Protein AF-0000000082726900 (afdb_homodimer)

Foldseek 3Di:
DLLVVVLVVCVVVVVADDDPDGDDGDDQAVVCVVVLHCHDFDRLFQQLALPLLPDDDDPPDDPSSVSNVVLLVVQAVQPDPPHAAEEEAEEEWLALAAKEKEEQDDDQLVVLLQVQLCVVCVPTDYAYEYAPDDLNNRGGSRSSHPHYIYIYHDNDDRPDDDPVRSVSVVSSVVRSVVVVVCQVVWDKDFKDKDKHWYFDFFDFAPADPVPRHHFWAFDPVCGNQAQDKAAFQCFGTAGPVGDTDTHHDHTWGWDSACIPVCNVVRGRITTTHMDMDIDGMDHPVD/DLLVVVLVVCVVVVVADDDPDGDDGDDQAVVCVVVLHCHDFDRLFQQLALCLLPDDDDPPDDPSSVSNVVLLVVQAVQPDPPHAAEEEAEEEWLALAAKEKEEQDDDQLVVLLQVQLCVVCVPTDYAYEYAPDDLNNRGGSRSSHPHYIYIYHDNDDRPDDDPVRSVSVVSSVVRSVVVVVCQVVWDKDFKDKDKHWYFDFFDFAPADPVPRHHFWAFDPVCGNQAQDKAAFQCFGTAGPVGDTDTHHDHTWGWHSACIPVCVVVRGRITTTHMDMDIDGMDHPVD

Nearest PDB structures (foldseek):
  3nh4-assembly1_A-2  TM=9.737E-01  e=1.753E-37  Mus musculus
  3nh5-assembly1_A  TM=9.720E-01  e=1.753E-37  Mus musculus
  2i3c-assembly1_A  TM=9.624E-01  e=2.108E-37  Homo sapiens
  4mxu-assembly1_B  TM=9.653E-01  e=6.618E-36  Homo sapiens
  4mri-assembly1_A  TM=9.658E-01  e=9.002E-36  Homo sapiens

InterPro domains:
  IPR007036 AstE/AspA barrel-sandwich hybrid domain [PF04952] (193-274)
  IPR016708 Aspartoacylase [NF002601] (1-278)
  IPR016708 Aspartoacylase [PIRSF018001] (1-283)
  IPR050178 AspA/AstE family [PTHR15162] (1-278)
  IPR055438 Succinylglutamate desuccinylase/Aspartoacylase, catalytic domain [PF24827] (1-170)

Solvent-accessible surface area (backbone atoms only — not comparable to full-atom values): 30705 Å² total; per-residue (Å²): 82,46,52,59,55,49,48,52,51,40,60,71,64,61,63,35,77,68,74,100,50,81,57,85,81,78,81,87,51,59,73,17,59,74,69,62,41,91,44,82,78,44,61,47,66,62,28,43,18,49,68,58,53,68,48,84,86,55,95,79,53,48,64,34,51,54,45,37,37,50,47,27,63,72,42,14,44,58,86,41,91,71,16,36,67,68,27,77,36,68,45,71,31,52,12,41,58,32,42,27,39,40,25,45,54,96,41,71,70,59,52,53,45,50,51,52,40,38,69,75,35,78,89,49,69,60,48,36,38,36,61,72,47,58,75,60,65,30,26,33,74,20,57,23,17,71,35,45,32,31,39,39,35,29,57,38,38,82,62,33,64,50,40,65,58,37,49,51,52,50,51,50,49,52,43,43,51,50,50,50,51,44,34,74,73,54,41,72,45,73,53,52,72,46,71,34,29,34,67,71,49,73,38,56,61,56,53,39,89,88,77,63,45,68,50,40,26,48,12,69,82,38,54,61,38,36,70,39,82,41,44,60,63,41,56,45,28,31,30,82,89,69,46,76,40,59,34,84,58,72,75,31,25,34,34,54,36,59,22,42,85,28,59,85,71,54,31,35,26,32,32,20,46,82,42,80,45,76,49,73,57,49,40,68,91,103,81,45,51,59,53,49,49,52,51,40,60,69,63,61,65,35,76,69,74,100,49,82,58,84,83,77,79,86,52,59,73,16,60,75,69,61,41,92,44,82,78,42,62,48,66,63,27,43,18,47,70,58,52,67,48,86,85,55,93,79,55,48,66,33,51,54,46,37,37,51,47,26,64,72,43,13,43,57,87,42,92,70,15,35,66,69,27,78,37,69,46,70,31,51,10,41,58,32,40,27,38,39,26,44,56,96,44,74,69,58,52,52,44,50,52,52,42,39,68,75,34,76,91,48,69,61,46,35,37,36,60,72,48,58,75,59,66,30,26,33,73,22,57,24,17,70,33,46,32,32,40,38,36,29,57,39,40,82,64,33,64,51,41,66,58,36,48,49,52,50,51,50,49,52,44,43,50,50,50,52,52,43,34,74,72,54,42,71,44,73,54,52,72,45,72,34,28,34,68,71,50,75,39,54,59,56,51,39,88,87,77,65,45,67,50,40,27,48,12,70,83,38,54,61,39,36,70,40,83,40,44,58,64,40,56,46,29,31,30,80,90,69,47,75,38,58,35,83,57,74,74,30,25,34,33,54,37,60,22,44,84,27,59,85,72,54,31,34,27,33,31,18,44,83,44,79,44,75,48,74,56,51,39,67,90,104

Organism: NCBI:txid210632

Sequence (572 aa):
MSGVYLVREWQKQKVDESGALSITTVLSNPPAVNVCRRYTQTDLNRCFTNALLSSPITDTTPYEMRRAQELNAQLGPKGSEKAMDLLIDIHNTTANMGLCLIFYSSDLMMLHIYKYIQSKMPSVPVRAIIMDIPLSEAFSLESVGKHGFAIEVGPQPNGVLRADIFNLVKKSLDLAFEWIQEFNSGCTFKAGEVEAFTFVKSVDYPRDPATGEITAAIHPQLQDADFKLLRRGDPIFLSFSGETVKYDGEDNYPYFVNECAYYESKTAFKLAEKTTMTFPSISVKNMSGVYLVREWQKQKVDESGALSITTVLSNPPAVNVCRRYTQTDLNRCFTNALLSSPITDTTPYEMRRAQELNAQLGPKGSEKAMDLLIDIHNTTANMGLCLIFYSSDLMMLHIYKYIQSKMPSVPVRAIIMDIPLSEAFSLESVGKHGFAIEVGPQPNGVLRADIFNLVKKSLDLAFEWIQEFNSGCTFKAGEVEAFTFVKSVDYPRDPATGEITAAIHPQLQDADFKLLRRGDPIFLSFSGETVKYDGEDNYPYFVNECAYYESKTAFKLAEKTTMTFPSISVKN

Secondary structure (DSSP, 8-state):
-HHHHHHHHHHHTTGGG-TT-------S-HHHHHTTSS-SSS-GGG--SHHHHTSPP-TTS-HHHHHHHHHHHHH--TTSTTS-SEEEEEEE-SS--EEEEEESS--HHHHHHHHHHHHH-TTS-EEEEE----GGG--SGGGGSSEEEEEEEES--TT--BHHHHHHHHHHHHHHHHHHHHHHTTPPBPPEEEEEEEEEEEEPPPB-TTT--B-EEE-TTTTT-TTSPB-TT-EEEEETTSPEEEP-S-SBEEESTT-GGGTTTT-SEEEEEEEEEEE--B-S--/-HHHHHHHHHHHTTTT--TT-------S-HHHHHTTSS-SSS-GGG--SHHHHTSPP-TTS-HHHHHHHHHHHHH--TTSTTS-SEEEEEEE-SS--EEEEEESS--HHHHHHHHHHHHH-TTS-EEEEE----GGG--SGGGGSSEEEEEEEES--TT--BHHHHHHHHHHHHHHHHHHHHHHTTPPBPPEEEEEEEEEEEEPPPB-TTT--B-EEE-TTTTT-TTSPB-TT-EEEEETTSPEEEP-S-SBEEESTT-GGGTTTT-SEEEEEEEEEEE--B-S--

Structure (mmCIF, N/CA/C/O backbone):
data_AF-0000000082726900-model_v1
#
loop_
_entity.id
_entity.type
_entity.pdbx_description
1 polymer 'N-acyl-aromatic-L-amino acid amidohydrolase'
#
loop_
_atom_site.group_PDB
_atom_site.id
_atom_site.type_symbol
_atom_site.label_atom_id
_atom_site.label_alt_id
_atom_site.label_comp_id
_atom_site.label_asym_id
_atom_site.label_entity_id
_atom_site.label_seq_id
_atom_site.pdbx_PDB_ins_code
_atom_site.Cartn_x
_atom_site.Cartn_y
_atom_site.Cartn_z
_atom_site.occupancy
_atom_site.B_iso_or_equiv
_atom_site.auth_seq_id
_atom_site.auth_comp_id
_atom_site.auth_asym_id
_atom_site.auth_atom_id
_atom_site.pdbx_PDB_model_num
ATOM 1 N N . MET A 1 1 ? -5.125 -9.141 -1.052 1 88.75 1 MET A N 1
ATOM 2 C CA . MET A 1 1 ? -6.578 -9.117 -0.896 1 88.75 1 MET A CA 1
ATOM 3 C C . MET A 1 1 ? -7.262 -9.711 -2.123 1 88.75 1 MET A C 1
ATOM 5 O O . MET A 1 1 ? -8.281 -10.398 -2 1 88.75 1 MET A O 1
ATOM 9 N N . SER A 1 2 ? -6.73 -9.562 -3.264 1 94.75 2 SER A N 1
ATOM 10 C CA . SER A 1 2 ? -7.395 -10.016 -4.48 1 94.75 2 SER A CA 1
ATOM 11 C C . SER A 1 2 ? -7.621 -11.523 -4.457 1 94.75 2 SER A C 1
ATOM 13 O O . SER A 1 2 ? -8.727 -11.992 -4.727 1 94.75 2 SER A O 1
ATOM 15 N N . GLY A 1 3 ? -6.566 -12.273 -4.094 1 95.81 3 GLY A N 1
ATOM 16 C CA . GLY A 1 3 ? -6.707 -13.719 -4.008 1 95.81 3 GLY A CA 1
ATOM 17 C C . GLY A 1 3 ? -7.711 -14.156 -2.955 1 95.81 3 GLY A C 1
ATOM 18 O O . GLY A 1 3 ? -8.484 -15.094 -3.174 1 95.81 3 GLY A O 1
ATOM 19 N N . VAL A 1 4 ? -7.723 -13.5 -1.825 1 95.94 4 VAL A N 1
ATOM 20 C CA . VAL A 1 4 ? -8.602 -13.82 -0.708 1 95.94 4 VAL A CA 1
ATOM 21 C C . VAL A 1 4 ? -10.062 -13.656 -1.135 1 95.94 4 VAL A C 1
ATOM 23 O O . VAL A 1 4 ? -10.875 -14.57 -0.961 1 95.94 4 VAL A O 1
ATOM 26 N N . TYR A 1 5 ? -10.352 -12.547 -1.752 1 95.44 5 TYR A N 1
ATOM 27 C CA . TYR A 1 5 ? -11.734 -12.273 -2.123 1 95.44 5 TYR A CA 1
ATOM 28 C C . TYR A 1 5 ? -12.172 -13.141 -3.301 1 95.44 5 TYR A C 1
ATOM 30 O O . TYR A 1 5 ? -13.336 -13.539 -3.393 1 95.44 5 TYR A O 1
ATOM 38 N N . LEU A 1 6 ? -11.273 -13.453 -4.176 1 95.31 6 LEU A N 1
ATOM 39 C CA . LEU A 1 6 ? -11.594 -14.352 -5.281 1 95.31 6 LEU A CA 1
ATOM 40 C C . LEU A 1 6 ? -11.938 -15.742 -4.766 1 95.31 6 LEU A C 1
ATOM 42 O O . LEU A 1 6 ? -12.953 -16.328 -5.168 1 95.31 6 LEU A O 1
ATOM 46 N N . VAL A 1 7 ? -11.117 -16.281 -3.877 1 94.88 7 VAL A N 1
ATOM 47 C CA . VAL A 1 7 ? -11.344 -17.609 -3.305 1 94.88 7 VAL A CA 1
ATOM 48 C C . VAL A 1 7 ? -12.664 -17.625 -2.547 1 94.88 7 VAL A C 1
ATOM 50 O O . VAL A 1 7 ? -13.453 -18.578 -2.674 1 94.88 7 VAL A O 1
ATOM 53 N N . ARG A 1 8 ? -12.906 -16.578 -1.819 1 92.56 8 ARG A N 1
ATOM 54 C CA . ARG A 1 8 ? -14.164 -16.484 -1.086 1 92.56 8 ARG A CA 1
ATOM 55 C C . ARG A 1 8 ? -15.359 -16.5 -2.039 1 92.56 8 ARG A C 1
ATOM 57 O O . ARG A 1 8 ? -16.359 -17.156 -1.785 1 92.56 8 ARG A O 1
ATOM 64 N N . GLU A 1 9 ? -15.203 -15.789 -3.107 1 90.81 9 GLU A N 1
ATOM 65 C CA . GLU A 1 9 ? -16.281 -15.742 -4.102 1 90.81 9 GLU A CA 1
ATOM 66 C C . GLU A 1 9 ? -16.5 -17.109 -4.746 1 90.81 9 GLU A C 1
ATOM 68 O O . GLU A 1 9 ? -17.641 -17.5 -4.988 1 90.81 9 GLU A O 1
ATOM 73 N N . TRP A 1 10 ? -15.414 -17.766 -5.016 1 90.75 10 TRP A N 1
ATOM 74 C CA . TRP A 1 10 ? -15.492 -19.078 -5.633 1 90.75 10 TRP A CA 1
ATOM 75 C C . TRP A 1 10 ? -16.109 -20.094 -4.676 1 90.75 10 TRP A C 1
ATOM 77 O O . TRP A 1 10 ? -16.844 -21 -5.094 1 90.75 10 TRP A O 1
ATOM 87 N N . GLN A 1 11 ? -15.766 -19.953 -3.434 1 89.38 11 GLN A N 1
ATOM 88 C CA . GLN A 1 11 ? -16.312 -20.859 -2.43 1 89.38 11 GLN A CA 1
ATOM 89 C C . GLN A 1 11 ? -17.828 -20.656 -2.262 1 89.38 11 GLN A C 1
ATOM 91 O O . GLN A 1 11 ? -18.562 -21.609 -2.021 1 89.38 11 GLN A O 1
ATOM 96 N N . LYS A 1 12 ? -18.234 -19.469 -2.402 1 84.69 12 LYS A N 1
ATOM 97 C CA . LYS A 1 12 ? -19.656 -19.172 -2.324 1 84.69 12 LYS A CA 1
ATOM 98 C C . LYS A 1 12 ? -20.422 -19.766 -3.512 1 84.69 12 LYS A C 1
ATOM 100 O O . LYS A 1 12 ? -21.531 -20.266 -3.361 1 84.69 12 LYS A O 1
ATOM 105 N N . GLN A 1 13 ? -19.812 -19.641 -4.656 1 78.88 13 GLN A N 1
ATOM 106 C CA . GLN A 1 13 ? -20.453 -20.109 -5.879 1 78.88 13 GLN A CA 1
ATOM 107 C C . GLN A 1 13 ? -20.328 -21.625 -6.02 1 78.88 13 GLN A C 1
ATOM 109 O O . GLN A 1 13 ? -20.922 -22.219 -6.918 1 78.88 13 GLN A O 1
ATOM 114 N N . LYS A 1 14 ? -19.906 -22.359 -5.074 1 68.06 14 LYS A N 1
ATOM 115 C CA . LYS A 1 14 ? -19.656 -23.797 -5.133 1 68.06 14 LYS A CA 1
ATOM 116 C C . LYS A 1 14 ? -19.031 -24.188 -6.469 1 68.06 14 LYS A C 1
ATOM 118 O O . LYS A 1 14 ? -19.484 -25.141 -7.109 1 68.06 14 LYS A O 1
ATOM 123 N N . VAL A 1 15 ? -18.188 -23.234 -7.125 1 60.84 15 VAL A N 1
ATOM 124 C CA . VAL A 1 15 ? -17.531 -23.438 -8.414 1 60.84 15 VAL A CA 1
ATOM 125 C C . VAL A 1 15 ? -16.797 -24.781 -8.406 1 60.84 15 VAL A C 1
ATOM 127 O O . VAL A 1 15 ? -16.016 -25.078 -9.312 1 60.84 15 VAL A O 1
ATOM 130 N N . ASP A 1 16 ? -16.969 -25.719 -7.477 1 57.09 16 ASP A N 1
ATOM 131 C CA . ASP A 1 16 ? -16.188 -26.953 -7.547 1 57.09 16 ASP A CA 1
ATOM 132 C C . ASP A 1 16 ? -16.281 -27.578 -8.938 1 57.09 16 ASP A C 1
ATOM 134 O O . ASP A 1 16 ? -15.266 -27.969 -9.516 1 57.09 16 ASP A O 1
ATOM 138 N N . GLU A 1 17 ? -17.281 -28.438 -9.25 1 54.09 17 GLU A N 1
ATOM 139 C CA . GLU A 1 17 ? -17.266 -29.672 -10.023 1 54.09 17 GLU A CA 1
ATOM 140 C C . GLU A 1 17 ? -17.75 -29.438 -11.453 1 54.09 17 GLU A C 1
ATOM 142 O O . GLU A 1 17 ? -18.859 -29.844 -11.812 1 54.09 17 GLU A O 1
ATOM 147 N N . SER A 1 18 ? -17.344 -28.109 -12.094 1 49.53 18 SER A N 1
ATOM 148 C CA . SER A 1 18 ? -17.953 -28.172 -13.414 1 49.53 18 SER A CA 1
ATOM 149 C C . SER A 1 18 ? -16.984 -28.766 -14.438 1 49.53 18 SER A C 1
ATOM 151 O O . SER A 1 18 ? -15.891 -28.266 -14.633 1 49.53 18 SER A O 1
ATOM 153 N N . GLY A 1 19 ? -17.156 -30 -14.805 1 57.34 19 GLY A N 1
ATOM 154 C CA . GLY A 1 19 ? -16.656 -30.703 -15.969 1 57.34 19 GLY A CA 1
ATOM 155 C C . GLY A 1 19 ? -15.422 -31.531 -15.688 1 57.34 19 GLY A C 1
ATOM 156 O O . GLY A 1 19 ? -15.289 -32.125 -14.609 1 57.34 19 GLY A O 1
ATOM 157 N N . ALA A 1 20 ? -14.398 -31.609 -16.672 1 68.19 20 ALA A N 1
ATOM 158 C CA . ALA A 1 20 ? -13.195 -32.438 -16.688 1 68.19 20 ALA A CA 1
ATOM 159 C C . ALA A 1 20 ? -12.141 -31.875 -15.734 1 68.19 20 ALA A C 1
ATOM 161 O O . ALA A 1 20 ? -11.109 -32.5 -15.492 1 68.19 20 ALA A O 1
ATOM 162 N N . LEU A 1 21 ? -12.438 -30.656 -15.148 1 86.19 21 LEU A N 1
ATOM 163 C CA . LEU A 1 21 ? -11.477 -30.031 -14.258 1 86.19 21 LEU A CA 1
ATOM 164 C C . LEU A 1 21 ? -12.023 -29.922 -12.836 1 86.19 21 LEU A C 1
ATOM 166 O O . LEU A 1 21 ? -13.133 -29.438 -12.633 1 86.19 21 LEU A O 1
ATOM 170 N N . SER A 1 22 ? -11.391 -30.609 -11.914 1 89.56 22 SER A N 1
ATOM 171 C CA . SER A 1 22 ? -11.727 -30.469 -10.5 1 89.56 22 SER A CA 1
ATOM 172 C C . SER A 1 22 ? -10.891 -29.391 -9.828 1 89.56 22 SER A C 1
ATOM 174 O O . SER A 1 22 ? -9.656 -29.453 -9.828 1 89.56 22 SER A O 1
ATOM 176 N N . ILE A 1 23 ? -11.578 -28.375 -9.32 1 92.19 23 ILE A N 1
ATOM 177 C CA . ILE A 1 23 ? -10.891 -27.234 -8.719 1 92.19 23 ILE A CA 1
ATOM 178 C C . ILE A 1 23 ? -11.117 -27.234 -7.207 1 92.19 23 ILE A C 1
ATOM 180 O O . ILE A 1 23 ? -12.258 -27.344 -6.746 1 92.19 23 ILE A O 1
ATOM 184 N N . THR A 1 24 ? -10.055 -27.203 -6.48 1 93.25 24 THR A N 1
ATOM 185 C CA . THR A 1 24 ? -10.078 -27.031 -5.031 1 93.25 24 THR A CA 1
ATOM 186 C C . THR A 1 24 ? -9.508 -25.672 -4.641 1 93.25 24 THR A C 1
ATOM 188 O O . THR A 1 24 ? -8.469 -25.25 -5.148 1 93.25 24 THR A O 1
ATOM 191 N N . THR A 1 25 ? -10.258 -24.891 -3.812 1 94.94 25 THR A N 1
ATOM 192 C CA . THR A 1 25 ? -9.797 -23.594 -3.336 1 94.94 25 THR A CA 1
ATOM 193 C C . THR A 1 25 ? -9.43 -23.656 -1.854 1 94.94 25 THR A C 1
ATOM 195 O O . THR A 1 25 ? -10.094 -24.344 -1.075 1 94.94 25 THR A O 1
ATOM 198 N N . VAL A 1 26 ? -8.359 -23 -1.498 1 96.25 26 VAL A N 1
ATOM 199 C CA . VAL A 1 26 ? -7.914 -23 -0.109 1 96.25 26 VAL A CA 1
ATOM 200 C C . VAL A 1 26 ? -7.41 -21.609 0.266 1 96.25 26 VAL A C 1
ATOM 202 O O . VAL A 1 26 ? -6.625 -21 -0.471 1 96.25 26 VAL A O 1
ATOM 205 N N . LEU A 1 27 ? -7.93 -21.047 1.382 1 96.5 27 LEU A N 1
ATOM 206 C CA . LEU A 1 27 ? -7.25 -19.938 2.023 1 96.5 27 LEU A CA 1
ATOM 207 C C . LEU A 1 27 ? -6.031 -20.406 2.805 1 96.5 27 LEU A C 1
ATOM 209 O O . LEU A 1 27 ? -6.172 -21.094 3.82 1 96.5 27 LEU A O 1
ATOM 213 N N . SER A 1 28 ? -4.844 -20.062 2.398 1 97.31 28 SER A N 1
ATOM 214 C CA . SER A 1 28 ? -3.615 -20.688 2.875 1 97.31 28 SER A CA 1
ATOM 215 C C . SER A 1 28 ? -3.299 -20.281 4.305 1 97.31 28 SER A C 1
ATOM 217 O O . SER A 1 28 ? -2.758 -21.062 5.086 1 97.31 28 SER A O 1
ATOM 219 N N . ASN A 1 29 ? -3.57 -19.078 4.719 1 97.81 29 ASN A N 1
ATOM 220 C CA . ASN A 1 29 ? -3.229 -18.562 6.039 1 97.81 29 ASN A CA 1
ATOM 221 C C . ASN A 1 29 ? -4.387 -17.781 6.652 1 97.81 29 ASN A C 1
ATOM 223 O O . ASN A 1 29 ? -4.34 -16.547 6.723 1 97.81 29 ASN A O 1
ATOM 227 N N . PRO A 1 30 ? -5.418 -18.469 7.152 1 97.06 30 PRO A N 1
ATOM 228 C CA . PRO A 1 30 ? -6.637 -17.812 7.621 1 97.06 30 PRO A CA 1
ATOM 229 C C . PRO A 1 30 ? -6.367 -16.797 8.734 1 97.06 30 PRO A C 1
ATOM 231 O O . PRO A 1 30 ? -6.867 -15.664 8.672 1 97.06 30 PRO A O 1
ATOM 234 N N . PRO A 1 31 ? -5.488 -17.125 9.758 1 97.44 31 PRO A N 1
ATOM 235 C CA . PRO A 1 31 ? -5.227 -16.109 10.781 1 97.44 31 PRO A CA 1
ATOM 236 C C . PRO A 1 31 ? -4.637 -14.82 10.203 1 97.44 31 PRO A C 1
ATOM 238 O O . PRO A 1 31 ? -5.004 -13.727 10.625 1 97.44 31 PRO A O 1
ATOM 241 N N . ALA A 1 32 ? -3.727 -14.906 9.273 1 96.69 32 ALA A N 1
ATOM 242 C CA . ALA A 1 32 ? -3.135 -13.727 8.641 1 96.69 32 ALA A CA 1
ATOM 243 C C . ALA A 1 32 ? -4.184 -12.93 7.871 1 96.69 32 ALA A C 1
ATOM 245 O O . ALA A 1 32 ? -4.203 -11.695 7.922 1 96.69 32 ALA A O 1
ATOM 246 N N . VAL A 1 33 ? -5.078 -13.625 7.133 1 95.5 33 VAL A N 1
ATOM 247 C CA . VAL A 1 33 ? -6.16 -12.992 6.383 1 95.5 33 VAL A CA 1
ATOM 248 C C . VAL A 1 33 ? -7.059 -12.203 7.332 1 95.5 33 VAL A C 1
ATOM 250 O O . VAL A 1 33 ? -7.441 -11.07 7.035 1 95.5 33 VAL A O 1
ATOM 253 N N . ASN A 1 34 ? -7.324 -12.797 8.492 1 93.62 34 ASN A N 1
ATOM 254 C CA . ASN A 1 34 ? -8.234 -12.195 9.461 1 93.62 34 ASN A CA 1
ATOM 255 C C . ASN A 1 34 ? -7.695 -10.867 9.992 1 93.62 34 ASN A C 1
ATOM 257 O O . ASN A 1 34 ? -8.461 -9.969 10.328 1 93.62 34 ASN A O 1
ATOM 261 N N . VAL A 1 35 ? -6.398 -10.766 10.094 1 91.5 35 VAL A N 1
ATOM 262 C CA . VAL A 1 35 ? -5.82 -9.539 10.641 1 91.5 35 VAL A CA 1
ATOM 263 C C . VAL A 1 35 ? -5.215 -8.711 9.516 1 91.5 35 VAL A C 1
ATOM 265 O O . VAL A 1 35 ? -4.504 -7.734 9.766 1 91.5 35 VAL A O 1
ATOM 268 N N . CYS A 1 36 ? -5.398 -9.125 8.258 1 92 36 CYS A N 1
ATOM 269 C CA . CYS A 1 36 ? -4.977 -8.414 7.059 1 92 36 CYS A CA 1
ATOM 270 C C . CYS A 1 36 ? -3.479 -8.141 7.086 1 92 36 CYS A C 1
ATOM 272 O O . CYS A 1 36 ? -3.049 -6.996 6.93 1 92 36 CYS A O 1
ATOM 274 N N . ARG A 1 37 ? -2.744 -9.219 7.34 1 91.81 37 ARG A N 1
ATOM 275 C CA . ARG A 1 37 ? -1.286 -9.18 7.328 1 91.81 37 ARG A CA 1
ATOM 276 C C . ARG A 1 37 ? -0.712 -10.32 6.496 1 91.81 37 ARG A C 1
ATOM 278 O O . ARG A 1 37 ? -1.407 -11.297 6.211 1 91.81 37 ARG A O 1
ATOM 285 N N . ARG A 1 38 ? 0.5 -10.133 6.102 1 93.44 38 ARG A N 1
ATOM 286 C CA . ARG A 1 38 ? 1.188 -11.148 5.309 1 93.44 38 ARG A CA 1
ATOM 287 C C . ARG A 1 38 ? 1.306 -12.461 6.082 1 93.44 38 ARG A C 1
ATOM 289 O O . ARG A 1 38 ? 1.142 -13.539 5.512 1 93.44 38 ARG A O 1
ATOM 296 N N . TYR A 1 39 ? 1.651 -12.406 7.316 1 96 39 TYR A N 1
ATOM 297 C CA . TYR A 1 39 ? 1.746 -13.531 8.242 1 96 39 TYR A CA 1
ATOM 298 C C . TYR A 1 39 ? 1.596 -13.07 9.688 1 96 39 TYR A C 1
ATOM 300 O O . TYR A 1 39 ? 1.616 -11.867 9.961 1 96 39 TYR A O 1
ATOM 308 N N . THR A 1 40 ? 1.449 -14.008 10.586 1 95.69 40 THR A N 1
ATOM 309 C CA . THR A 1 40 ? 1.281 -13.648 11.992 1 95.69 40 THR A CA 1
ATOM 310 C C . THR A 1 40 ? 2.572 -13.891 12.766 1 95.69 40 THR A C 1
ATOM 312 O O . THR A 1 40 ? 2.959 -13.078 13.609 1 95.69 40 THR A O 1
ATOM 315 N N . GLN A 1 41 ? 3.238 -15.039 12.484 1 96.5 41 GLN A N 1
ATOM 316 C CA . GLN A 1 41 ? 4.441 -15.375 13.234 1 96.5 41 GLN A CA 1
ATOM 317 C C . GLN A 1 41 ? 5.648 -15.5 12.312 1 96.5 41 GLN A C 1
ATOM 319 O O . GLN A 1 41 ? 6.727 -14.984 12.609 1 96.5 41 GLN A O 1
ATOM 324 N N . THR A 1 42 ? 5.496 -16.219 11.25 1 97.25 42 THR A N 1
ATOM 325 C CA . THR A 1 42 ? 6.551 -16.359 10.258 1 97.25 42 THR A CA 1
ATOM 326 C C . THR A 1 42 ? 5.961 -16.391 8.844 1 97.25 42 THR A C 1
ATOM 328 O O . THR A 1 42 ? 4.754 -16.578 8.672 1 97.25 42 THR A O 1
ATOM 331 N N . ASP A 1 43 ? 6.75 -16.047 7.902 1 97.06 43 ASP A N 1
ATOM 332 C CA . ASP A 1 43 ? 6.289 -15.977 6.52 1 97.06 43 ASP A CA 1
ATOM 333 C C . ASP A 1 43 ? 5.965 -17.359 5.977 1 97.06 43 ASP A C 1
ATOM 335 O O . ASP A 1 43 ? 6.867 -18.156 5.703 1 97.06 43 ASP A O 1
ATOM 339 N N . LEU A 1 44 ? 4.688 -17.641 5.742 1 98.12 44 LEU A N 1
ATOM 340 C CA . LEU A 1 44 ? 4.254 -18.938 5.234 1 98.12 44 LEU A CA 1
ATOM 341 C C . LEU A 1 44 ? 4.914 -19.25 3.896 1 98.12 44 LEU A C 1
ATOM 343 O O . LEU A 1 44 ? 5.238 -20.406 3.611 1 98.12 44 LEU A O 1
ATOM 347 N N . ASN A 1 45 ? 5.16 -18.219 3.135 1 95.62 45 ASN A N 1
ATOM 348 C CA . ASN A 1 45 ? 5.73 -18.359 1.8 1 95.62 45 ASN A CA 1
ATOM 349 C C . ASN A 1 45 ? 7.203 -18.766 1.859 1 95.62 45 ASN A C 1
ATOM 351 O O . ASN A 1 45 ? 7.867 -18.859 0.825 1 95.62 45 ASN A O 1
ATOM 355 N N . ARG A 1 46 ? 7.711 -19.094 3.018 1 97.44 46 ARG A N 1
ATOM 356 C CA . ARG A 1 46 ? 9.086 -19.547 3.195 1 97.44 46 ARG A CA 1
ATOM 357 C C . ARG A 1 46 ? 9.141 -20.875 3.943 1 97.44 46 ARG A C 1
ATOM 359 O O . ARG A 1 46 ? 10.203 -21.297 4.395 1 97.44 46 ARG A O 1
ATOM 366 N N . CYS A 1 47 ? 8.078 -21.578 4.031 1 98.62 47 CYS A N 1
ATOM 367 C CA . CYS A 1 47 ? 7.977 -22.703 4.965 1 98.62 47 CYS A CA 1
ATOM 368 C C . CYS A 1 47 ? 7.883 -24.016 4.223 1 98.62 47 CYS A C 1
ATOM 370 O O . CYS A 1 47 ? 7.664 -25.062 4.84 1 98.62 47 CYS A O 1
ATOM 372 N N . PHE A 1 48 ? 8.141 -24.094 2.93 1 98.69 48 PHE A N 1
ATOM 373 C CA . PHE A 1 48 ? 7.75 -25.297 2.191 1 98.69 48 PHE A CA 1
ATOM 374 C C . PHE A 1 48 ? 8.977 -26.031 1.666 1 98.69 48 PHE A C 1
ATOM 376 O O . PHE A 1 48 ? 8.875 -26.844 0.757 1 98.69 48 PHE A O 1
ATOM 383 N N . THR A 1 49 ? 10.164 -25.703 2.145 1 98.5 49 THR A N 1
ATOM 384 C CA . THR A 1 49 ? 11.289 -26.547 1.78 1 98.5 49 THR A CA 1
ATOM 385 C C . THR A 1 49 ? 11.102 -27.969 2.322 1 98.5 49 THR A C 1
ATOM 387 O O . THR A 1 49 ? 10.375 -28.172 3.295 1 98.5 49 THR A O 1
ATOM 390 N N . ASN A 1 50 ? 11.805 -28.922 1.644 1 98.25 50 ASN A N 1
ATOM 391 C CA . ASN A 1 50 ? 11.688 -30.281 2.127 1 98.25 50 ASN A CA 1
ATOM 392 C C . ASN A 1 50 ? 12.117 -30.406 3.588 1 98.25 50 ASN A C 1
ATOM 394 O O . ASN A 1 50 ? 11.469 -31.094 4.371 1 98.25 50 ASN A O 1
ATOM 398 N N . ALA A 1 51 ? 13.188 -29.734 3.961 1 98.12 51 ALA A N 1
ATOM 399 C CA . ALA A 1 51 ? 13.695 -29.781 5.328 1 98.12 51 ALA A CA 1
ATOM 400 C C . ALA A 1 51 ? 12.648 -29.281 6.32 1 98.12 51 ALA A C 1
ATOM 402 O O . ALA A 1 51 ? 12.414 -29.906 7.355 1 98.12 51 ALA A O 1
ATOM 403 N N . LEU A 1 52 ? 12 -28.25 6.023 1 98.25 52 LEU A N 1
ATOM 404 C CA . LEU A 1 52 ? 11.016 -27.641 6.922 1 98.25 52 LEU A CA 1
ATOM 405 C C . LEU A 1 52 ? 9.75 -28.5 6.98 1 98.25 52 LEU A C 1
ATOM 407 O O . LEU A 1 52 ? 9.172 -28.672 8.055 1 98.25 52 LEU A O 1
ATOM 411 N N . LEU A 1 53 ? 9.312 -29.016 5.859 1 98.38 53 LEU A N 1
ATOM 412 C CA . LEU A 1 53 ? 8.102 -29.828 5.789 1 98.38 53 LEU A CA 1
ATOM 413 C C . LEU A 1 53 ? 8.273 -31.125 6.562 1 98.38 53 LEU A C 1
ATOM 415 O O . LEU A 1 53 ? 7.289 -31.75 6.961 1 98.38 53 LEU A O 1
ATOM 419 N N . SER A 1 54 ? 9.516 -31.547 6.773 1 97.31 54 SER A N 1
ATOM 420 C CA . SER A 1 54 ? 9.789 -32.812 7.457 1 97.31 54 SER A CA 1
ATOM 421 C C . SER A 1 54 ? 10.227 -32.562 8.898 1 97.31 54 SER A C 1
ATOM 423 O O . SER A 1 54 ? 10.531 -33.531 9.625 1 97.31 54 SER A O 1
ATOM 425 N N . SER A 1 55 ? 10.289 -31.391 9.289 1 97.31 55 SER A N 1
ATOM 426 C CA . SER A 1 55 ? 10.758 -31.078 10.633 1 97.31 55 SER A CA 1
ATOM 427 C C . SER A 1 55 ? 9.703 -31.422 11.68 1 97.31 55 SER A C 1
ATOM 429 O O . SER A 1 55 ? 8.508 -31.344 11.414 1 97.31 55 SER A O 1
ATOM 431 N N . PRO A 1 56 ? 10.117 -31.797 12.844 1 97.38 56 PRO A N 1
ATOM 432 C CA . PRO A 1 56 ? 9.148 -32.094 13.898 1 97.38 56 PRO A CA 1
ATOM 433 C C . PRO A 1 56 ? 8.383 -30.875 14.391 1 97.38 56 PRO A C 1
ATOM 435 O O . PRO A 1 56 ? 8.961 -29.781 14.469 1 97.38 56 PRO A O 1
ATOM 438 N N . ILE A 1 57 ? 7.141 -31.125 14.703 1 97 57 ILE A N 1
ATOM 439 C CA . ILE A 1 57 ? 6.301 -30.078 15.273 1 97 57 ILE A CA 1
ATOM 440 C C . ILE A 1 57 ? 6.383 -30.125 16.797 1 97 57 ILE A C 1
ATOM 442 O O . ILE A 1 57 ? 6.219 -31.188 17.406 1 97 57 ILE A O 1
ATOM 446 N N . THR A 1 58 ? 6.672 -29 17.344 1 96.75 58 THR A N 1
ATOM 447 C CA . THR A 1 58 ? 6.695 -28.859 18.797 1 96.75 58 THR A CA 1
ATOM 448 C C . THR A 1 58 ? 5.723 -27.766 19.234 1 96.75 58 THR A C 1
ATOM 450 O O . THR A 1 58 ? 5.086 -27.125 18.406 1 96.75 58 THR A O 1
ATOM 453 N N . ASP A 1 59 ? 5.66 -27.531 20.531 1 95.12 59 ASP A N 1
ATOM 454 C CA . ASP A 1 59 ? 4.758 -26.531 21.078 1 95.12 59 ASP A CA 1
ATOM 455 C C . ASP A 1 59 ? 5.219 -25.109 20.719 1 95.12 59 ASP A C 1
ATOM 457 O O . ASP A 1 59 ? 4.422 -24.172 20.734 1 95.12 59 ASP A O 1
ATOM 461 N N . THR A 1 60 ? 6.441 -24.969 20.297 1 96.31 60 THR A N 1
ATOM 462 C CA . THR A 1 60 ? 6.984 -23.656 20.016 1 96.31 60 THR A CA 1
ATOM 463 C C . THR A 1 60 ? 7.027 -23.406 18.5 1 96.31 60 THR A C 1
ATOM 465 O O . THR A 1 60 ? 7.43 -22.328 18.062 1 96.31 60 THR A O 1
ATOM 468 N N . THR A 1 61 ? 6.633 -24.391 17.75 1 97.62 61 THR A N 1
ATOM 469 C CA . THR A 1 61 ? 6.621 -24.219 16.312 1 97.62 61 THR A CA 1
ATOM 470 C C . THR A 1 61 ? 5.629 -23.141 15.891 1 97.62 61 THR A C 1
ATOM 472 O O . THR A 1 61 ? 4.469 -23.156 16.312 1 97.62 61 THR A O 1
ATOM 475 N N . PRO A 1 62 ? 6.117 -22.172 15.102 1 97.94 62 PRO A N 1
ATOM 476 C CA . PRO A 1 62 ? 5.211 -21.125 14.633 1 97.94 62 PRO A CA 1
ATOM 477 C C . PRO A 1 62 ? 4.008 -21.672 13.875 1 97.94 62 PRO A C 1
ATOM 479 O O . PRO A 1 62 ? 4.102 -22.719 13.234 1 97.94 62 PRO A O 1
ATOM 482 N N . TYR A 1 63 ? 2.916 -20.984 13.938 1 98.31 63 TYR A N 1
ATOM 483 C CA . TYR A 1 63 ? 1.672 -21.406 13.312 1 98.31 63 TYR A CA 1
ATOM 484 C C . TYR A 1 63 ? 1.884 -21.719 11.828 1 98.31 63 TYR A C 1
ATOM 486 O O . TYR A 1 63 ? 1.447 -22.766 11.336 1 98.31 63 TYR A O 1
ATOM 494 N N . GLU A 1 64 ? 2.568 -20.828 11.102 1 98.62 64 GLU A N 1
ATOM 495 C CA . GLU A 1 64 ? 2.699 -20.953 9.648 1 98.62 64 GLU A CA 1
ATOM 496 C C . GLU A 1 64 ? 3.498 -22.188 9.273 1 98.62 64 GLU A C 1
ATOM 498 O O . GLU A 1 64 ? 3.232 -22.812 8.242 1 98.62 64 GLU A O 1
ATOM 503 N N . MET A 1 65 ? 4.395 -22.594 10.109 1 98.38 65 MET A N 1
ATOM 504 C CA . MET A 1 65 ? 5.145 -23.812 9.852 1 98.38 65 MET A CA 1
ATOM 505 C C . MET A 1 65 ? 4.238 -25.031 9.961 1 98.38 65 MET A C 1
ATOM 507 O O . MET A 1 65 ? 4.309 -25.938 9.133 1 98.38 65 MET A O 1
ATOM 511 N N . ARG A 1 66 ? 3.432 -25.062 10.984 1 98.38 66 ARG A N 1
ATOM 512 C CA . ARG A 1 66 ? 2.449 -26.125 11.117 1 98.38 66 ARG A CA 1
ATOM 513 C C . ARG A 1 66 ? 1.477 -26.125 9.945 1 98.38 66 ARG A C 1
ATOM 515 O O . ARG A 1 66 ? 1.149 -27.188 9.406 1 98.38 66 ARG A O 1
ATOM 522 N N . ARG A 1 67 ? 1.07 -24.938 9.617 1 98.69 67 ARG A N 1
ATOM 523 C CA . ARG A 1 67 ? 0.131 -24.781 8.516 1 98.69 67 ARG A CA 1
ATOM 524 C C . ARG A 1 67 ? 0.731 -25.297 7.207 1 98.69 67 ARG A C 1
ATOM 526 O O . ARG A 1 67 ? 0.037 -25.922 6.406 1 98.69 67 ARG A O 1
ATOM 533 N N . ALA A 1 68 ? 1.977 -25 6.98 1 98.81 68 ALA A N 1
ATOM 534 C CA . ALA A 1 68 ? 2.652 -25.5 5.781 1 98.81 68 ALA A CA 1
ATOM 535 C C . ALA A 1 68 ? 2.604 -27.016 5.711 1 98.81 68 ALA A C 1
ATOM 537 O O . ALA A 1 68 ? 2.34 -27.594 4.648 1 98.81 68 ALA A O 1
ATOM 538 N N . GLN A 1 69 ? 2.85 -27.672 6.801 1 98.62 69 GLN A N 1
ATOM 539 C CA . GLN A 1 69 ? 2.814 -29.141 6.832 1 98.62 69 GLN A CA 1
ATOM 540 C C . GLN A 1 69 ? 1.397 -29.656 6.613 1 98.62 69 GLN A C 1
ATOM 542 O O . GLN A 1 69 ? 1.198 -30.672 5.93 1 98.62 69 GLN A O 1
ATOM 547 N N . GLU A 1 70 ? 0.467 -28.969 7.184 1 98.5 70 GLU A N 1
ATOM 548 C CA . GLU A 1 70 ? -0.93 -29.328 6.945 1 98.5 70 GLU A CA 1
ATOM 549 C C . GLU A 1 70 ? -1.281 -29.219 5.465 1 98.5 70 GLU A C 1
ATOM 551 O O . GLU A 1 70 ? -1.92 -30.125 4.91 1 98.5 70 GLU A O 1
ATOM 556 N N . LEU A 1 71 ? -0.887 -28.141 4.836 1 98.62 71 LEU A N 1
ATOM 557 C CA . LEU A 1 71 ? -1.167 -27.922 3.42 1 98.62 71 LEU A CA 1
ATOM 558 C C . LEU A 1 71 ? -0.438 -28.953 2.559 1 98.62 71 LEU A C 1
ATOM 560 O O . LEU A 1 71 ? -0.971 -29.406 1.546 1 98.62 71 LEU A O 1
ATOM 564 N N . ASN A 1 72 ? 0.742 -29.266 2.977 1 98.62 72 ASN A N 1
ATOM 565 C CA . ASN A 1 72 ? 1.487 -30.297 2.271 1 98.62 72 ASN A CA 1
ATOM 566 C C . ASN A 1 72 ? 0.774 -31.641 2.34 1 98.62 72 ASN A C 1
ATOM 568 O O . ASN A 1 72 ? 0.792 -32.406 1.376 1 98.62 72 ASN A O 1
ATOM 572 N N . ALA A 1 73 ? 0.226 -31.938 3.49 1 97.75 73 ALA A N 1
ATOM 573 C CA . ALA A 1 73 ? -0.533 -33.188 3.643 1 97.75 73 ALA A CA 1
ATOM 574 C C . ALA A 1 73 ? -1.819 -33.125 2.822 1 97.75 73 ALA A C 1
ATOM 576 O O . ALA A 1 73 ? -2.227 -34.156 2.244 1 97.75 73 ALA A O 1
ATOM 577 N N . GLN A 1 74 ? -2.424 -32.031 2.768 1 97.69 74 GLN A N 1
ATOM 578 C CA . GLN A 1 74 ? -3.717 -31.859 2.113 1 97.69 74 GLN A CA 1
ATOM 579 C C . GLN A 1 74 ? -3.568 -31.828 0.595 1 97.69 74 GLN A C 1
ATOM 581 O O . GLN A 1 74 ? -4.383 -32.406 -0.125 1 97.69 74 GLN A O 1
ATOM 586 N N . LEU A 1 75 ? -2.588 -31.109 0.106 1 97.75 75 LEU A N 1
ATOM 587 C CA . LEU A 1 75 ? -2.465 -30.828 -1.32 1 97.75 75 LEU A CA 1
ATOM 588 C C . LEU A 1 75 ? -1.322 -31.625 -1.937 1 97.75 75 LEU A C 1
ATOM 590 O O . LEU A 1 75 ? -1.242 -31.766 -3.16 1 97.75 75 LEU A O 1
ATOM 594 N N . GLY A 1 76 ? -0.377 -32.094 -1.178 1 94.69 76 GLY A N 1
ATOM 595 C CA . GLY A 1 76 ? 0.782 -32.875 -1.573 1 94.69 76 GLY A CA 1
ATOM 596 C C . GLY A 1 76 ? 0.641 -34.344 -1.252 1 94.69 76 GLY A C 1
ATOM 597 O O . GLY A 1 76 ? -0.385 -34.969 -1.557 1 94.69 76 GLY A O 1
ATOM 598 N N . PRO A 1 77 ? 1.79 -34.844 -0.675 1 97.19 77 PRO A N 1
ATOM 599 C CA . PRO A 1 77 ? 3.098 -34.312 -0.286 1 97.19 77 PRO A CA 1
ATOM 600 C C . PRO A 1 77 ? 3.941 -33.875 -1.484 1 97.19 77 PRO A C 1
ATOM 602 O O . PRO A 1 77 ? 3.883 -34.531 -2.541 1 97.19 77 PRO A O 1
ATOM 605 N N . LYS A 1 78 ? 4.641 -32.906 -1.245 1 97.81 78 LYS A N 1
ATOM 606 C CA . LYS A 1 78 ? 5.574 -32.375 -2.24 1 97.81 78 LYS A CA 1
ATOM 607 C C . LYS A 1 78 ? 6.426 -33.5 -2.832 1 97.81 78 LYS A C 1
ATOM 609 O O . LYS A 1 78 ? 7.012 -34.281 -2.098 1 97.81 78 LYS A O 1
ATOM 614 N N . GLY A 1 79 ? 6.426 -33.594 -4.195 1 95.75 79 GLY A N 1
ATOM 615 C CA . GLY A 1 79 ? 7.254 -34.562 -4.895 1 95.75 79 GLY A CA 1
ATOM 616 C C . GLY A 1 79 ? 6.602 -35.938 -5.012 1 95.75 79 GLY A C 1
ATOM 617 O O . GLY A 1 79 ? 7.16 -36.844 -5.629 1 95.75 79 GLY A O 1
ATOM 618 N N . SER A 1 80 ? 5.488 -36.125 -4.461 1 96.5 80 SER A N 1
ATOM 619 C CA . SER A 1 80 ? 4.832 -37.406 -4.477 1 96.5 80 SER A CA 1
ATOM 620 C C . SER A 1 80 ? 3.836 -37.531 -5.625 1 96.5 80 SER A C 1
ATOM 622 O O . SER A 1 80 ? 3.398 -36.5 -6.168 1 96.5 80 SER A O 1
ATOM 624 N N . GLU A 1 81 ? 3.398 -38.75 -5.98 1 96 81 GLU A N 1
ATOM 625 C CA . GLU A 1 81 ? 2.406 -39 -7.02 1 96 81 GLU A CA 1
ATOM 626 C C . GLU A 1 81 ? 1.007 -38.594 -6.559 1 96 81 GLU A C 1
ATOM 628 O O . GLU A 1 81 ? 0.095 -38.469 -7.375 1 96 81 GLU A O 1
ATOM 633 N N . LYS A 1 82 ? 0.886 -38.469 -5.289 1 95.81 82 LYS A N 1
ATOM 634 C CA . LYS A 1 82 ? -0.424 -38.125 -4.727 1 95.81 82 LYS A CA 1
ATOM 635 C C . LYS A 1 82 ? -0.671 -36.625 -4.723 1 95.81 82 LYS A C 1
ATOM 637 O O . LYS A 1 82 ? -1.79 -36.188 -4.465 1 95.81 82 LYS A O 1
ATOM 642 N N . ALA A 1 83 ? 0.328 -35.906 -4.988 1 97.31 83 ALA A N 1
ATOM 643 C CA . ALA A 1 83 ? 0.212 -34.438 -4.941 1 97.31 83 ALA A CA 1
ATOM 644 C C . ALA A 1 83 ? -0.781 -33.938 -5.988 1 97.31 83 ALA A C 1
ATOM 646 O O . ALA A 1 83 ? -0.998 -34.594 -7.012 1 97.31 83 ALA A O 1
ATOM 647 N N . MET A 1 84 ? -1.426 -32.781 -5.711 1 96.06 84 MET A N 1
ATOM 648 C CA . MET A 1 84 ? -2.273 -32.094 -6.68 1 96.06 84 MET A CA 1
ATOM 649 C C . MET A 1 84 ? -1.55 -31.922 -8.008 1 96.06 84 MET A C 1
ATOM 651 O O . MET A 1 84 ? -0.348 -31.656 -8.039 1 96.06 84 MET A O 1
ATOM 655 N N . ASP A 1 85 ? -2.281 -32.094 -9.109 1 95.5 85 ASP A N 1
ATOM 656 C CA . ASP A 1 85 ? -1.674 -32.062 -10.438 1 95.5 85 ASP A CA 1
ATOM 657 C C . ASP A 1 85 ? -1.104 -30.656 -10.719 1 95.5 85 ASP A C 1
ATOM 659 O O . ASP A 1 85 ? 0.028 -30.531 -11.195 1 95.5 85 ASP A O 1
ATOM 663 N N . LEU A 1 86 ? -1.908 -29.625 -10.453 1 96.31 86 LEU A N 1
ATOM 664 C CA . LEU A 1 86 ? -1.497 -28.25 -10.656 1 96.31 86 LEU A CA 1
ATOM 665 C C . LEU A 1 86 ? -1.908 -27.375 -9.477 1 96.31 86 LEU A C 1
ATOM 667 O O . LEU A 1 86 ? -3.066 -27.391 -9.055 1 96.31 86 LEU A O 1
ATOM 671 N N . LEU A 1 87 ? -0.972 -26.672 -8.898 1 97.38 87 LEU A N 1
ATOM 672 C CA . LEU A 1 87 ? -1.245 -25.734 -7.809 1 97.38 87 LEU A CA 1
ATOM 673 C C . LEU A 1 87 ? -0.906 -24.312 -8.227 1 97.38 87 LEU A C 1
ATOM 675 O O . LEU A 1 87 ? 0.217 -24.031 -8.648 1 97.38 87 LEU A O 1
ATOM 679 N N . ILE A 1 88 ? -1.881 -23.406 -8.188 1 97.69 88 ILE A N 1
ATOM 680 C CA . ILE A 1 88 ? -1.687 -21.984 -8.492 1 97.69 88 ILE A CA 1
ATOM 681 C C . ILE A 1 88 ? -1.827 -21.156 -7.211 1 97.69 88 ILE A C 1
ATOM 683 O O . ILE A 1 88 ? -2.877 -21.172 -6.566 1 97.69 88 ILE A O 1
ATOM 687 N N . ASP A 1 89 ? -0.8 -20.531 -6.797 1 98.06 89 ASP A N 1
ATOM 688 C CA . ASP A 1 89 ? -0.778 -19.672 -5.617 1 98.06 89 ASP A CA 1
ATOM 689 C C . ASP A 1 89 ? -0.94 -18.203 -6.008 1 98.06 89 ASP A C 1
ATOM 691 O O . ASP A 1 89 ? -0.148 -17.672 -6.785 1 98.06 89 ASP A O 1
ATOM 695 N N . ILE A 1 90 ? -1.918 -17.484 -5.543 1 98.06 90 ILE A N 1
ATOM 696 C CA . ILE A 1 90 ? -2.227 -16.125 -5.945 1 98.06 90 ILE A CA 1
ATOM 697 C C . ILE A 1 90 ? -1.609 -15.133 -4.953 1 98.06 90 ILE A C 1
ATOM 699 O O . ILE A 1 90 ? -1.887 -15.195 -3.754 1 98.06 90 ILE A O 1
ATOM 703 N N . HIS A 1 91 ? -0.774 -14.273 -5.41 1 97.38 91 HIS A N 1
ATOM 704 C CA . HIS A 1 91 ? -0.103 -13.25 -4.617 1 97.38 91 HIS A CA 1
ATOM 705 C C . HIS A 1 91 ? -0.382 -11.852 -5.164 1 97.38 91 HIS A C 1
ATOM 707 O O . HIS A 1 91 ? -0.736 -11.703 -6.336 1 97.38 91 HIS A O 1
ATOM 713 N N . ASN A 1 92 ? -0.283 -10.883 -4.266 1 97.12 92 ASN A N 1
ATOM 714 C CA . ASN A 1 92 ? -0.218 -9.477 -4.645 1 97.12 92 ASN A CA 1
ATOM 715 C C . ASN A 1 92 ? 1.128 -8.859 -4.277 1 97.12 92 ASN A C 1
ATOM 717 O O . ASN A 1 92 ? 1.846 -9.391 -3.426 1 97.12 92 ASN A O 1
ATOM 721 N N . THR A 1 93 ? 1.485 -7.855 -4.934 1 97.94 93 THR A N 1
ATOM 722 C CA . THR A 1 93 ? 2.721 -7.129 -4.664 1 97.94 93 THR A CA 1
ATOM 723 C C . THR A 1 93 ? 2.488 -5.621 -4.723 1 97.94 93 THR A C 1
ATOM 725 O O . THR A 1 93 ? 1.619 -5.152 -5.461 1 97.94 93 THR A O 1
ATOM 728 N N . THR A 1 94 ? 3.242 -4.848 -3.947 1 98.38 94 THR A N 1
ATOM 729 C CA . THR A 1 94 ? 3.199 -3.391 -4.012 1 98.38 94 THR A CA 1
ATOM 730 C C . THR A 1 94 ? 4.062 -2.877 -5.164 1 98.38 94 THR A C 1
ATOM 732 O O . THR A 1 94 ? 3.994 -1.698 -5.52 1 98.38 94 THR A O 1
ATOM 735 N N . ALA A 1 95 ? 4.875 -3.725 -5.77 1 98.5 95 ALA A N 1
ATOM 736 C CA . ALA A 1 95 ? 5.715 -3.365 -6.91 1 98.5 95 ALA A CA 1
ATOM 737 C C . ALA A 1 95 ? 4.902 -3.352 -8.203 1 98.5 95 ALA A C 1
ATOM 739 O O . ALA A 1 95 ? 3.885 -4.039 -8.312 1 98.5 95 ALA A O 1
ATOM 740 N N . ASN A 1 96 ? 5.371 -2.547 -9.094 1 98.12 96 ASN A N 1
ATOM 741 C CA . ASN A 1 96 ? 4.684 -2.389 -10.375 1 98.12 96 ASN A CA 1
ATOM 742 C C . ASN A 1 96 ? 5.062 -3.494 -11.352 1 98.12 96 ASN A C 1
ATOM 744 O O . ASN A 1 96 ? 5.562 -3.215 -12.445 1 98.12 96 ASN A O 1
ATOM 748 N N . MET A 1 97 ? 4.656 -4.688 -11.055 1 97.62 97 MET A N 1
ATOM 749 C CA . MET A 1 97 ? 5.117 -5.852 -11.805 1 97.62 97 MET A CA 1
ATOM 750 C C . MET A 1 97 ? 4.125 -6.215 -12.906 1 97.62 97 MET A C 1
ATOM 752 O O . MET A 1 97 ? 4.449 -6.988 -13.812 1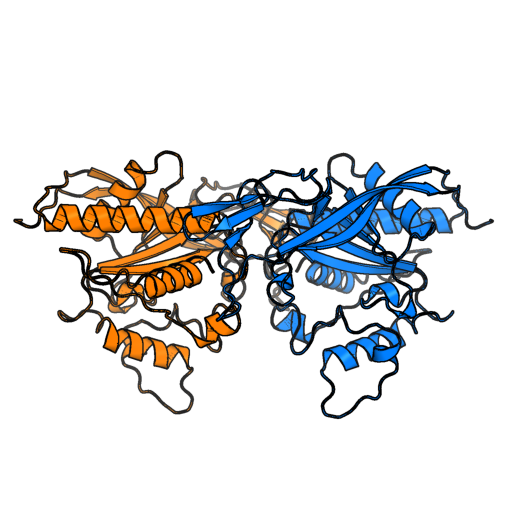 97.62 97 MET A O 1
ATOM 756 N N . GLY A 1 98 ? 2.896 -5.652 -12.875 1 97.25 98 GLY A N 1
ATOM 757 C CA . GLY A 1 98 ? 1.859 -6.199 -13.734 1 97.25 98 GLY A CA 1
ATOM 758 C C . GLY A 1 98 ? 1.469 -7.617 -13.367 1 97.25 98 GLY A C 1
ATOM 759 O O . GLY A 1 98 ? 1.445 -7.973 -12.188 1 97.25 98 GLY A O 1
ATOM 760 N N . LEU A 1 99 ? 0.981 -8.352 -14.336 1 98.44 99 LEU A N 1
ATOM 761 C CA . LEU A 1 99 ? 0.707 -9.773 -14.148 1 98.44 99 LEU A CA 1
ATOM 762 C C . LEU A 1 99 ? 1.961 -10.602 -14.398 1 98.44 99 LEU A C 1
ATOM 764 O O . LEU A 1 99 ? 2.512 -10.594 -15.5 1 98.44 99 LEU A O 1
ATOM 768 N N . CYS A 1 100 ? 2.43 -11.281 -13.375 1 98.69 100 CYS A N 1
ATOM 769 C CA . CYS A 1 100 ? 3.67 -12.039 -13.477 1 98.69 100 CYS A CA 1
ATOM 770 C C . CYS A 1 100 ? 3.488 -13.461 -12.945 1 98.69 100 CYS A C 1
ATOM 772 O O . CYS A 1 100 ? 2.93 -13.648 -11.859 1 98.69 100 CYS A O 1
ATOM 774 N N . LEU A 1 101 ? 3.859 -14.422 -13.727 1 98.38 101 LEU A N 1
ATOM 775 C CA . LEU A 1 101 ? 3.912 -15.797 -13.258 1 98.38 101 LEU A CA 1
ATOM 776 C C . LEU A 1 101 ? 5.309 -16.141 -12.75 1 98.38 101 LEU A C 1
ATOM 778 O O . LEU A 1 101 ? 6.309 -15.781 -13.367 1 98.38 101 LEU A O 1
ATOM 782 N N . ILE A 1 102 ? 5.391 -16.797 -11.617 1 97.69 102 ILE A N 1
ATOM 783 C CA . ILE A 1 102 ? 6.676 -17.172 -11.031 1 97.69 102 ILE A CA 1
ATOM 784 C C . ILE A 1 102 ? 6.781 -18.688 -10.945 1 97.69 102 ILE A C 1
ATOM 786 O O . ILE A 1 102 ? 5.93 -19.344 -10.344 1 97.69 102 ILE A O 1
ATOM 790 N N . PHE A 1 103 ? 7.852 -19.203 -11.516 1 94.31 103 PHE A N 1
ATOM 791 C CA . PHE A 1 103 ? 8.133 -20.625 -11.594 1 94.31 103 PHE A CA 1
ATOM 792 C C . PHE A 1 103 ? 9.414 -20.969 -10.844 1 94.31 103 PHE A C 1
ATOM 794 O O . PHE A 1 103 ? 10.383 -20.203 -10.875 1 94.31 103 PHE A O 1
ATOM 801 N N . TYR A 1 104 ? 9.422 -22.125 -10.211 1 93.56 104 TYR A N 1
ATOM 802 C CA . TYR A 1 104 ? 10.688 -22.578 -9.656 1 93.56 104 TYR A CA 1
ATOM 803 C C . TYR A 1 104 ? 11.578 -23.172 -10.734 1 93.56 104 TYR A C 1
ATOM 805 O O . TYR A 1 104 ? 12.805 -23.062 -10.664 1 93.56 104 TYR A O 1
ATOM 813 N N . SER A 1 105 ? 10.961 -23.844 -11.68 1 89.12 105 SER A N 1
ATOM 814 C CA . SER A 1 105 ? 11.688 -24.422 -12.812 1 89.12 105 SER A CA 1
ATOM 815 C C . SER A 1 105 ? 10.867 -24.328 -14.094 1 89.12 105 SER A C 1
ATOM 817 O O . SER A 1 105 ? 9.664 -24.094 -14.055 1 89.12 105 SER A O 1
ATOM 819 N N . SER A 1 106 ? 11.625 -24.438 -15.164 1 83.81 106 SER A N 1
ATOM 820 C CA . SER A 1 106 ? 10.938 -24.406 -16.453 1 83.81 106 SER A CA 1
ATOM 821 C C . SER A 1 106 ? 10.188 -25.719 -16.703 1 83.81 106 SER A C 1
ATOM 823 O O . SER A 1 106 ? 10.797 -26.75 -16.969 1 83.81 106 SER A O 1
ATOM 825 N N . ASP A 1 107 ? 9.023 -25.719 -16.375 1 88.88 107 ASP A N 1
ATOM 826 C CA . ASP A 1 107 ? 8.086 -26.812 -16.594 1 88.88 107 ASP A CA 1
ATOM 827 C C . ASP A 1 107 ? 7.293 -26.609 -17.875 1 88.88 107 ASP A C 1
ATOM 829 O O . ASP A 1 107 ? 6.824 -25.5 -18.156 1 88.88 107 ASP A O 1
ATOM 833 N N . LEU A 1 108 ? 7.223 -27.672 -18.75 1 93.31 108 LEU A N 1
ATOM 834 C CA . LEU A 1 108 ? 6.609 -27.578 -20.078 1 93.31 108 LEU A CA 1
ATOM 835 C C . LEU A 1 108 ? 5.168 -27.094 -19.969 1 93.31 108 LEU A C 1
ATOM 837 O O . LEU A 1 108 ? 4.754 -26.188 -20.703 1 93.31 108 LEU A O 1
ATOM 841 N N . MET A 1 109 ? 4.387 -27.688 -19.109 1 94.5 109 MET A N 1
ATOM 842 C CA . MET A 1 109 ? 2.986 -27.312 -18.938 1 94.5 109 MET A CA 1
ATOM 843 C C . MET A 1 109 ? 2.854 -25.844 -18.547 1 94.5 109 MET A C 1
ATOM 845 O O . MET A 1 109 ? 2.016 -25.125 -19.094 1 94.5 109 MET A O 1
ATOM 849 N N . MET A 1 110 ? 3.684 -25.406 -17.656 1 95.19 110 MET A N 1
ATOM 850 C CA . MET A 1 110 ? 3.627 -24.047 -17.172 1 95.19 110 MET A CA 1
ATOM 851 C C . MET A 1 110 ? 3.979 -23.047 -18.281 1 95.19 110 MET A C 1
ATOM 853 O O . MET A 1 110 ? 3.369 -21.984 -18.375 1 95.19 110 MET A O 1
ATOM 857 N N . LEU A 1 111 ? 4.922 -23.391 -19.094 1 96.94 111 LEU A N 1
ATOM 858 C CA . LEU A 1 111 ? 5.312 -22.531 -20.203 1 96.94 111 LEU A CA 1
ATOM 859 C C . LEU A 1 111 ? 4.172 -22.375 -21.203 1 96.94 111 LEU A C 1
ATOM 861 O O . LEU A 1 111 ? 3.945 -21.281 -21.734 1 96.94 111 LEU A O 1
ATOM 865 N N . HIS A 1 112 ? 3.479 -23.484 -21.438 1 97.94 112 HIS A N 1
ATOM 866 C CA . HIS A 1 112 ? 2.344 -23.422 -22.359 1 97.94 112 HIS A CA 1
ATOM 867 C C . HIS A 1 112 ? 1.214 -22.578 -21.781 1 97.94 112 HIS A C 1
ATOM 869 O O . HIS A 1 112 ? 0.595 -21.797 -22.5 1 97.94 112 HIS A O 1
ATOM 875 N N . ILE A 1 113 ? 0.966 -22.797 -20.531 1 98.06 113 ILE A N 1
ATOM 876 C CA . ILE A 1 113 ? -0.073 -22.016 -19.875 1 98.06 113 ILE A CA 1
ATOM 877 C C . ILE A 1 113 ? 0.3 -20.531 -19.922 1 98.06 113 ILE A C 1
ATOM 879 O O . ILE A 1 113 ? -0.536 -19.688 -20.25 1 98.06 113 ILE A O 1
ATOM 883 N N . TYR A 1 114 ? 1.536 -20.203 -19.641 1 98.25 114 TYR A N 1
ATOM 884 C CA . TYR A 1 114 ? 2.045 -18.844 -19.688 1 98.25 114 TYR A CA 1
ATOM 885 C C . TYR A 1 114 ? 1.849 -18.234 -21.062 1 98.25 114 TYR A C 1
ATOM 887 O O . TYR A 1 114 ? 1.282 -17.141 -21.203 1 98.25 114 TYR A O 1
ATOM 895 N N . LYS A 1 115 ? 2.271 -18.891 -22.047 1 98.06 115 LYS A N 1
ATOM 896 C CA . LYS A 1 115 ? 2.129 -18.406 -23.422 1 98.06 115 LYS A CA 1
ATOM 897 C C . LYS A 1 115 ? 0.661 -18.188 -23.781 1 98.06 115 LYS A C 1
ATOM 899 O O . LYS A 1 115 ? 0.312 -17.203 -24.422 1 98.06 115 LYS A O 1
ATOM 904 N N . TYR A 1 116 ? -0.168 -19.141 -23.375 1 98.38 116 TYR A N 1
ATOM 905 C CA . TYR A 1 116 ? -1.599 -19.047 -23.641 1 98.38 116 TYR A CA 1
ATOM 906 C C . TYR A 1 116 ? -2.199 -17.797 -23.031 1 98.38 116 TYR A C 1
ATOM 908 O O . TYR A 1 116 ? -2.896 -17.031 -23.703 1 98.38 116 TYR A O 1
ATOM 916 N N . ILE A 1 117 ? -1.914 -17.531 -21.75 1 98.5 117 ILE A N 1
ATOM 917 C CA . ILE A 1 117 ? -2.414 -16.359 -21.047 1 98.5 117 ILE A CA 1
ATOM 918 C C . ILE A 1 117 ? -1.909 -15.086 -21.734 1 98.5 117 ILE A C 1
ATOM 920 O O . ILE A 1 117 ? -2.686 -14.164 -22 1 98.5 117 ILE A O 1
ATOM 924 N N . GLN A 1 118 ? -0.642 -15.047 -22 1 97.81 118 GLN A N 1
ATOM 925 C CA . GLN A 1 118 ? -0.024 -13.906 -22.656 1 97.81 118 GLN A CA 1
ATOM 926 C C . GLN A 1 118 ? -0.7 -13.602 -24 1 97.81 118 GLN A C 1
ATOM 928 O O . GLN A 1 118 ? -0.972 -12.445 -24.312 1 97.81 118 GLN A O 1
ATOM 933 N N . SER A 1 119 ? -0.979 -14.625 -24.766 1 97.44 119 SER A N 1
ATOM 934 C CA . SER A 1 119 ? -1.556 -14.461 -26.109 1 97.44 119 SER A CA 1
ATOM 935 C C . SER A 1 119 ? -2.998 -13.969 -26.016 1 97.44 119 SER A C 1
ATOM 937 O O . SER A 1 119 ? -3.471 -13.266 -26.922 1 97.44 119 SER A O 1
ATOM 939 N N . LYS A 1 120 ? -3.674 -14.328 -24.969 1 97.88 120 LYS A N 1
ATOM 940 C CA . LYS A 1 120 ? -5.09 -13.992 -24.844 1 97.88 120 LYS A CA 1
ATOM 941 C C . LYS A 1 120 ? -5.277 -12.648 -24.141 1 97.88 120 LYS A C 1
ATOM 943 O O . LYS A 1 120 ? -6.391 -12.117 -24.094 1 97.88 120 LYS A O 1
ATOM 948 N N . MET A 1 121 ? -4.195 -12.086 -23.625 1 97.31 121 MET A N 1
ATOM 949 C CA . MET A 1 121 ? -4.254 -10.789 -22.953 1 97.31 121 MET A CA 1
ATOM 950 C C . MET A 1 121 ? -3.236 -9.828 -23.562 1 97.31 121 MET A C 1
ATOM 952 O O . MET A 1 121 ? -2.373 -9.305 -22.844 1 97.31 121 MET A O 1
ATOM 956 N N . PRO A 1 122 ? -3.418 -9.453 -24.781 1 94.44 122 PRO A N 1
ATOM 957 C CA . PRO A 1 122 ? -2.387 -8.68 -25.484 1 94.44 122 PRO A CA 1
ATOM 958 C C . PRO A 1 122 ? -2.25 -7.258 -24.938 1 94.44 122 PRO A C 1
ATOM 960 O O . PRO A 1 122 ? -1.217 -6.613 -25.141 1 94.44 122 PRO A O 1
ATOM 963 N N . SER A 1 123 ? -3.207 -6.719 -24.203 1 93.94 123 SER A N 1
ATOM 964 C CA . SER A 1 123 ? -3.191 -5.332 -23.75 1 93.94 123 SER A CA 1
ATOM 965 C C . SER A 1 123 ? -2.564 -5.215 -22.359 1 93.94 123 SER A C 1
ATOM 967 O O . SER A 1 123 ? -2.414 -4.109 -21.844 1 93.94 123 SER A O 1
ATOM 969 N N . VAL A 1 124 ? -2.248 -6.305 -21.75 1 94.25 124 VAL A N 1
ATOM 970 C CA . VAL A 1 124 ? -1.686 -6.336 -20.406 1 94.25 124 VAL A CA 1
ATOM 971 C C . VAL A 1 124 ? -0.303 -6.984 -20.438 1 94.25 124 VAL A C 1
ATOM 973 O O . VAL A 1 124 ? -0.12 -8.039 -21.047 1 94.25 124 VAL A O 1
ATOM 976 N N . PRO A 1 125 ? 0.625 -6.277 -19.859 1 94.31 125 PRO A N 1
ATOM 977 C CA . PRO A 1 125 ? 1.912 -6.969 -19.766 1 94.31 125 PRO A CA 1
ATOM 978 C C . PRO A 1 125 ? 1.835 -8.234 -18.922 1 94.31 125 PRO A C 1
ATOM 980 O O . PRO A 1 125 ? 1.45 -8.18 -17.75 1 94.31 125 PRO A O 1
ATOM 983 N N . VAL A 1 126 ? 2.109 -9.391 -19.516 1 98 126 VAL A N 1
ATOM 984 C CA . VAL A 1 126 ? 2.209 -10.68 -18.844 1 98 126 VAL A CA 1
ATOM 985 C C . VAL A 1 126 ? 3.648 -11.18 -18.906 1 98 126 VAL A C 1
ATOM 987 O O . VAL A 1 126 ? 4.203 -11.359 -19.984 1 98 126 VAL A O 1
ATOM 990 N N . ARG A 1 127 ? 4.277 -11.359 -17.75 1 98.31 127 ARG A N 1
ATOM 991 C CA . ARG A 1 127 ? 5.68 -11.75 -17.672 1 98.31 127 ARG A CA 1
ATOM 992 C C . ARG A 1 127 ? 5.852 -13.016 -16.828 1 98.31 127 ARG A C 1
ATOM 994 O O . ARG A 1 127 ? 4.91 -13.469 -16.188 1 98.31 127 ARG A O 1
ATOM 1001 N N . ALA A 1 128 ? 7.043 -13.578 -16.906 1 98 128 ALA A N 1
ATOM 1002 C CA . ALA A 1 128 ? 7.355 -14.758 -16.109 1 98 128 ALA A CA 1
ATOM 1003 C C . ALA A 1 128 ? 8.742 -14.641 -15.477 1 98 128 ALA A C 1
ATOM 1005 O O . ALA A 1 128 ? 9.68 -14.141 -16.109 1 98 128 ALA A O 1
ATOM 1006 N N . ILE A 1 129 ? 8.844 -15.07 -14.289 1 98 129 ILE A N 1
ATOM 1007 C CA . ILE A 1 129 ? 10.109 -15.188 -13.57 1 98 129 ILE A CA 1
ATOM 1008 C C . ILE A 1 129 ? 10.422 -16.656 -13.32 1 98 129 ILE A C 1
ATOM 1010 O O . ILE A 1 129 ? 9.547 -17.422 -12.898 1 98 129 ILE A O 1
ATOM 1014 N N . ILE A 1 130 ? 11.602 -17.031 -13.57 1 95.81 130 ILE A N 1
ATOM 1015 C CA . ILE A 1 130 ? 12.078 -18.375 -13.266 1 95.81 130 ILE A CA 1
ATOM 1016 C C . ILE A 1 130 ? 13.133 -18.312 -12.164 1 95.81 130 ILE A C 1
ATOM 1018 O O . ILE A 1 130 ? 14.164 -17.656 -12.32 1 95.81 130 ILE A O 1
ATOM 1022 N N . MET A 1 131 ? 12.953 -18.984 -11.086 1 93.38 131 MET A N 1
ATOM 1023 C CA . MET A 1 131 ? 13.844 -18.938 -9.93 1 93.38 131 MET A CA 1
ATOM 1024 C C . MET A 1 131 ? 14.977 -19.953 -10.086 1 93.38 131 MET A C 1
ATOM 1026 O O . MET A 1 131 ? 16.062 -19.766 -9.547 1 93.38 131 MET A O 1
ATOM 1030 N N . ASP A 1 132 ? 14.836 -20.984 -10.805 1 90.31 132 ASP A N 1
ATOM 1031 C CA . ASP A 1 132 ? 15.805 -22.047 -11.062 1 90.31 132 ASP A CA 1
ATOM 1032 C C . ASP A 1 132 ? 16.344 -22.641 -9.766 1 90.31 132 ASP A C 1
ATOM 1034 O O . ASP A 1 132 ? 17.547 -22.688 -9.539 1 90.31 132 ASP A O 1
ATOM 1038 N N . ILE A 1 133 ? 15.508 -23.094 -8.906 1 92.94 133 ILE A N 1
ATOM 1039 C CA . ILE A 1 133 ? 15.773 -23.734 -7.617 1 92.94 133 ILE A CA 1
ATOM 1040 C C . ILE A 1 133 ? 15.227 -25.156 -7.617 1 92.94 133 ILE A C 1
ATOM 1042 O O . ILE A 1 133 ? 14.133 -25.406 -8.125 1 92.94 133 ILE A O 1
ATOM 1046 N N . PRO A 1 134 ? 16.062 -26.141 -7.07 1 94.56 134 PRO A N 1
ATOM 1047 C CA . PRO A 1 134 ? 15.531 -27.516 -7 1 94.56 134 PRO A CA 1
ATOM 1048 C C . PRO A 1 134 ? 14.258 -27.609 -6.168 1 94.56 134 PRO A C 1
ATOM 1050 O O . PRO A 1 134 ? 14.055 -26.828 -5.238 1 94.56 134 PRO A O 1
ATOM 1053 N N . LEU A 1 135 ? 13.516 -28.578 -6.492 1 95.31 135 LEU A N 1
ATOM 1054 C CA . LEU A 1 135 ? 12.234 -28.781 -5.832 1 95.31 135 LEU A CA 1
ATOM 1055 C C . LEU A 1 135 ? 12.406 -28.891 -4.32 1 95.31 135 LEU A C 1
ATOM 1057 O O . LEU A 1 135 ? 11.594 -28.375 -3.555 1 95.31 135 LEU A O 1
ATOM 1061 N N . SER A 1 136 ? 13.461 -29.531 -3.838 1 96.38 136 SER A N 1
ATOM 1062 C CA . SER A 1 136 ? 13.695 -29.734 -2.414 1 96.38 136 SER A CA 1
ATOM 1063 C C . SER A 1 136 ? 13.898 -28.406 -1.682 1 96.38 136 SER A C 1
ATOM 1065 O O . SER A 1 136 ? 13.578 -28.297 -0.496 1 96.38 136 SER A O 1
ATOM 1067 N N . GLU A 1 137 ? 14.344 -27.406 -2.426 1 97.12 137 GLU A N 1
ATOM 1068 C CA . GLU A 1 137 ? 14.664 -26.109 -1.816 1 97.12 137 GLU A CA 1
ATOM 1069 C C . GLU A 1 137 ? 13.562 -25.094 -2.088 1 97.12 137 GLU A C 1
ATOM 1071 O O . GLU A 1 137 ? 13.586 -23.984 -1.534 1 97.12 137 GLU A O 1
ATOM 1076 N N . ALA A 1 138 ? 12.625 -25.469 -2.998 1 97.31 138 ALA A N 1
ATOM 1077 C CA . ALA A 1 138 ? 11.5 -24.578 -3.236 1 97.31 138 ALA A CA 1
ATOM 1078 C C . ALA A 1 138 ? 10.734 -24.312 -1.946 1 97.31 138 ALA A C 1
ATOM 1080 O O . ALA A 1 138 ? 10.484 -25.234 -1.159 1 97.31 138 ALA A O 1
ATOM 1081 N N . PHE A 1 139 ? 10.359 -23.047 -1.68 1 97.62 139 PHE A N 1
ATOM 1082 C CA . PHE A 1 139 ? 10 -22.672 -0.317 1 97.62 139 PHE A CA 1
ATOM 1083 C C . PHE A 1 139 ? 8.57 -22.141 -0.257 1 97.62 139 PHE A C 1
ATOM 1085 O O . PHE A 1 139 ? 8.117 -21.672 0.791 1 97.62 139 PHE A O 1
ATOM 1092 N N . SER A 1 140 ? 7.844 -22.109 -1.395 1 97.56 140 SER A N 1
ATOM 1093 C CA . SER A 1 140 ? 6.496 -21.547 -1.4 1 97.56 140 SER A CA 1
ATOM 1094 C C . SER A 1 140 ? 5.461 -22.609 -1.787 1 97.56 140 SER A C 1
ATOM 1096 O O . SER A 1 140 ? 5.82 -23.703 -2.215 1 97.56 140 SER A O 1
ATOM 1098 N N . LEU A 1 141 ? 4.195 -22.281 -1.602 1 98.12 141 LEU A N 1
ATOM 1099 C CA . LEU A 1 141 ? 3.074 -23.203 -1.578 1 98.12 141 LEU A CA 1
ATOM 1100 C C . LEU A 1 141 ? 2.939 -23.922 -2.916 1 98.12 141 LEU A C 1
ATOM 1102 O O . LEU A 1 141 ? 2.639 -25.125 -2.953 1 98.12 141 LEU A O 1
ATOM 1106 N N . GLU A 1 142 ? 3.139 -23.234 -4.031 1 96.88 142 GLU A N 1
ATOM 1107 C CA . GLU A 1 142 ? 2.895 -23.844 -5.336 1 96.88 142 GLU A CA 1
ATOM 1108 C C . GLU A 1 142 ? 3.848 -25 -5.59 1 96.88 142 GLU A C 1
ATOM 1110 O O . GLU A 1 142 ? 3.588 -25.844 -6.449 1 96.88 142 GLU A O 1
ATOM 1115 N N . SER A 1 143 ? 4.906 -25.125 -4.809 1 97.44 143 SER A N 1
ATOM 1116 C CA . SER A 1 143 ? 5.898 -26.188 -4.992 1 97.44 143 SER A CA 1
ATOM 1117 C C . SER A 1 143 ? 5.371 -27.531 -4.496 1 97.44 143 SER A C 1
ATOM 1119 O O . SER A 1 143 ? 5.969 -28.578 -4.762 1 97.44 143 SER A O 1
ATOM 1121 N N . VAL A 1 144 ? 4.273 -27.516 -3.83 1 97.44 144 VAL A N 1
ATOM 1122 C CA . VAL A 1 144 ? 3.688 -28.719 -3.244 1 97.44 144 VAL A CA 1
ATOM 1123 C C . VAL A 1 144 ? 3.01 -29.547 -4.336 1 97.44 144 VAL A C 1
ATOM 1125 O O . VAL A 1 144 ? 2.846 -30.766 -4.191 1 97.44 144 VAL A O 1
ATOM 1128 N N . GLY A 1 145 ? 2.5 -28.922 -5.402 1 96.62 145 GLY A N 1
ATOM 1129 C CA . GLY A 1 145 ? 1.864 -29.625 -6.508 1 96.62 145 GLY A CA 1
ATOM 1130 C C . GLY A 1 145 ? 2.855 -30.297 -7.441 1 96.62 145 GLY A C 1
ATOM 1131 O O . GLY A 1 145 ? 4.051 -29.984 -7.414 1 96.62 145 GLY A O 1
ATOM 1132 N N . LYS A 1 146 ? 2.324 -31.266 -8.273 1 96.19 146 LYS A N 1
ATOM 1133 C CA . LYS A 1 146 ? 3.172 -31.828 -9.32 1 96.19 146 LYS A CA 1
ATOM 1134 C C . LYS A 1 146 ? 3.689 -30.75 -10.258 1 96.19 146 LYS A C 1
ATOM 1136 O O . LYS A 1 146 ? 4.852 -30.766 -10.664 1 96.19 146 LYS A O 1
ATOM 1141 N N . HIS A 1 147 ? 2.832 -29.891 -10.641 1 95.38 147 HIS A N 1
ATOM 1142 C CA . HIS A 1 147 ? 3.107 -28.641 -11.32 1 95.38 147 HIS A CA 1
ATOM 1143 C C . HIS A 1 147 ? 2.598 -27.453 -10.508 1 95.38 147 HIS A C 1
ATOM 1145 O O . HIS A 1 147 ? 1.69 -27.609 -9.68 1 95.38 147 HIS A O 1
ATOM 1151 N N . GLY A 1 148 ? 3.262 -26.344 -10.664 1 96.06 148 GLY A N 1
ATOM 1152 C CA . GLY A 1 148 ? 2.746 -25.203 -9.922 1 96.06 148 GLY A CA 1
ATOM 1153 C C . GLY A 1 148 ? 3.438 -23.891 -10.273 1 96.06 148 GLY A C 1
ATOM 1154 O O . GLY A 1 148 ? 4.605 -23.891 -10.664 1 96.06 148 GLY A O 1
ATOM 1155 N N . PHE A 1 149 ? 2.715 -22.844 -10.156 1 97.31 149 PHE A N 1
ATOM 1156 C CA . PHE A 1 149 ? 3.275 -21.5 -10.281 1 97.31 149 PHE A CA 1
ATOM 1157 C C . PHE A 1 149 ? 2.512 -20.5 -9.414 1 97.31 149 PHE A C 1
ATOM 1159 O O . PHE A 1 149 ? 1.417 -20.812 -8.93 1 97.31 149 PHE A O 1
ATOM 1166 N N . ALA A 1 150 ? 3.135 -19.453 -9.109 1 97.75 150 ALA A N 1
ATOM 1167 C CA . ALA A 1 150 ? 2.48 -18.344 -8.422 1 97.75 150 ALA A CA 1
ATOM 1168 C C . ALA A 1 150 ? 2.08 -17.25 -9.414 1 97.75 150 ALA A C 1
ATOM 1170 O O . ALA A 1 150 ? 2.768 -17.016 -10.406 1 97.75 150 ALA A O 1
ATOM 1171 N N . ILE A 1 151 ? 0.967 -16.688 -9.203 1 98.19 151 ILE A N 1
ATOM 1172 C CA . ILE A 1 151 ? 0.567 -15.461 -9.898 1 98.19 151 ILE A CA 1
ATOM 1173 C C . ILE A 1 151 ? 0.804 -14.25 -9 1 98.19 151 ILE A C 1
ATOM 1175 O O . ILE A 1 151 ? 0.265 -14.18 -7.891 1 98.19 151 ILE A O 1
ATOM 1179 N N . GLU A 1 152 ? 1.69 -13.414 -9.383 1 98 152 GLU A N 1
ATOM 1180 C CA . GLU A 1 152 ? 2.01 -12.164 -8.703 1 98 152 GLU A CA 1
ATOM 1181 C C . GLU A 1 152 ? 1.469 -10.961 -9.469 1 98 152 GLU A C 1
ATOM 1183 O O . GLU A 1 152 ? 1.868 -10.711 -10.609 1 98 152 GLU A O 1
ATOM 1188 N N . VAL A 1 153 ? 0.551 -10.219 -8.859 1 98.19 153 VAL A N 1
ATOM 1189 C CA . VAL A 1 153 ? -0.058 -9.109 -9.586 1 98.19 153 VAL A CA 1
ATOM 1190 C C . VAL A 1 153 ? 0.05 -7.832 -8.766 1 98.19 153 VAL A C 1
ATOM 1192 O O . VAL A 1 153 ? -0.146 -7.848 -7.547 1 98.19 153 VAL A O 1
ATOM 1195 N N . GLY A 1 154 ? 0.375 -6.715 -9.422 1 97.62 154 GLY A N 1
ATOM 1196 C CA . GLY A 1 154 ? 0.456 -5.398 -8.805 1 97.62 154 GLY A CA 1
ATOM 1197 C C . GLY A 1 154 ? 0.646 -4.281 -9.812 1 97.62 154 GLY A C 1
ATOM 1198 O O . GLY A 1 154 ? 0.702 -4.527 -11.023 1 97.62 154 GLY A O 1
ATOM 1199 N N . PRO A 1 155 ? 0.789 -3.107 -9.312 1 98 155 PRO A N 1
ATOM 1200 C CA . PRO A 1 155 ? 0.927 -2.734 -7.906 1 98 155 PRO A CA 1
ATOM 1201 C C . PRO A 1 155 ? -0.41 -2.713 -7.168 1 98 155 PRO A C 1
ATOM 1203 O O . PRO A 1 155 ? -1.424 -2.291 -7.73 1 98 155 PRO A O 1
ATOM 1206 N N . GLN A 1 156 ? -0.457 -3.211 -5.98 1 98.19 156 GLN A N 1
ATOM 1207 C CA . GLN A 1 156 ? -1.596 -3.176 -5.066 1 98.19 156 GLN A CA 1
ATOM 1208 C C . GLN A 1 156 ? -1.136 -3.092 -3.615 1 98.19 156 GLN A C 1
ATOM 1210 O O . GLN A 1 156 ? -0.448 -3.99 -3.123 1 98.19 156 GLN A O 1
ATOM 1215 N N . PRO A 1 157 ? -1.476 -1.939 -2.914 1 97.88 157 PRO A N 1
ATOM 1216 C CA . PRO A 1 157 ? -1.114 -1.876 -1.495 1 97.88 157 PRO A CA 1
ATOM 1217 C C . PRO A 1 157 ? -1.724 -3.014 -0.68 1 97.88 157 PRO A C 1
ATOM 1219 O O . PRO A 1 157 ? -2.855 -3.43 -0.941 1 97.88 157 PRO A O 1
ATOM 1222 N N . ASN A 1 158 ? -0.927 -3.453 0.307 1 95.75 158 ASN A N 1
ATOM 1223 C CA . ASN A 1 158 ? -1.485 -4.43 1.236 1 95.75 158 ASN A CA 1
ATOM 1224 C C . ASN A 1 158 ? -2.756 -3.908 1.901 1 95.75 158 ASN A C 1
ATOM 1226 O O . ASN A 1 158 ? -2.826 -2.738 2.287 1 95.75 158 ASN A O 1
ATOM 1230 N N . GLY A 1 159 ? -3.758 -4.742 1.951 1 96.06 159 GLY A N 1
ATOM 1231 C CA . GLY A 1 159 ? -4.992 -4.379 2.629 1 96.06 159 GLY A CA 1
ATOM 1232 C C . GLY A 1 159 ? -5.941 -3.588 1.754 1 96.06 159 GLY A C 1
ATOM 1233 O O . GLY A 1 159 ? -7.004 -3.156 2.211 1 96.06 159 GLY A O 1
ATOM 1234 N N . VAL A 1 160 ? -5.57 -3.34 0.536 1 97.94 160 VAL A N 1
ATOM 1235 C CA . VAL A 1 160 ? -6.426 -2.619 -0.401 1 97.94 160 VAL A CA 1
ATOM 1236 C C . VAL A 1 160 ? -6.91 -3.566 -1.496 1 97.94 160 VAL A C 1
ATOM 1238 O O . VAL A 1 160 ? -6.125 -4.352 -2.037 1 97.94 160 VAL A O 1
ATOM 1241 N N . LEU A 1 161 ? -8.18 -3.559 -1.764 1 98.12 161 LEU A N 1
ATOM 1242 C CA . LEU A 1 161 ? -8.766 -4.32 -2.865 1 98.12 161 LEU A CA 1
ATOM 1243 C C . LEU A 1 161 ? -9.031 -3.42 -4.066 1 98.12 161 LEU A C 1
ATOM 1245 O O . LEU A 1 161 ? -9.805 -2.461 -3.967 1 98.12 161 LEU A O 1
ATOM 1249 N N . ARG A 1 162 ? -8.398 -3.666 -5.152 1 98.31 162 ARG A N 1
ATOM 1250 C CA . ARG A 1 162 ? -8.602 -2.928 -6.395 1 98.31 162 ARG A CA 1
ATOM 1251 C C . ARG A 1 162 ? -9.328 -3.783 -7.426 1 98.31 162 ARG A C 1
ATOM 1253 O O . ARG A 1 162 ? -8.922 -4.918 -7.695 1 98.31 162 ARG A O 1
ATOM 1260 N N . ALA A 1 163 ? -10.281 -3.238 -8.047 1 98.25 163 ALA A N 1
ATOM 1261 C CA . ALA A 1 163 ? -11.086 -3.973 -9.016 1 98.25 163 ALA A CA 1
ATOM 1262 C C . ALA A 1 163 ? -10.258 -4.371 -10.227 1 98.25 163 ALA A C 1
ATOM 1264 O O . ALA A 1 163 ? -10.414 -5.473 -10.758 1 98.25 163 ALA A O 1
ATOM 1265 N N . ASP A 1 164 ? -9.398 -3.492 -10.688 1 96.69 164 ASP A N 1
ATOM 1266 C CA . ASP A 1 164 ? -8.609 -3.787 -11.875 1 96.69 164 ASP A CA 1
ATOM 1267 C C . ASP A 1 164 ? -7.672 -4.969 -11.633 1 96.69 164 ASP A C 1
ATOM 1269 O O . ASP A 1 164 ? -7.527 -5.84 -12.492 1 96.69 164 ASP A O 1
ATOM 1273 N N . ILE A 1 165 ? -7.09 -5.047 -10.461 1 97.56 165 ILE A N 1
ATOM 1274 C CA . ILE A 1 165 ? -6.176 -6.133 -10.125 1 97.56 165 ILE A CA 1
ATOM 1275 C C . ILE A 1 165 ? -6.969 -7.422 -9.906 1 97.56 165 ILE A C 1
ATOM 1277 O O . ILE A 1 165 ? -6.598 -8.477 -10.422 1 97.56 165 ILE A O 1
ATOM 1281 N N . PHE A 1 166 ? -8.07 -7.316 -9.172 1 97.88 166 PHE A N 1
ATOM 1282 C CA . PHE A 1 166 ? -8.953 -8.445 -8.93 1 97.88 166 PHE A CA 1
ATOM 1283 C C . PHE A 1 166 ? -9.383 -9.094 -10.234 1 97.88 166 PHE A C 1
ATOM 1285 O O . PHE A 1 166 ? -9.297 -10.32 -10.391 1 97.88 166 PHE A O 1
ATOM 1292 N N . ASN A 1 167 ? -9.75 -8.305 -11.164 1 96.31 167 ASN A N 1
ATOM 1293 C CA . ASN A 1 167 ? -10.25 -8.812 -12.438 1 96.31 167 ASN A CA 1
ATOM 1294 C C . ASN A 1 167 ? -9.125 -9.367 -13.305 1 96.31 167 ASN A C 1
ATOM 1296 O O . ASN A 1 167 ? -9.328 -10.32 -14.062 1 96.31 167 ASN A O 1
ATOM 1300 N N . LEU A 1 168 ? -8 -8.727 -13.188 1 97 168 LEU A N 1
ATOM 1301 C CA . LEU A 1 168 ? -6.832 -9.242 -13.898 1 97 168 LEU A CA 1
ATOM 1302 C C . LEU A 1 168 ? -6.484 -10.648 -13.422 1 97 168 LEU A C 1
ATOM 1304 O O . LEU A 1 168 ? -6.215 -11.531 -14.234 1 97 168 LEU A O 1
ATOM 1308 N N . VAL A 1 169 ? -6.527 -10.875 -12.117 1 97.62 169 VAL A N 1
ATOM 1309 C CA . VAL A 1 169 ? -6.262 -12.188 -11.531 1 97.62 169 VAL A CA 1
ATOM 1310 C C . VAL A 1 169 ? -7.324 -13.188 -11.984 1 97.62 169 VAL A C 1
ATOM 1312 O O . VAL A 1 169 ? -7 -14.281 -12.453 1 97.62 169 VAL A O 1
ATOM 1315 N N . LYS A 1 170 ? -8.516 -12.781 -11.875 1 96.44 170 LYS A N 1
ATOM 1316 C CA . LYS A 1 170 ? -9.633 -13.648 -12.258 1 96.44 170 LYS A CA 1
ATOM 1317 C C . LYS A 1 170 ? -9.516 -14.078 -13.719 1 96.44 170 LYS A C 1
ATOM 1319 O O . LYS A 1 170 ? -9.656 -15.258 -14.031 1 96.44 170 LYS A O 1
ATOM 1324 N N . LYS A 1 171 ? -9.273 -13.148 -14.586 1 96.94 171 LYS A N 1
ATOM 1325 C CA . LYS A 1 171 ? -9.156 -13.445 -16.016 1 96.94 171 LYS A CA 1
ATOM 1326 C C . LYS A 1 171 ? -7.988 -14.398 -16.281 1 96.94 171 LY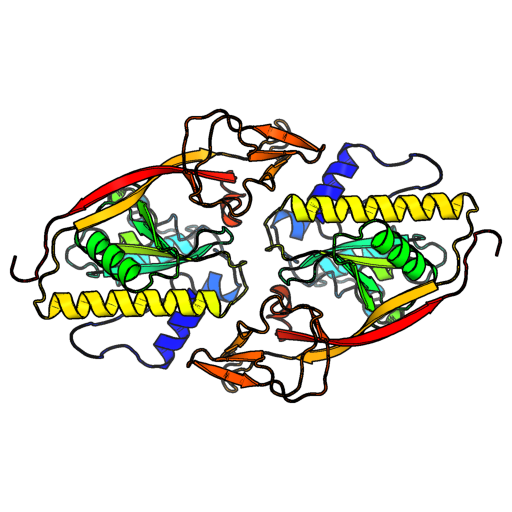S A C 1
ATOM 1328 O O . LYS A 1 171 ? -8.109 -15.32 -17.078 1 96.94 171 LYS A O 1
ATOM 1333 N N . SER A 1 172 ? -6.883 -14.148 -15.672 1 98.06 172 SER A N 1
ATOM 1334 C CA . SER A 1 172 ? -5.723 -15.008 -15.859 1 98.06 172 SER A CA 1
ATOM 1335 C C . SER A 1 172 ? -6.016 -16.438 -15.43 1 98.06 172 SER A C 1
ATOM 1337 O O . SER A 1 172 ? -5.598 -17.391 -16.094 1 98.06 172 SER A O 1
ATOM 1339 N N . LEU A 1 173 ? -6.742 -16.641 -14.344 1 97.06 173 LEU A N 1
ATOM 1340 C CA . LEU A 1 173 ? -7.117 -17.969 -13.867 1 97.06 173 LEU A CA 1
ATOM 1341 C C . LEU A 1 173 ? -8.094 -18.625 -14.828 1 97.06 173 LEU A C 1
ATOM 1343 O O . LEU A 1 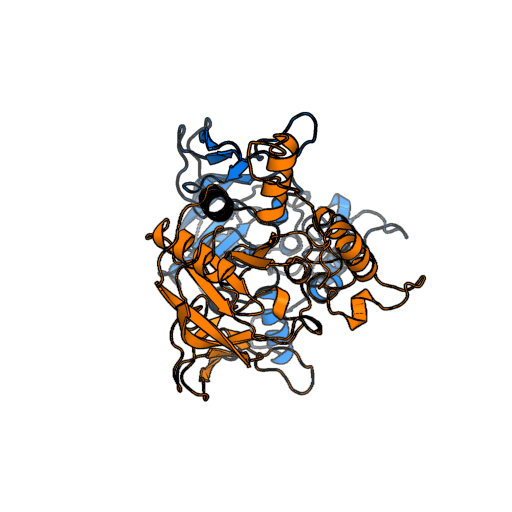173 ? -7.961 -19.812 -15.133 1 97.06 173 LEU A O 1
ATOM 1347 N N . ASP A 1 174 ? -9.047 -17.875 -15.266 1 96 174 ASP A N 1
ATOM 1348 C CA . ASP A 1 174 ? -9.984 -18.406 -16.25 1 96 174 ASP A CA 1
ATOM 1349 C C . ASP A 1 174 ? -9.258 -18.938 -17.484 1 96 174 ASP A C 1
ATOM 1351 O O . ASP A 1 174 ? -9.602 -20 -18 1 96 174 ASP A O 1
ATOM 1355 N N . LEU A 1 175 ? -8.289 -18.219 -17.922 1 98.06 175 LEU A N 1
ATOM 1356 C CA . LEU A 1 175 ? -7.523 -18.625 -19.109 1 98.06 175 LEU A CA 1
ATOM 1357 C C . LEU A 1 175 ? -6.672 -19.859 -18.812 1 98.06 175 LEU A C 1
ATOM 1359 O O . LEU A 1 175 ? -6.531 -20.734 -19.656 1 98.06 175 LEU A O 1
ATOM 1363 N N . ALA A 1 176 ? -6.07 -19.906 -17.641 1 97.5 176 ALA A N 1
ATOM 1364 C CA . ALA A 1 176 ? -5.344 -21.109 -17.25 1 97.5 176 ALA A CA 1
ATOM 1365 C C . ALA A 1 176 ? -6.258 -22.328 -17.25 1 97.5 176 ALA A C 1
ATOM 1367 O O . ALA A 1 176 ? -5.895 -23.391 -17.766 1 97.5 176 ALA A O 1
ATOM 1368 N N . PHE A 1 177 ? -7.453 -22.172 -16.688 1 95.88 177 PHE A N 1
ATOM 1369 C CA . PHE A 1 177 ? -8.43 -23.266 -16.641 1 95.88 177 PHE A CA 1
ATOM 1370 C C . PHE A 1 177 ? -8.867 -23.672 -18.047 1 95.88 177 PHE A C 1
ATOM 1372 O O . PHE A 1 177 ? -9.016 -24.859 -18.344 1 95.88 177 PHE A O 1
ATOM 1379 N N . GLU A 1 178 ? -9.07 -22.656 -18.828 1 96.44 178 GLU A N 1
ATOM 1380 C CA . GLU A 1 178 ? -9.422 -22.938 -20.219 1 96.44 178 GLU A CA 1
ATOM 1381 C C . GLU A 1 178 ? -8.344 -23.766 -20.906 1 96.44 178 GLU A C 1
ATOM 1383 O O . GLU A 1 178 ? -8.648 -24.734 -21.594 1 96.44 178 GLU A O 1
ATOM 1388 N N . TRP A 1 179 ? -7.141 -23.375 -20.766 1 97.12 179 TRP A N 1
ATOM 1389 C CA . TRP A 1 179 ? -6.035 -24.109 -21.375 1 97.12 179 TRP A CA 1
ATOM 1390 C C . TRP A 1 179 ? -6.02 -25.547 -20.891 1 97.12 179 TRP A C 1
ATOM 1392 O O . TRP A 1 179 ? -5.871 -26.484 -21.688 1 97.12 179 TRP A O 1
ATOM 1402 N N . ILE A 1 180 ? -6.164 -25.797 -19.578 1 96 180 ILE A N 1
ATOM 1403 C CA . ILE A 1 180 ? -6.121 -27.125 -19 1 96 180 ILE A CA 1
ATOM 1404 C C . ILE A 1 180 ? -7.258 -27.969 -19.562 1 96 180 ILE A C 1
ATOM 1406 O O . ILE A 1 180 ? -7.062 -29.141 -19.875 1 96 180 ILE A O 1
ATOM 1410 N N . GLN A 1 181 ? -8.398 -27.375 -19.625 1 94.31 181 GLN A N 1
ATOM 1411 C CA . GLN A 1 181 ? -9.555 -28.094 -20.172 1 94.31 181 GLN A CA 1
ATOM 1412 C C . GLN A 1 181 ? -9.305 -28.516 -21.609 1 94.31 181 GLN A C 1
ATOM 1414 O O . GLN A 1 181 ? -9.602 -29.656 -22 1 94.31 181 GLN A O 1
ATOM 1419 N N . GLU A 1 182 ? -8.781 -27.609 -22.359 1 94.88 182 GLU A N 1
ATOM 1420 C CA . GLU A 1 182 ? -8.461 -27.938 -23.75 1 94.88 182 GLU A CA 1
ATOM 1421 C C . GLU A 1 182 ? -7.383 -29.016 -23.828 1 94.88 182 GLU A C 1
ATOM 1423 O O . GLU A 1 182 ? -7.48 -29.922 -24.641 1 94.88 182 GLU A O 1
ATOM 1428 N N . PHE A 1 183 ? -6.414 -28.875 -23.047 1 95.12 183 PHE A N 1
ATOM 1429 C CA . PHE A 1 183 ? -5.344 -29.859 -22.984 1 95.12 183 PHE A CA 1
ATOM 1430 C C . PHE A 1 183 ? -5.895 -31.234 -22.641 1 95.12 183 PHE A C 1
ATOM 1432 O O . PHE A 1 183 ? -5.594 -32.219 -23.312 1 95.12 183 PHE A O 1
ATOM 1439 N N . ASN A 1 184 ? -6.727 -31.297 -21.594 1 92.94 184 ASN A N 1
ATOM 1440 C CA . ASN A 1 184 ? -7.312 -32.531 -21.125 1 92.94 184 ASN A CA 1
ATOM 1441 C C . ASN A 1 184 ? -8.227 -33.156 -22.172 1 92.94 184 ASN A C 1
ATOM 1443 O O . ASN A 1 184 ? -8.43 -34.375 -22.188 1 92.94 184 ASN A O 1
ATOM 1447 N N . SER A 1 185 ? -8.766 -32.375 -23.031 1 92.75 185 SER A N 1
ATOM 1448 C CA . SER A 1 185 ? -9.688 -32.844 -24.047 1 92.75 185 SER A CA 1
ATOM 1449 C C . SER A 1 185 ? -8.938 -33.406 -25.266 1 92.75 185 SER A C 1
ATOM 1451 O O . SER A 1 185 ? -9.555 -33.906 -26.203 1 92.75 185 SER A O 1
ATOM 1453 N N . GLY A 1 186 ? -7.617 -33.281 -25.25 1 93.12 186 GLY A N 1
ATOM 1454 C CA . GLY A 1 186 ? -6.828 -33.906 -26.297 1 93.12 186 GLY A CA 1
ATOM 1455 C C . GLY A 1 186 ? -6.254 -32.906 -27.297 1 93.12 186 GLY A C 1
ATOM 1456 O O . GLY A 1 186 ? -5.625 -33.312 -28.266 1 93.12 186 GLY A O 1
ATOM 1457 N N . CYS A 1 187 ? -6.406 -31.656 -27.031 1 94.81 187 CYS A N 1
ATOM 1458 C CA . CYS A 1 187 ? -5.855 -30.641 -27.906 1 94.81 187 CYS A CA 1
ATOM 1459 C C . CYS A 1 187 ? -4.332 -30.672 -27.891 1 94.81 187 CYS A C 1
ATOM 1461 O O . CYS A 1 187 ? -3.723 -30.859 -26.828 1 94.81 187 CYS A O 1
ATOM 1463 N N . THR A 1 188 ? -3.744 -30.5 -29.047 1 96.56 188 THR A N 1
ATOM 1464 C CA . THR A 1 188 ? -2.299 -30.344 -29.172 1 96.56 188 THR A CA 1
ATOM 1465 C C . THR A 1 188 ? -1.921 -28.859 -29.203 1 96.56 188 THR A C 1
ATOM 1467 O O . THR A 1 188 ? -2.475 -28.094 -29.984 1 96.56 188 THR A O 1
ATOM 1470 N N . PHE A 1 189 ? -1.061 -28.5 -28.328 1 97.31 189 PHE A N 1
ATOM 1471 C CA . PHE A 1 189 ? -0.521 -27.141 -28.328 1 97.31 189 PHE A CA 1
ATOM 1472 C C . PHE A 1 189 ? 0.86 -27.109 -28.969 1 97.31 189 PHE A C 1
ATOM 1474 O O . PHE A 1 189 ? 1.751 -27.875 -28.578 1 97.31 189 PHE A O 1
ATOM 1481 N N . LYS A 1 190 ? 1.002 -26.25 -29.891 1 96.81 190 LYS A N 1
ATOM 1482 C CA . LYS A 1 190 ? 2.189 -26.234 -30.75 1 96.81 190 LYS A CA 1
ATOM 1483 C C . LYS A 1 190 ? 3.396 -25.688 -30 1 96.81 190 LYS A C 1
ATOM 1485 O O . LYS A 1 190 ? 3.244 -24.953 -29.016 1 96.81 190 LYS A O 1
ATOM 1490 N N . ALA A 1 191 ? 4.543 -26.109 -30.516 1 97 191 ALA A N 1
ATOM 1491 C CA . ALA A 1 191 ? 5.812 -25.594 -30 1 97 191 ALA A CA 1
ATOM 1492 C C . ALA A 1 191 ? 5.871 -24.078 -30.109 1 97 191 ALA A C 1
ATOM 1494 O O . ALA A 1 191 ? 5.148 -23.484 -30.906 1 97 191 ALA A O 1
ATOM 1495 N N . GLY A 1 192 ? 6.66 -23.5 -29.203 1 96.38 192 GLY A N 1
ATOM 1496 C CA . GLY A 1 192 ? 6.781 -22.047 -29.234 1 96.38 192 GLY A CA 1
ATOM 1497 C C . GLY A 1 192 ? 7.93 -21.531 -28.391 1 96.38 192 GLY A C 1
ATOM 1498 O O . GLY A 1 192 ? 8.852 -22.266 -28.062 1 96.38 192 GLY A O 1
ATOM 1499 N N . GLU A 1 193 ? 7.953 -20.266 -28.297 1 97.12 193 GLU A N 1
ATOM 1500 C CA . GLU A 1 193 ? 8.961 -19.594 -27.469 1 97.12 193 GLU A CA 1
ATOM 1501 C C . GLU A 1 193 ? 8.336 -18.484 -26.641 1 97.12 193 GLU A C 1
ATOM 1503 O O . GLU A 1 193 ? 7.34 -17.875 -27.047 1 97.12 193 GLU A O 1
ATOM 1508 N N . VAL A 1 194 ? 8.844 -18.312 -25.469 1 96.75 194 VAL A N 1
ATOM 1509 C CA . VAL A 1 194 ? 8.438 -17.219 -24.594 1 96.75 194 VAL A CA 1
ATOM 1510 C C . VAL A 1 194 ? 9.664 -16.562 -23.984 1 96.75 194 VAL A C 1
ATOM 1512 O O . VAL A 1 194 ? 10.734 -17.188 -23.891 1 96.75 194 VAL A O 1
ATOM 1515 N N . GLU A 1 195 ? 9.539 -15.25 -23.688 1 97.12 195 GLU A N 1
ATOM 1516 C CA . GLU A 1 195 ? 10.547 -14.57 -22.875 1 97.12 195 GLU A CA 1
ATOM 1517 C C . GLU A 1 195 ? 10.25 -14.719 -21.391 1 97.12 195 GLU A C 1
ATOM 1519 O O . GLU A 1 195 ? 9.086 -14.688 -20.984 1 97.12 195 GLU A O 1
ATOM 1524 N N . ALA A 1 196 ? 11.273 -14.945 -20.625 1 97.25 196 ALA A N 1
ATOM 1525 C CA . ALA A 1 196 ? 11.172 -15.023 -19.172 1 97.25 196 ALA A CA 1
ATOM 1526 C C . ALA A 1 196 ? 12.367 -14.344 -18.516 1 97.25 196 ALA A C 1
ATOM 1528 O O . ALA A 1 196 ? 13.344 -14.008 -19.172 1 97.25 196 ALA A O 1
ATOM 1529 N N . PHE A 1 197 ? 12.258 -14.016 -17.281 1 98.19 197 PHE A N 1
ATOM 1530 C CA . PHE A 1 197 ? 13.305 -13.391 -16.469 1 98.19 197 PHE A CA 1
ATOM 1531 C C . PHE A 1 197 ? 13.859 -14.367 -15.445 1 98.19 197 PHE A C 1
ATOM 1533 O O . PHE A 1 197 ? 13.102 -14.984 -14.695 1 98.19 197 PHE A O 1
ATOM 1540 N N . THR A 1 198 ? 15.133 -14.531 -15.469 1 96.88 198 THR A N 1
ATOM 1541 C CA . THR A 1 198 ? 15.781 -15.438 -14.531 1 96.88 198 THR A CA 1
ATOM 1542 C C . THR A 1 198 ? 16.516 -14.656 -13.438 1 96.88 198 THR A C 1
ATOM 1544 O O . THR A 1 198 ? 17.281 -13.742 -13.734 1 96.88 198 THR A O 1
ATOM 1547 N N . PHE A 1 199 ? 16.328 -15.039 -12.242 1 96.31 199 PHE A N 1
ATOM 1548 C CA . PHE A 1 199 ? 16.875 -14.359 -11.078 1 96.31 199 PHE A CA 1
ATOM 1549 C C . PHE A 1 199 ? 18.391 -14.297 -11.141 1 96.31 199 PHE A C 1
ATOM 1551 O O . PHE A 1 199 ? 19.047 -15.289 -11.469 1 96.31 199 PHE A O 1
ATOM 1558 N N . VAL A 1 200 ? 18.969 -13.133 -10.75 1 96.69 200 VAL A N 1
ATOM 1559 C CA . VAL A 1 200 ? 20.406 -12.953 -10.703 1 96.69 200 VAL A CA 1
ATOM 1560 C C . VAL A 1 200 ? 20.844 -12.664 -9.266 1 96.69 200 VAL A C 1
ATOM 1562 O O . VAL A 1 200 ? 21.578 -13.461 -8.664 1 96.69 200 VAL A O 1
ATOM 1565 N N . LYS A 1 201 ? 20.328 -11.586 -8.711 1 96.69 201 LYS A N 1
ATOM 1566 C CA . LYS A 1 201 ? 20.672 -11.227 -7.344 1 96.69 201 LYS A CA 1
ATOM 1567 C C . LYS A 1 201 ? 19.688 -10.211 -6.773 1 96.69 201 LYS A C 1
ATOM 1569 O O . LYS A 1 201 ? 18.859 -9.656 -7.508 1 96.69 201 LYS A O 1
ATOM 1574 N N . SER A 1 202 ? 19.797 -10.023 -5.465 1 97.81 202 SER A N 1
ATOM 1575 C CA . SER A 1 202 ? 19.047 -8.984 -4.773 1 97.81 202 SER A CA 1
ATOM 1576 C C . SER A 1 202 ? 19.922 -7.77 -4.488 1 97.81 202 SER A C 1
ATOM 1578 O O . SER A 1 202 ? 21.125 -7.906 -4.27 1 97.81 202 SER A O 1
ATOM 1580 N N . VAL A 1 203 ? 19.344 -6.625 -4.543 1 98.69 203 VAL A N 1
ATOM 1581 C CA . VAL A 1 203 ? 20.016 -5.379 -4.199 1 98.69 203 VAL A CA 1
ATOM 1582 C C . VAL A 1 203 ? 19.359 -4.773 -2.953 1 98.69 203 VAL A C 1
ATOM 1584 O O . VAL A 1 203 ? 18.141 -4.637 -2.883 1 98.69 203 VAL A O 1
ATOM 1587 N N . ASP A 1 204 ? 20.172 -4.492 -1.97 1 98.44 204 ASP A N 1
ATOM 1588 C CA . ASP A 1 204 ? 19.688 -3.893 -0.732 1 98.44 204 ASP A CA 1
ATOM 1589 C C . ASP A 1 204 ? 19.719 -2.367 -0.81 1 98.44 204 ASP A C 1
ATOM 1591 O O . ASP A 1 204 ? 20.344 -1.8 -1.707 1 98.44 204 ASP A O 1
ATOM 1595 N N . TYR A 1 205 ? 19.016 -1.708 0.069 1 98.44 205 TYR A N 1
ATOM 1596 C CA . TYR A 1 205 ? 19.109 -0.264 0.249 1 98.44 205 TYR A CA 1
ATOM 1597 C C . TYR A 1 205 ? 20.453 0.122 0.843 1 98.44 205 TYR A C 1
ATOM 1599 O O . TYR A 1 205 ? 21.062 -0.654 1.589 1 98.44 205 TYR A O 1
ATOM 1607 N N . PRO A 1 206 ? 20.891 1.397 0.443 1 97.81 206 PRO A N 1
ATOM 1608 C CA . PRO A 1 206 ? 21.953 1.945 1.298 1 97.81 206 PRO A CA 1
ATOM 1609 C C . PRO A 1 206 ? 21.531 2.051 2.762 1 97.81 206 PRO A C 1
ATOM 1611 O O . PRO A 1 206 ? 20.391 2.428 3.057 1 97.81 206 PRO A O 1
ATOM 1614 N N . ARG A 1 207 ? 22.438 1.684 3.67 1 96.62 207 ARG A N 1
ATOM 1615 C CA . ARG A 1 207 ? 22.094 1.67 5.09 1 96.62 207 ARG A CA 1
ATOM 1616 C C . ARG A 1 207 ? 23.188 2.334 5.918 1 96.62 207 ARG A C 1
ATOM 1618 O O . ARG A 1 207 ? 24.359 2.32 5.531 1 96.62 207 ARG A O 1
ATOM 1625 N N . ASP A 1 208 ? 22.766 2.918 7 1 93.62 208 ASP A N 1
ATOM 1626 C CA . ASP A 1 208 ? 23.703 3.395 8.016 1 93.62 208 ASP A CA 1
ATOM 1627 C C . ASP A 1 208 ? 24.438 2.229 8.664 1 93.62 208 ASP A C 1
ATOM 1629 O O . ASP A 1 208 ? 23.812 1.329 9.234 1 93.62 208 ASP A O 1
ATOM 1633 N N . PRO A 1 209 ? 25.734 2.203 8.594 1 94.06 209 PRO A N 1
ATOM 1634 C CA . PRO A 1 209 ? 26.484 1.044 9.102 1 94.06 209 PRO A CA 1
ATOM 1635 C C . PRO A 1 209 ? 26.312 0.854 10.609 1 94.06 209 PRO A C 1
ATOM 1637 O O . PRO A 1 209 ? 26.422 -0.269 11.109 1 94.06 209 PRO A O 1
ATOM 1640 N N . ALA A 1 210 ? 26.016 1.944 11.32 1 91.88 210 ALA A N 1
ATOM 1641 C CA . ALA A 1 210 ? 25.906 1.873 12.773 1 91.88 210 ALA A CA 1
ATOM 1642 C C . ALA A 1 210 ? 24.516 1.399 13.195 1 91.88 210 ALA A C 1
ATOM 1644 O O . ALA A 1 210 ? 24.391 0.581 14.109 1 91.88 210 ALA A O 1
ATOM 1645 N N . THR A 1 211 ? 23.516 1.803 12.547 1 89.94 211 THR A N 1
ATOM 1646 C CA . THR A 1 211 ? 22.156 1.553 13.008 1 89.94 211 THR A CA 1
ATOM 1647 C C . THR A 1 211 ? 21.469 0.509 12.133 1 89.94 211 THR A C 1
ATOM 1649 O O . THR A 1 211 ? 20.469 -0.087 12.539 1 89.94 211 THR A O 1
ATOM 1652 N N . GLY A 1 212 ? 21.922 0.303 10.867 1 93.44 212 GLY A N 1
ATOM 1653 C CA . GLY A 1 212 ? 21.297 -0.619 9.938 1 93.44 212 GLY A CA 1
ATOM 1654 C C . GLY A 1 212 ? 20.062 -0.036 9.258 1 93.44 212 GLY A C 1
ATOM 1655 O O . GLY A 1 212 ? 19.453 -0.688 8.414 1 93.44 212 GLY A O 1
ATOM 1656 N N . GLU A 1 213 ? 19.719 1.184 9.547 1 92.19 213 GLU A N 1
ATOM 1657 C CA . GLU A 1 213 ? 18.562 1.843 8.945 1 92.19 213 GLU A CA 1
ATOM 1658 C C . GLU A 1 213 ? 18.859 2.271 7.512 1 92.19 213 GLU A C 1
ATOM 1660 O O . GLU A 1 213 ? 19.984 2.645 7.188 1 92.19 213 GLU A O 1
ATOM 1665 N N . ILE A 1 214 ? 17.844 2.162 6.707 1 96.56 214 ILE A N 1
ATOM 1666 C CA . ILE A 1 214 ? 18.047 2.615 5.336 1 96.56 214 ILE A CA 1
ATOM 1667 C C . ILE A 1 214 ? 18.281 4.121 5.324 1 96.56 214 ILE A C 1
ATOM 1669 O O . ILE A 1 214 ? 17.719 4.855 6.141 1 96.56 214 ILE A O 1
ATOM 1673 N N . THR A 1 215 ? 19.047 4.641 4.395 1 96.31 215 THR A N 1
ATOM 1674 C CA . THR A 1 215 ? 19.406 6.055 4.309 1 96.31 215 THR A CA 1
ATOM 1675 C C . THR A 1 215 ? 18.953 6.641 2.973 1 96.31 215 THR A C 1
ATOM 1677 O O . THR A 1 215 ? 19.266 7.793 2.662 1 96.31 215 THR A O 1
ATOM 1680 N N . ALA A 1 216 ? 18.25 5.805 2.168 1 97.94 216 ALA A N 1
ATOM 1681 C CA . ALA A 1 216 ? 17.781 6.234 0.855 1 97.94 216 ALA A CA 1
ATOM 1682 C C . ALA A 1 216 ? 16.5 5.504 0.468 1 97.94 216 ALA A C 1
ATOM 1684 O O . ALA A 1 216 ? 16.172 4.465 1.047 1 97.94 216 ALA A O 1
ATOM 1685 N N . ALA A 1 217 ? 15.781 6.125 -0.367 1 98.56 217 ALA A N 1
ATOM 1686 C CA . ALA A 1 217 ? 14.641 5.496 -1.027 1 98.56 217 ALA A CA 1
ATOM 1687 C C . ALA A 1 217 ? 14.977 5.137 -2.473 1 98.56 217 ALA A C 1
ATOM 1689 O O . ALA A 1 217 ? 16 5.566 -3.006 1 98.56 217 ALA A O 1
ATOM 1690 N N . ILE A 1 218 ? 14.18 4.258 -3.074 1 98.94 218 ILE A N 1
ATOM 1691 C CA . ILE A 1 218 ? 14.32 3.99 -4.5 1 98.94 218 ILE A CA 1
ATOM 1692 C C . ILE A 1 218 ? 14.266 5.301 -5.281 1 98.94 218 ILE A C 1
ATOM 1694 O O . ILE A 1 218 ? 13.43 6.168 -4.996 1 98.94 218 ILE A O 1
ATOM 1698 N N . HIS A 1 219 ? 15.219 5.488 -6.16 1 98.88 219 HIS A N 1
ATOM 1699 C CA . HIS A 1 219 ? 15.195 6.688 -6.988 1 98.88 219 HIS A CA 1
ATOM 1700 C C . HIS A 1 219 ? 13.906 6.773 -7.801 1 98.88 219 HIS A C 1
ATOM 1702 O O . HIS A 1 219 ? 13.422 5.762 -8.32 1 98.88 219 HIS A O 1
ATOM 1708 N N . PRO A 1 220 ? 13.359 8.031 -8.031 1 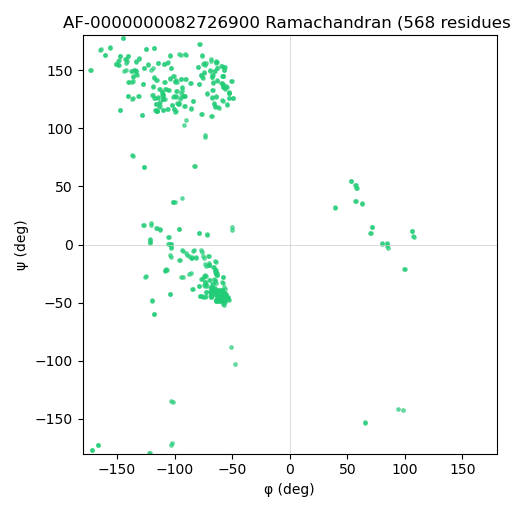98.25 220 PRO A N 1
ATOM 1709 C CA . PRO A 1 220 ? 12.109 8.188 -8.781 1 98.25 220 PRO A CA 1
ATOM 1710 C C . PRO A 1 220 ? 12.188 7.602 -10.188 1 98.25 220 PRO A C 1
ATOM 1712 O O . PRO A 1 220 ? 11.18 7.125 -10.719 1 98.25 220 PRO A O 1
ATOM 1715 N N . GLN A 1 221 ? 13.305 7.547 -10.773 1 98.44 221 GLN A N 1
ATOM 1716 C CA . GLN A 1 221 ? 13.461 7.023 -12.125 1 98.44 221 GLN A CA 1
ATOM 1717 C C . GLN A 1 221 ? 13.359 5.5 -12.148 1 98.44 221 GLN A C 1
ATOM 1719 O O . GLN A 1 221 ? 12.984 4.91 -13.164 1 98.44 221 GLN A O 1
ATOM 1724 N N . LEU A 1 222 ? 13.711 4.871 -11.016 1 98.88 222 LEU A N 1
ATOM 1725 C CA . LEU A 1 222 ? 13.641 3.418 -10.922 1 98.88 222 LEU A CA 1
ATOM 1726 C C . LEU A 1 222 ? 12.312 2.977 -10.32 1 98.88 222 LEU A C 1
ATOM 1728 O O . LEU A 1 222 ? 11.82 1.885 -10.625 1 98.88 222 LEU A O 1
ATOM 1732 N N . GLN A 1 223 ? 11.703 3.822 -9.492 1 98.88 223 GLN A N 1
ATOM 1733 C CA . GLN A 1 223 ? 10.414 3.51 -8.883 1 98.88 223 GLN A CA 1
ATOM 1734 C C . GLN A 1 223 ? 9.391 3.104 -9.945 1 98.88 223 GLN A C 1
ATOM 1736 O O . GLN A 1 223 ? 9.188 3.824 -10.922 1 98.88 223 GLN A O 1
ATOM 1741 N N . ASP A 1 224 ? 8.773 1.971 -9.812 1 98.19 224 ASP A N 1
ATOM 1742 C CA . ASP A 1 224 ? 7.695 1.451 -10.656 1 98.19 224 ASP A CA 1
ATOM 1743 C C . ASP A 1 224 ? 8.219 1.042 -12.031 1 98.19 224 ASP A C 1
ATOM 1745 O O . ASP A 1 224 ? 7.449 0.91 -12.984 1 98.19 224 ASP A O 1
ATOM 1749 N N . ALA A 1 225 ? 9.539 0.908 -12.195 1 98.56 225 ALA A N 1
ATOM 1750 C CA . ALA A 1 225 ? 10.109 0.551 -13.484 1 98.56 225 ALA A CA 1
ATOM 1751 C C . ALA A 1 225 ? 10.484 -0.928 -13.531 1 98.56 225 ALA A C 1
ATOM 1753 O O . ALA A 1 225 ? 11.508 -1.299 -14.109 1 98.56 225 ALA A O 1
ATOM 1754 N N . ASP A 1 226 ? 9.711 -1.757 -12.93 1 98.75 226 ASP A N 1
ATOM 1755 C CA . ASP A 1 226 ? 9.945 -3.197 -12.961 1 98.75 226 ASP A CA 1
ATOM 1756 C C . ASP A 1 226 ? 10.039 -3.703 -14.398 1 98.75 226 ASP A C 1
ATOM 1758 O O . ASP A 1 226 ? 9.25 -3.303 -15.258 1 98.75 226 ASP A O 1
ATOM 1762 N N . PHE A 1 227 ? 11 -4.559 -14.68 1 98.69 227 PHE A N 1
ATOM 1763 C CA . PHE A 1 227 ? 11.258 -5.297 -15.914 1 98.69 227 PHE A CA 1
ATOM 1764 C C . PHE A 1 227 ? 11.719 -4.363 -17.016 1 98.69 227 PHE A C 1
ATOM 1766 O O . PHE A 1 227 ? 11.711 -4.738 -18.203 1 98.69 227 PHE A O 1
ATOM 1773 N N . LYS A 1 228 ? 12.023 -3.117 -16.703 1 98.62 228 LYS A N 1
ATOM 1774 C CA . LYS A 1 228 ? 12.703 -2.232 -17.641 1 98.62 228 LYS A CA 1
ATOM 1775 C C . LYS A 1 228 ? 14.219 -2.32 -17.484 1 98.62 228 LYS A C 1
ATOM 1777 O O . LYS A 1 228 ? 14.727 -2.414 -16.359 1 98.62 228 LYS A O 1
ATOM 1782 N N . LEU A 1 229 ? 14.875 -2.252 -18.609 1 98.69 229 LEU A N 1
ATOM 1783 C CA . LEU A 1 229 ? 16.328 -2.418 -18.625 1 98.69 229 LEU A CA 1
ATOM 1784 C C . LEU A 1 229 ? 17 -1.382 -17.734 1 98.69 229 LEU A C 1
ATOM 1786 O O . LEU A 1 229 ? 16.719 -0.185 -17.844 1 98.69 229 LEU A O 1
ATOM 1790 N N . LEU A 1 230 ? 17.766 -1.856 -16.797 1 98.81 230 LEU A N 1
ATOM 1791 C CA . LEU A 1 230 ? 18.609 -1.063 -15.914 1 98.81 230 LEU A CA 1
ATOM 1792 C C . LEU A 1 230 ? 20.078 -1.133 -16.359 1 98.81 230 LEU A C 1
ATOM 1794 O O . LEU A 1 230 ? 20.641 -2.221 -16.469 1 98.81 230 LEU A O 1
ATOM 1798 N N . ARG A 1 231 ? 20.656 0.007 -16.672 1 98.56 231 ARG A N 1
ATOM 1799 C CA . ARG A 1 231 ? 22.031 0.07 -17.172 1 98.56 231 ARG A CA 1
ATOM 1800 C C . ARG A 1 231 ? 22.953 0.684 -16.125 1 98.56 231 ARG A C 1
ATOM 1802 O O . ARG A 1 231 ? 22.516 1.429 -15.242 1 98.56 231 ARG A O 1
ATOM 1809 N N . ARG A 1 232 ? 24.219 0.278 -16.312 1 97.81 232 ARG A N 1
ATOM 1810 C CA . ARG A 1 232 ? 25.234 0.94 -15.492 1 97.81 232 ARG A CA 1
ATOM 1811 C C . ARG A 1 232 ? 25.125 2.457 -15.617 1 97.81 232 ARG A C 1
ATOM 1813 O O . ARG A 1 232 ? 24.969 2.988 -16.719 1 97.81 232 ARG A O 1
ATOM 1820 N N . GLY A 1 233 ? 25.109 3.123 -14.422 1 98.38 233 GLY A N 1
ATOM 1821 C CA . GLY A 1 233 ? 25.031 4.574 -14.43 1 98.38 233 GLY A CA 1
ATOM 1822 C C . GLY A 1 233 ? 23.625 5.102 -14.172 1 98.38 233 GLY A C 1
ATOM 1823 O O . GLY A 1 233 ? 23.453 6.273 -13.828 1 98.38 233 GLY A O 1
ATOM 1824 N N . ASP A 1 234 ? 22.609 4.273 -14.391 1 98.81 234 ASP A N 1
ATOM 1825 C CA . ASP A 1 234 ? 21.234 4.691 -14.109 1 98.81 234 ASP A CA 1
ATOM 1826 C C . ASP A 1 234 ? 21.047 4.98 -12.617 1 98.81 234 ASP A C 1
ATOM 1828 O O . ASP A 1 234 ? 21.625 4.293 -11.773 1 98.81 234 ASP A O 1
ATOM 1832 N N . PRO A 1 235 ? 20.297 5.992 -12.219 1 98.88 235 PRO A N 1
ATOM 1833 C CA . PRO A 1 235 ? 20.016 6.242 -10.805 1 98.88 235 PRO A CA 1
ATOM 1834 C C . PRO A 1 235 ? 19.141 5.16 -10.18 1 98.88 235 PRO A C 1
ATOM 1836 O O . PRO A 1 235 ? 18.109 4.785 -10.758 1 98.88 235 PRO A O 1
ATOM 1839 N N . ILE A 1 236 ? 19.531 4.676 -9 1 98.88 236 ILE A N 1
ATOM 1840 C CA . ILE A 1 236 ? 18.75 3.578 -8.43 1 98.88 236 ILE A CA 1
ATOM 1841 C C . ILE A 1 236 ? 18.281 3.953 -7.027 1 98.88 236 ILE A C 1
ATOM 1843 O O . ILE A 1 236 ? 17.25 3.467 -6.562 1 98.88 236 ILE A O 1
ATOM 1847 N N . PHE A 1 237 ? 19.016 4.84 -6.305 1 98.88 237 PHE A N 1
ATOM 1848 C CA . PHE A 1 237 ? 18.578 5.309 -4.992 1 98.88 237 PHE A CA 1
ATOM 1849 C C . PHE A 1 237 ? 18.719 6.824 -4.895 1 98.88 237 PHE A C 1
ATOM 1851 O O . PHE A 1 237 ? 19.547 7.43 -5.578 1 98.88 237 PHE A O 1
ATOM 1858 N N . LEU A 1 238 ? 17.859 7.43 -4.195 1 98.62 238 LEU A N 1
ATOM 1859 C CA . LEU A 1 238 ? 17.953 8.82 -3.77 1 98.62 238 LEU A CA 1
ATOM 1860 C C . LEU A 1 238 ? 18.062 8.922 -2.252 1 98.62 238 LEU A C 1
ATOM 1862 O O . LEU A 1 238 ? 17.141 8.547 -1.529 1 98.62 238 LEU A O 1
ATOM 1866 N N . SER A 1 239 ? 19.188 9.398 -1.773 1 97 239 SER A N 1
ATOM 1867 C CA . SER A 1 239 ? 19.391 9.508 -0.334 1 97 239 SER A CA 1
ATOM 1868 C C . SER A 1 239 ? 18.484 10.578 0.276 1 97 239 SER A C 1
ATOM 1870 O O . SER A 1 239 ? 18.016 11.469 -0.425 1 97 239 SER A O 1
ATOM 1872 N N . PHE A 1 240 ? 18.266 10.484 1.572 1 94.06 240 PHE A N 1
ATOM 1873 C CA . PHE A 1 240 ? 17.438 11.461 2.266 1 94.06 240 PHE A CA 1
ATOM 1874 C C . PHE A 1 240 ? 18.109 12.828 2.277 1 94.06 240 PHE A C 1
ATOM 1876 O O . PHE A 1 240 ? 17.453 13.852 2.434 1 94.06 240 PHE A O 1
ATOM 1883 N N . SER A 1 241 ? 19.422 12.867 2.049 1 90.69 241 SER A N 1
ATOM 1884 C CA . SER A 1 241 ? 20.188 14.109 1.968 1 90.69 241 SER A CA 1
ATOM 1885 C C . SER A 1 241 ? 20.141 14.695 0.562 1 90.69 241 SER A C 1
ATOM 1887 O O . SER A 1 241 ? 20.625 15.805 0.329 1 90.69 241 SER A O 1
ATOM 1889 N N . GLY A 1 242 ? 19.625 13.891 -0.431 1 93.5 242 GLY A N 1
ATOM 1890 C CA . GLY A 1 242 ? 19.422 14.43 -1.764 1 93.5 242 GLY A CA 1
ATOM 1891 C C . GLY A 1 242 ? 20.438 13.938 -2.77 1 93.5 242 GLY A C 1
ATOM 1892 O O . GLY A 1 242 ? 20.484 14.406 -3.908 1 93.5 242 GLY A O 1
ATOM 1893 N N . GLU A 1 243 ? 21.172 12.953 -2.377 1 96.44 243 GLU A N 1
ATOM 1894 C CA . GLU A 1 243 ? 22.203 12.438 -3.27 1 96.44 243 GLU A CA 1
ATOM 1895 C C . GLU A 1 243 ? 21.688 11.25 -4.082 1 96.44 243 GLU A C 1
ATOM 1897 O O . GLU A 1 243 ? 20.984 10.398 -3.559 1 96.44 243 GLU A O 1
ATOM 1902 N N . THR A 1 244 ? 22.109 11.203 -5.316 1 98.38 244 THR A N 1
ATOM 1903 C CA . THR A 1 244 ? 21.734 10.109 -6.203 1 98.38 244 THR A CA 1
ATOM 1904 C C . THR A 1 244 ? 22.781 9 -6.164 1 98.38 244 THR A C 1
ATOM 1906 O O . THR A 1 244 ? 23.984 9.266 -6.25 1 98.38 244 THR A O 1
ATOM 1909 N N . VAL A 1 245 ? 22.359 7.809 -5.93 1 98.25 245 VAL A N 1
ATOM 1910 C CA . VAL A 1 245 ? 23.203 6.621 -6.055 1 98.25 245 VAL A CA 1
ATOM 1911 C C . VAL A 1 245 ? 22.953 5.953 -7.406 1 98.25 245 VAL A C 1
ATOM 1913 O O . VAL A 1 245 ? 21.812 5.68 -7.773 1 98.25 245 VAL A O 1
ATOM 1916 N N . LYS A 1 246 ? 24.016 5.633 -8.102 1 98.5 246 LYS A N 1
ATOM 1917 C CA . LYS A 1 246 ? 23.906 5.074 -9.445 1 98.5 246 LYS A CA 1
ATOM 1918 C C . LYS A 1 246 ? 24.156 3.568 -9.43 1 98.5 246 LYS A C 1
ATOM 1920 O O . LYS A 1 246 ? 24.891 3.064 -8.578 1 98.5 246 LYS A O 1
ATOM 1925 N N . TYR A 1 247 ? 23.531 2.896 -10.414 1 98.56 247 TYR A N 1
ATOM 1926 C CA . TYR A 1 247 ? 23.734 1.464 -10.602 1 98.56 247 TYR A CA 1
ATOM 1927 C C . TYR A 1 247 ? 25.125 1.17 -11.156 1 98.56 247 TYR A C 1
ATOM 1929 O O . TYR A 1 247 ? 25.562 1.806 -12.117 1 98.56 247 TYR A O 1
ATOM 1937 N N . ASP A 1 248 ? 25.859 0.265 -10.57 1 97.5 248 ASP A N 1
ATOM 1938 C CA . ASP A 1 248 ? 27.234 -0.019 -10.992 1 97.5 248 ASP A CA 1
ATOM 1939 C C . ASP A 1 248 ? 27.375 -1.479 -11.422 1 97.5 248 ASP A C 1
ATOM 1941 O O . ASP A 1 248 ? 28.5 -2.004 -11.469 1 97.5 248 ASP A O 1
ATOM 1945 N N . GLY A 1 249 ? 26.328 -2.166 -11.695 1 96.88 249 GLY A N 1
ATOM 1946 C CA . GLY A 1 249 ? 26.391 -3.553 -12.133 1 96.88 249 GLY A CA 1
ATOM 1947 C C . GLY A 1 249 ? 26.188 -3.721 -13.625 1 96.88 249 GLY A C 1
ATOM 1948 O O . GLY A 1 249 ? 26.234 -2.746 -14.375 1 96.88 249 GLY A O 1
ATOM 1949 N N . GLU A 1 250 ? 26.047 -4.918 -14.125 1 97.38 250 GLU A N 1
ATOM 1950 C CA . GLU A 1 250 ? 25.766 -5.25 -15.523 1 97.38 250 GLU A CA 1
ATOM 1951 C C . GLU A 1 250 ? 24.297 -4.965 -15.859 1 97.38 250 GLU A C 1
ATOM 1953 O O . GLU A 1 250 ? 23.453 -4.902 -14.977 1 97.38 250 GLU A O 1
ATOM 1958 N N . ASP A 1 251 ? 24.141 -4.754 -17.125 1 98.06 251 ASP A N 1
ATOM 1959 C CA . ASP A 1 251 ? 22.766 -4.547 -17.594 1 98.06 251 ASP A CA 1
ATOM 1960 C C . ASP A 1 251 ? 21.859 -5.699 -17.172 1 98.06 251 ASP A C 1
ATOM 1962 O O . ASP A 1 251 ? 22.156 -6.867 -17.438 1 98.06 251 ASP A O 1
ATOM 1966 N N . ASN A 1 252 ? 20.844 -5.395 -16.422 1 98.44 252 ASN A N 1
ATOM 1967 C CA . ASN A 1 252 ? 19.859 -6.363 -15.922 1 98.44 252 ASN A CA 1
ATOM 1968 C C . ASN A 1 252 ? 18.469 -5.766 -15.852 1 98.44 252 ASN A C 1
ATOM 1970 O O . ASN A 1 252 ? 18.25 -4.617 -16.25 1 98.44 252 ASN A O 1
ATOM 1974 N N . TYR A 1 253 ? 17.531 -6.535 -15.477 1 98.81 253 TYR A N 1
ATOM 1975 C CA . TYR A 1 253 ? 16.141 -6.113 -15.359 1 98.81 253 TYR A CA 1
ATOM 1976 C C . TYR A 1 253 ? 15.664 -6.18 -13.914 1 98.81 253 TYR A C 1
ATOM 1978 O O . TYR A 1 253 ? 15.609 -7.262 -13.328 1 98.81 253 TYR A O 1
ATOM 1986 N N . PRO A 1 254 ? 15.352 -5.02 -13.328 1 98.88 254 PRO A N 1
ATOM 1987 C CA . PRO A 1 254 ? 14.883 -5.027 -11.945 1 98.88 254 PRO A CA 1
ATOM 1988 C C . PRO A 1 254 ? 13.422 -5.469 -11.812 1 98.88 254 PRO A C 1
ATOM 1990 O O . PRO A 1 254 ? 12.625 -5.246 -12.719 1 98.88 254 PRO A O 1
ATOM 1993 N N . TYR A 1 255 ? 13.102 -6.129 -10.789 1 98.75 255 TYR A N 1
ATOM 1994 C CA . TYR A 1 255 ? 11.734 -6.473 -10.438 1 98.75 255 TYR A CA 1
ATOM 1995 C C . TYR A 1 255 ? 11.555 -6.516 -8.922 1 98.75 255 TYR A C 1
ATOM 1997 O O . TYR A 1 255 ? 12.531 -6.488 -8.172 1 98.75 255 TYR A O 1
ATOM 2005 N N . PHE A 1 256 ? 10.258 -6.457 -8.484 1 98.75 256 PHE A N 1
ATOM 2006 C CA . PHE A 1 256 ? 9.945 -6.262 -7.074 1 98.75 256 PHE A CA 1
ATOM 2007 C C . PHE A 1 256 ? 10.578 -4.98 -6.551 1 98.75 256 PHE A C 1
ATOM 2009 O O . PHE A 1 256 ? 11.148 -4.965 -5.457 1 98.75 256 PHE A O 1
ATOM 2016 N N . VAL A 1 257 ? 10.586 -3.98 -7.402 1 98.94 257 VAL A N 1
ATOM 2017 C CA . VAL A 1 257 ? 11.148 -2.693 -7.004 1 98.94 257 VAL A CA 1
ATOM 2018 C C . VAL A 1 257 ? 10.305 -2.094 -5.875 1 98.94 257 VAL A C 1
ATOM 2020 O O . VAL A 1 257 ? 9.117 -1.827 -6.051 1 98.94 257 VAL A O 1
ATOM 2023 N N . ASN A 1 258 ? 10.984 -1.902 -4.711 1 98.81 258 ASN A N 1
ATOM 2024 C CA . ASN A 1 258 ? 10.352 -1.253 -3.568 1 98.81 258 ASN A CA 1
ATOM 2025 C C . ASN A 1 258 ? 9.164 -2.066 -3.051 1 98.81 258 ASN A C 1
ATOM 2027 O O . ASN A 1 258 ? 8.133 -1.503 -2.691 1 98.81 258 ASN A O 1
ATOM 2031 N N . GLU A 1 259 ? 9.266 -3.383 -3.09 1 98.56 259 GLU A N 1
ATOM 2032 C CA . GLU A 1 259 ? 8.25 -4.266 -2.535 1 98.56 259 GLU A CA 1
ATOM 2033 C C . GLU A 1 259 ? 8.188 -4.152 -1.014 1 98.56 259 GLU A C 1
ATOM 2035 O O . GLU A 1 259 ? 9.195 -4.348 -0.33 1 98.56 259 GLU A O 1
ATOM 2040 N N . CYS A 1 260 ? 7.039 -3.896 -0.521 1 97.56 260 CYS A N 1
ATOM 2041 C CA . CYS A 1 260 ? 6.809 -3.648 0.897 1 97.56 260 CYS A CA 1
ATOM 2042 C C . CYS A 1 260 ? 7.352 -4.789 1.746 1 97.56 260 CYS A C 1
ATOM 2044 O O . CYS A 1 260 ? 8.055 -4.555 2.732 1 97.56 260 CYS A O 1
ATOM 2046 N N . ALA A 1 261 ? 7.098 -6.004 1.353 1 95.88 261 ALA A N 1
ATOM 2047 C CA . ALA A 1 261 ? 7.402 -7.188 2.15 1 95.88 261 ALA A CA 1
ATOM 2048 C C . ALA A 1 261 ? 8.906 -7.434 2.219 1 95.88 261 ALA A C 1
ATOM 2050 O O . ALA A 1 261 ? 9.375 -8.242 3.023 1 95.88 261 ALA A O 1
ATOM 2051 N N . TYR A 1 262 ? 9.688 -6.711 1.426 1 96.75 262 TYR A N 1
ATOM 2052 C CA . TYR A 1 262 ? 11.086 -7.086 1.297 1 96.75 262 TYR A CA 1
ATOM 2053 C C . TYR A 1 262 ? 11.984 -6.125 2.068 1 96.75 262 TYR A C 1
ATOM 2055 O O . TYR A 1 262 ? 13.195 -6.336 2.164 1 96.75 262 TYR A O 1
ATOM 2063 N N . TYR A 1 263 ? 11.375 -5.113 2.732 1 95.5 263 TYR A N 1
ATOM 2064 C CA . TYR A 1 263 ? 12.148 -4.258 3.621 1 95.5 263 TYR A CA 1
ATOM 2065 C C . TYR A 1 263 ? 12.805 -5.07 4.73 1 95.5 263 TYR A C 1
ATOM 2067 O O . TYR A 1 263 ? 13.977 -4.848 5.066 1 95.5 263 TYR A O 1
ATOM 2075 N N . GLU A 1 264 ? 12.07 -6.043 5.234 1 92.62 264 GLU A N 1
ATOM 2076 C CA . GLU A 1 264 ? 12.562 -6.832 6.359 1 92.62 264 GLU A CA 1
ATOM 2077 C C . GLU A 1 264 ? 13.664 -7.789 5.918 1 92.62 264 GLU A C 1
ATOM 2079 O O . GLU A 1 264 ? 14.516 -8.18 6.727 1 92.62 264 GLU A O 1
ATOM 2084 N N . SER A 1 265 ? 13.648 -8.18 4.645 1 93.88 265 SER A N 1
ATOM 2085 C CA . SER A 1 265 ? 14.664 -9.094 4.141 1 93.88 265 SER A CA 1
ATOM 2086 C C . SER A 1 265 ? 15.797 -8.336 3.461 1 93.88 265 SER A C 1
ATOM 2088 O O . SER A 1 265 ? 16.594 -8.93 2.73 1 93.88 265 SER A O 1
ATOM 2090 N N . LYS A 1 266 ? 15.859 -7.035 3.641 1 96.56 266 LYS A N 1
ATOM 2091 C CA . LYS A 1 266 ? 16.938 -6.176 3.135 1 96.56 266 LYS A CA 1
ATOM 2092 C C . LYS A 1 266 ? 17.047 -6.281 1.617 1 96.56 266 LYS A C 1
ATOM 2094 O O . LYS A 1 266 ? 18.125 -6.52 1.088 1 96.56 266 LYS A O 1
ATOM 2099 N N . THR A 1 267 ? 15.953 -6.168 0.944 1 98.25 267 THR A N 1
ATOM 2100 C CA . THR A 1 267 ? 15.891 -6.195 -0.513 1 98.25 267 THR A CA 1
ATOM 2101 C C . THR A 1 267 ? 15.125 -4.984 -1.045 1 98.25 267 THR A C 1
ATOM 2103 O O . THR A 1 267 ? 13.922 -4.848 -0.799 1 98.25 267 THR A O 1
ATOM 2106 N N . ALA A 1 268 ? 15.867 -4.105 -1.702 1 98.81 268 ALA A N 1
ATOM 2107 C CA . ALA A 1 268 ? 15.227 -2.973 -2.369 1 98.81 268 ALA A CA 1
ATOM 2108 C C . ALA A 1 268 ? 14.594 -3.396 -3.691 1 98.81 268 ALA A C 1
ATOM 2110 O O . ALA A 1 268 ? 13.5 -2.947 -4.035 1 98.81 268 ALA A O 1
ATOM 2111 N N . PHE A 1 269 ? 15.297 -4.16 -4.426 1 98.88 269 PHE A N 1
ATOM 2112 C CA . PHE A 1 269 ? 14.812 -4.789 -5.648 1 98.88 269 PHE A CA 1
ATOM 2113 C C . PHE A 1 269 ? 15.68 -5.988 -6.02 1 98.88 269 PHE A C 1
ATOM 2115 O O . PHE A 1 269 ? 16.75 -6.195 -5.434 1 98.88 269 PHE A O 1
ATOM 2122 N N . LYS A 1 270 ? 15.164 -6.82 -6.879 1 98.56 270 LYS A N 1
ATOM 2123 C CA . LYS A 1 270 ? 15.898 -7.945 -7.438 1 98.56 270 LYS A CA 1
ATOM 2124 C C . LYS A 1 270 ? 16.281 -7.684 -8.891 1 98.56 270 LYS A C 1
ATOM 2126 O O . LYS A 1 270 ? 15.695 -6.824 -9.547 1 98.56 270 LYS A O 1
ATOM 2131 N N . LEU A 1 271 ? 17.297 -8.352 -9.336 1 98.69 271 LEU A N 1
ATOM 2132 C CA . LEU A 1 271 ? 17.75 -8.25 -10.719 1 98.69 271 LEU A CA 1
ATOM 2133 C C . LEU A 1 271 ? 17.594 -9.578 -11.445 1 98.69 271 LEU A C 1
ATOM 2135 O O . LEU A 1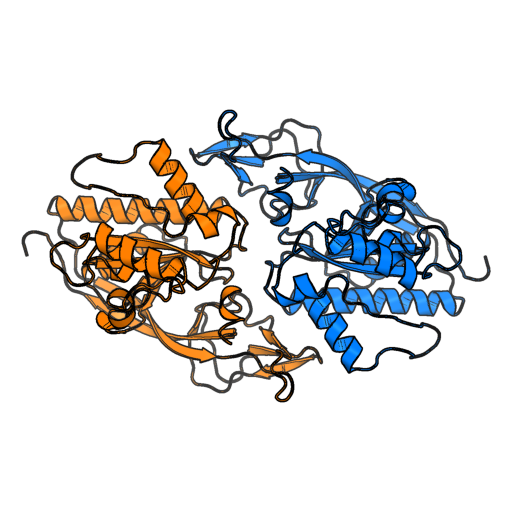 271 ? 17.828 -10.641 -10.867 1 98.69 271 LEU A O 1
ATOM 2139 N N . ALA A 1 272 ? 17.203 -9.508 -12.672 1 98.38 272 ALA A N 1
ATOM 2140 C CA . ALA A 1 272 ? 17.031 -10.703 -13.5 1 98.38 272 ALA A CA 1
ATOM 2141 C C . ALA A 1 272 ? 17.672 -10.508 -14.875 1 98.38 272 ALA A C 1
ATOM 2143 O O . ALA A 1 272 ? 17.859 -9.375 -15.328 1 98.38 272 ALA A O 1
ATOM 2144 N N . GLU A 1 273 ? 17.984 -11.555 -15.508 1 97.94 273 GLU A N 1
ATOM 2145 C CA . GLU A 1 273 ? 18.344 -11.602 -16.922 1 97.94 273 GLU A CA 1
ATOM 2146 C C . GLU A 1 273 ? 17.156 -12.047 -17.766 1 97.94 273 GLU A C 1
ATOM 2148 O O . GLU A 1 273 ? 16.406 -12.945 -17.375 1 97.94 273 GLU A O 1
ATOM 2153 N N . LYS A 1 274 ? 16.969 -11.43 -18.922 1 97.69 274 LYS A N 1
ATOM 2154 C CA . LYS A 1 274 ? 15.922 -11.82 -19.859 1 97.69 274 LYS A CA 1
ATOM 2155 C C . LYS A 1 274 ? 16.391 -12.969 -20.75 1 97.69 274 LYS A C 1
ATOM 2157 O O . LYS A 1 274 ? 17.438 -12.867 -21.406 1 97.69 274 LYS A O 1
ATOM 2162 N N . THR A 1 275 ? 15.656 -14.008 -20.719 1 95.56 275 THR A N 1
ATOM 2163 C CA . THR A 1 275 ? 16.016 -15.18 -21.516 1 95.56 275 THR A CA 1
ATOM 2164 C C . THR A 1 275 ? 14.852 -15.617 -22.391 1 95.56 275 THR A C 1
ATOM 2166 O O . THR A 1 275 ? 13.688 -15.398 -22.047 1 95.56 275 THR A O 1
ATOM 2169 N N . THR A 1 276 ? 15.195 -16.219 -23.5 1 96.81 276 THR A N 1
ATOM 2170 C CA . THR A 1 276 ? 14.195 -16.844 -24.359 1 96.81 276 THR A CA 1
ATOM 2171 C C . THR A 1 276 ? 14.125 -18.344 -24.109 1 96.81 276 THR A C 1
ATOM 2173 O O . THR A 1 276 ? 15.141 -19.047 -24.172 1 96.81 276 THR A O 1
ATOM 2176 N N . MET A 1 277 ? 12.906 -18.812 -23.859 1 95 277 MET A N 1
ATOM 2177 C CA . MET A 1 277 ? 12.703 -20.25 -23.641 1 95 277 MET A CA 1
ATOM 2178 C C . MET A 1 277 ? 11.938 -20.859 -24.812 1 95 277 MET A C 1
ATOM 2180 O O . MET A 1 277 ? 10.875 -20.375 -25.188 1 95 277 MET A O 1
ATOM 2184 N N . THR A 1 278 ? 12.523 -21.891 -25.297 1 96.31 278 THR A N 1
ATOM 2185 C CA . THR A 1 278 ? 11.852 -22.672 -26.328 1 96.31 278 THR A CA 1
ATOM 2186 C C . THR A 1 278 ? 11.289 -23.969 -25.75 1 96.31 278 THR A C 1
ATOM 2188 O O . THR A 1 278 ? 11.883 -24.562 -24.844 1 96.31 278 THR A O 1
ATOM 2191 N N . PHE A 1 279 ? 10.117 -24.328 -26.266 1 96.31 279 PHE A N 1
ATOM 2192 C CA . PHE A 1 279 ? 9.516 -25.562 -25.781 1 96.31 279 PHE A CA 1
ATOM 2193 C C . PHE A 1 279 ? 8.797 -26.297 -26.906 1 96.31 279 PHE A C 1
ATOM 2195 O O . PHE A 1 279 ? 8.32 -25.672 -27.859 1 96.31 279 PHE A O 1
ATOM 2202 N N . PRO A 1 280 ? 8.75 -27.594 -26.844 1 96.88 280 PRO A N 1
ATOM 2203 C CA . PRO A 1 280 ? 8.094 -28.406 -27.875 1 96.88 280 PRO A CA 1
ATOM 2204 C C . PRO A 1 280 ? 6.574 -28.406 -27.734 1 96.88 280 PRO A C 1
ATOM 2206 O O . PRO A 1 280 ? 6.035 -27.844 -26.781 1 96.88 280 PRO A O 1
ATOM 2209 N N . SER A 1 281 ? 5.957 -29 -28.75 1 97.44 281 SER A N 1
ATOM 2210 C CA . SER A 1 281 ? 4.516 -29.203 -28.672 1 97.44 281 SER A CA 1
ATOM 2211 C C . SER A 1 281 ? 4.156 -30.156 -27.531 1 97.44 281 SER A C 1
ATOM 2213 O O . SER A 1 281 ? 4.984 -30.953 -27.094 1 97.44 281 SER A O 1
ATOM 2215 N N . ILE A 1 282 ? 2.916 -30.016 -27.094 1 96.06 282 ILE A N 1
ATOM 2216 C CA . ILE A 1 282 ? 2.465 -30.891 -26.016 1 96.06 282 ILE A CA 1
ATOM 2217 C C . ILE A 1 282 ? 1.031 -31.344 -26.266 1 96.06 282 ILE A C 1
ATOM 2219 O O . ILE A 1 282 ? 0.224 -30.594 -26.812 1 96.06 282 ILE A O 1
ATOM 2223 N N . SER A 1 283 ? 0.724 -32.594 -25.984 1 95 283 SER A N 1
ATOM 2224 C CA . SER A 1 283 ? -0.608 -33.188 -26.031 1 95 283 SER A CA 1
ATOM 2225 C C . SER A 1 283 ? -0.75 -34.312 -25 1 95 283 SER A C 1
ATOM 2227 O O . SER A 1 283 ? 0.248 -34.812 -24.484 1 95 283 SER A O 1
ATOM 2229 N N . VAL A 1 284 ? -2.002 -34.594 -24.547 1 88.25 284 VAL A N 1
ATOM 2230 C CA . VAL A 1 284 ? -2.23 -35.688 -23.594 1 88.25 284 VAL A CA 1
ATOM 2231 C C . VAL A 1 284 ? -1.687 -37 -24.156 1 88.25 284 VAL A C 1
ATOM 2233 O O . VAL A 1 284 ? -1.266 -37.875 -23.406 1 88.25 284 VAL A O 1
ATOM 2236 N N . LYS A 1 285 ? -1.903 -37.344 -25.453 1 78 285 LYS A N 1
ATOM 2237 C CA . LYS A 1 285 ? -1.517 -38.594 -26.094 1 78 285 LYS A CA 1
ATOM 2238 C C . LYS A 1 285 ? 0.001 -38.75 -26.109 1 78 285 LYS A C 1
ATOM 2240 O O . LYS A 1 285 ? 0.51 -39.875 -26.188 1 78 285 LYS A O 1
ATOM 2245 N N . ASN A 1 286 ? 0.796 -37.75 -26.047 1 52.78 286 ASN A N 1
ATOM 2246 C CA . ASN A 1 286 ? 2.246 -37.906 -26.109 1 52.78 286 ASN A CA 1
ATOM 2247 C C . ASN A 1 286 ? 2.857 -38.156 -24.734 1 52.78 286 ASN A C 1
ATOM 2249 O O . ASN A 1 286 ? 2.461 -37.5 -23.766 1 52.78 286 ASN A O 1
ATOM 2253 N N . MET B 1 1 ? 5.324 6.098 6.312 1 89.31 1 MET B N 1
ATOM 2254 C CA . MET B 1 1 ? 6.777 5.969 6.371 1 89.31 1 MET B CA 1
ATOM 2255 C C . MET B 1 1 ? 7.449 7.305 6.074 1 89.31 1 MET B C 1
ATOM 2257 O O . MET B 1 1 ? 8.477 7.637 6.676 1 89.31 1 MET B O 1
ATOM 2261 N N . SER B 1 2 ? 6.895 8.109 5.262 1 94.81 2 SER B N 1
ATOM 2262 C CA . SER B 1 2 ? 7.547 9.352 4.863 1 94.81 2 SER B CA 1
ATOM 2263 C C . SER B 1 2 ? 7.785 10.266 6.062 1 94.81 2 SER B C 1
ATOM 2265 O O . SER B 1 2 ? 8.891 10.773 6.254 1 94.81 2 SER B O 1
ATOM 2267 N N . GLY B 1 3 ? 6.734 10.43 6.895 1 95.88 3 GLY B N 1
ATOM 2268 C CA . GLY B 1 3 ? 6.891 11.25 8.086 1 95.88 3 GLY B CA 1
ATOM 2269 C C . GLY B 1 3 ? 7.906 10.688 9.07 1 95.88 3 GLY B C 1
ATOM 2270 O O . GLY B 1 3 ? 8.68 11.445 9.664 1 95.88 3 GLY B O 1
ATOM 2271 N N . VAL B 1 4 ? 7.93 9.398 9.234 1 96 4 VAL B N 1
ATOM 2272 C CA . VAL B 1 4 ? 8.828 8.719 10.164 1 96 4 VAL B CA 1
ATOM 2273 C C . VAL B 1 4 ? 10.273 8.969 9.758 1 96 4 VAL B C 1
ATOM 2275 O O . VAL B 1 4 ? 11.094 9.398 10.578 1 96 4 VAL B O 1
ATOM 2278 N N . TYR B 1 5 ? 10.555 8.773 8.5 1 95.56 5 TYR B N 1
ATOM 2279 C CA . TYR B 1 5 ? 11.93 8.906 8.039 1 95.56 5 TYR B CA 1
ATOM 2280 C C . TYR B 1 5 ? 12.352 10.367 7.992 1 95.56 5 TYR B C 1
ATOM 2282 O O . TYR B 1 5 ? 13.516 10.695 8.234 1 95.56 5 TYR B O 1
ATOM 2290 N N . LEU B 1 6 ? 11.445 11.25 7.711 1 95.38 6 LEU B N 1
ATOM 2291 C CA . LEU B 1 6 ? 11.75 12.672 7.738 1 95.38 6 LEU B CA 1
ATOM 2292 C C . LEU B 1 6 ? 12.117 13.125 9.148 1 95.38 6 LEU B C 1
ATOM 2294 O O . LEU B 1 6 ? 13.125 13.805 9.344 1 95.38 6 LEU B O 1
ATOM 2298 N N . VAL B 1 7 ? 11.305 12.75 10.141 1 94.88 7 VAL B N 1
ATOM 2299 C CA . VAL B 1 7 ? 11.547 13.117 11.531 1 94.88 7 VAL B CA 1
ATOM 2300 C C . VAL B 1 7 ? 12.883 12.531 11.992 1 94.88 7 VAL B C 1
ATOM 2302 O O . VAL B 1 7 ? 13.672 13.219 12.648 1 94.88 7 VAL B O 1
ATOM 2305 N N . ARG B 1 8 ? 13.125 11.312 11.602 1 92.62 8 ARG B N 1
ATOM 2306 C CA . ARG B 1 8 ? 14.398 10.688 11.969 1 92.62 8 ARG B CA 1
ATOM 2307 C C . ARG B 1 8 ? 15.57 11.453 11.367 1 92.62 8 ARG B C 1
ATOM 2309 O O . ARG B 1 8 ? 16.578 11.664 12.039 1 92.62 8 ARG B O 1
ATOM 2316 N N . GLU B 1 9 ? 15.414 11.859 10.156 1 90.88 9 GLU B N 1
ATOM 2317 C CA . GLU B 1 9 ? 16.469 12.617 9.492 1 90.88 9 GLU B CA 1
ATOM 2318 C C . GLU B 1 9 ? 16.688 13.969 10.172 1 90.88 9 GLU B C 1
ATOM 2320 O O . GLU B 1 9 ? 17.828 14.414 10.32 1 90.88 9 GLU B O 1
ATOM 2325 N N . TRP B 1 10 ? 15.602 14.578 10.547 1 90.69 10 TRP B N 1
ATOM 2326 C CA . TRP B 1 10 ? 15.688 15.883 11.203 1 90.69 10 TRP B CA 1
ATOM 2327 C C . TRP B 1 10 ? 16.312 15.75 12.586 1 90.69 10 TRP B C 1
ATOM 2329 O O . TRP B 1 10 ? 17.047 16.641 13.023 1 90.69 10 TRP B O 1
ATOM 2339 N N . GLN B 1 11 ? 16 14.68 13.242 1 89.31 11 GLN B N 1
ATOM 2340 C CA . GLN B 1 11 ? 16.562 14.445 14.562 1 89.31 11 GLN B CA 1
ATOM 2341 C C . GLN B 1 11 ? 18.062 14.188 14.477 1 89.31 11 GLN B C 1
ATOM 2343 O O . GLN B 1 11 ? 18.828 14.594 15.359 1 89.31 11 GLN B O 1
ATOM 2348 N N . LYS B 1 12 ? 18.469 13.578 13.453 1 84.62 12 LYS B N 1
ATOM 2349 C CA . LYS B 1 12 ? 19.906 13.336 13.242 1 84.62 12 LYS B CA 1
ATOM 2350 C C . LYS B 1 12 ? 20.641 14.641 12.961 1 84.62 12 LYS B C 1
ATOM 2352 O O . LYS B 1 12 ? 21.766 14.828 13.422 1 84.62 12 LYS B O 1
ATOM 2357 N N . GLN B 1 13 ? 20.016 15.461 12.164 1 78.88 13 GLN B N 1
ATOM 2358 C CA . GLN B 1 13 ? 20.656 16.719 11.773 1 78.88 13 GLN B CA 1
ATOM 2359 C C . GLN B 1 13 ? 20.547 17.75 12.875 1 78.88 13 GLN B C 1
ATOM 2361 O O . GLN B 1 13 ? 21.141 18.828 12.781 1 78.88 13 GLN B O 1
ATOM 2366 N N . LYS B 1 14 ? 20.141 17.453 14.031 1 68 14 LYS B N 1
ATOM 2367 C CA . LYS B 1 14 ? 19.906 18.391 15.133 1 68 14 LYS B CA 1
ATOM 2368 C C . LYS B 1 14 ? 19.281 19.688 14.625 1 68 14 LYS B C 1
ATOM 2370 O O . LYS B 1 14 ? 19.734 20.781 14.969 1 68 14 LYS B O 1
ATOM 2375 N N . VAL B 1 15 ? 18.406 19.594 13.492 1 59.94 15 VAL B N 1
ATOM 2376 C CA . VAL B 1 15 ? 17.75 20.734 12.875 1 59.94 15 VAL B CA 1
ATOM 2377 C C . VAL B 1 15 ? 17.047 21.578 13.945 1 59.94 15 VAL B C 1
ATOM 2379 O O . VAL B 1 15 ? 16.078 22.281 13.656 1 59.94 15 VAL B O 1
ATO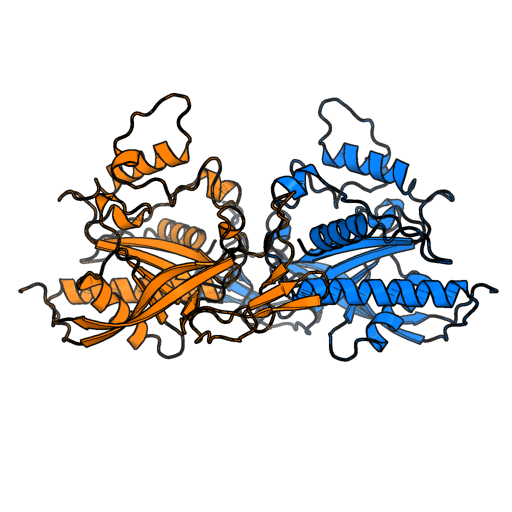M 2382 N N . ASP B 1 16 ? 17.312 21.422 15.234 1 56.5 16 ASP B N 1
ATOM 2383 C CA . ASP B 1 16 ? 16.594 22.266 16.188 1 56.5 16 ASP B CA 1
ATOM 2384 C C . ASP B 1 16 ? 16.609 23.734 15.742 1 56.5 16 ASP B C 1
ATOM 2386 O O . ASP B 1 16 ? 15.555 24.375 15.688 1 56.5 16 ASP B O 1
ATOM 2390 N N . GLU B 1 17 ? 17.453 24.609 16.344 1 54 17 GLU B N 1
ATOM 2391 C CA . GLU B 1 17 ? 17.359 26 16.797 1 54 17 GLU B CA 1
ATOM 2392 C C . GLU B 1 17 ? 17.859 26.953 15.734 1 54 17 GLU B C 1
ATOM 2394 O O . GLU B 1 17 ? 18.984 27.438 15.805 1 54 17 GLU B O 1
ATOM 2399 N N . SER B 1 18 ? 17.469 26.625 14.297 1 49.59 18 SER B N 1
ATOM 2400 C CA . SER B 1 18 ? 18.062 27.75 13.562 1 49.59 18 SER B CA 1
ATOM 2401 C C . SER B 1 18 ? 17.094 28.906 13.445 1 49.59 18 SER B C 1
ATOM 2403 O O . SER B 1 18 ? 15.992 28.75 12.922 1 49.59 18 SER B O 1
ATOM 2405 N N . GLY B 1 19 ? 17.312 29.953 14.164 1 57.47 19 GLY B N 1
ATOM 2406 C CA . GLY B 1 19 ? 16.781 31.312 14.031 1 57.47 19 GLY B CA 1
ATOM 2407 C C . GLY B 1 19 ? 15.547 31.547 14.867 1 57.47 19 GLY B C 1
ATOM 2408 O O . GLY B 1 19 ? 15.445 31.062 15.992 1 57.47 19 GLY B O 1
ATOM 2409 N N . ALA B 1 20 ? 14.484 32.344 14.32 1 68.12 20 ALA B N 1
ATOM 2410 C CA . ALA B 1 20 ? 13.266 32.844 14.977 1 68.12 20 ALA B CA 1
ATOM 2411 C C . ALA B 1 20 ? 12.242 31.719 15.109 1 68.12 20 ALA B C 1
ATOM 2413 O O . ALA B 1 20 ? 11.203 31.891 15.758 1 68.12 20 ALA B O 1
ATOM 2414 N N . LEU B 1 21 ? 12.555 30.5 14.523 1 86.19 21 LEU B N 1
ATOM 2415 C CA . LEU B 1 21 ? 11.609 29.391 14.57 1 86.19 21 LEU B CA 1
ATOM 2416 C C . LEU B 1 21 ? 12.188 28.219 15.359 1 86.19 21 LEU B C 1
ATOM 2418 O O . LEU B 1 21 ? 13.305 27.781 15.086 1 86.19 21 LEU B O 1
ATOM 2422 N N . SER B 1 22 ? 11.562 27.891 16.469 1 89.5 22 SER B N 1
ATOM 2423 C CA . SER B 1 22 ? 11.922 26.703 17.234 1 89.5 22 SER B CA 1
ATOM 2424 C C . SER B 1 22 ? 11.086 25.5 16.797 1 89.5 22 SER B C 1
ATOM 2426 O O . SER B 1 22 ? 9.859 25.531 16.859 1 89.5 22 SER B O 1
ATOM 2428 N N . ILE B 1 23 ? 11.781 24.469 16.297 1 92.12 23 ILE B N 1
ATOM 2429 C CA . ILE B 1 23 ? 11.102 23.281 15.789 1 92.12 23 ILE B CA 1
ATOM 2430 C C . ILE B 1 23 ? 11.344 22.094 16.719 1 92.12 23 ILE B C 1
ATOM 2432 O O . ILE B 1 23 ? 12.484 21.812 17.078 1 92.12 23 ILE B O 1
ATOM 2436 N N . THR B 1 24 ? 10.281 21.5 17.156 1 93.25 24 THR B N 1
ATOM 2437 C CA . THR B 1 24 ? 10.32 20.25 17.906 1 93.25 24 THR B CA 1
ATOM 2438 C C . THR B 1 24 ? 9.75 19.094 17.078 1 93.25 24 THR B C 1
ATOM 2440 O O . THR B 1 24 ? 8.703 19.234 16.438 1 93.25 24 THR B O 1
ATOM 2443 N N . THR B 1 25 ? 10.492 17.969 16.984 1 94.94 25 THR B N 1
ATOM 2444 C CA . THR B 1 25 ? 10.039 16.797 16.25 1 94.94 25 THR B CA 1
ATOM 2445 C C . THR B 1 25 ? 9.688 15.664 17.219 1 94.94 25 THR B C 1
ATOM 2447 O O . THR B 1 25 ? 10.367 15.477 18.234 1 94.94 25 THR B O 1
ATOM 2450 N N . VAL B 1 26 ? 8.625 14.977 16.922 1 96.25 26 VAL B N 1
ATOM 2451 C CA . VAL B 1 26 ? 8.188 13.875 17.781 1 96.25 26 VAL B CA 1
ATOM 2452 C C . VAL B 1 26 ? 7.688 12.719 16.922 1 96.25 26 VAL B C 1
ATOM 2454 O O . VAL B 1 26 ? 6.898 12.922 15.992 1 96.25 26 VAL B O 1
ATOM 2457 N N . LEU B 1 27 ? 8.219 11.5 17.172 1 96.5 27 LEU B N 1
ATOM 2458 C CA . LEU B 1 27 ? 7.543 10.305 16.688 1 96.5 27 LEU B CA 1
ATOM 2459 C C . LEU B 1 27 ? 6.34 9.969 17.562 1 96.5 27 LEU B C 1
ATOM 2461 O O . LEU B 1 27 ? 6.496 9.578 18.719 1 96.5 27 LEU B O 1
ATOM 2465 N N . SER B 1 28 ? 5.148 10.078 17.047 1 97.38 28 SER B N 1
ATOM 2466 C CA . SER B 1 28 ? 3.93 10.078 17.859 1 97.38 28 SER B CA 1
ATOM 2467 C C . SER B 1 28 ? 3.631 8.688 18.406 1 97.38 28 SER B C 1
ATOM 2469 O O . SER B 1 28 ? 3.102 8.555 19.516 1 97.38 28 SER B O 1
ATOM 2471 N N . ASN B 1 29 ? 3.908 7.633 17.719 1 97.88 29 ASN B N 1
ATOM 2472 C CA . ASN B 1 29 ? 3.58 6.273 18.125 1 97.88 29 ASN B CA 1
ATOM 2473 C C . ASN B 1 29 ? 4.738 5.312 17.859 1 97.88 29 ASN B C 1
ATOM 2475 O O . ASN B 1 29 ? 4.68 4.492 16.953 1 97.88 29 ASN B O 1
ATOM 2479 N N . PRO B 1 30 ? 5.781 5.352 18.719 1 97.06 30 PRO B N 1
ATOM 2480 C CA . PRO B 1 30 ? 7 4.578 18.469 1 97.06 30 PRO B CA 1
ATOM 2481 C C . PRO B 1 30 ? 6.734 3.078 18.359 1 97.06 30 PRO B C 1
ATOM 2483 O O . PRO B 1 30 ? 7.223 2.426 17.438 1 97.06 30 PRO B O 1
ATOM 2486 N N . PRO B 1 31 ? 5.875 2.469 19.25 1 97.44 31 PRO B N 1
ATOM 2487 C CA . PRO B 1 31 ? 5.617 1.035 19.094 1 97.44 31 PRO B CA 1
ATOM 2488 C C . PRO B 1 31 ? 5.012 0.693 17.734 1 97.44 31 PRO B C 1
ATOM 2490 O O . PRO B 1 31 ? 5.375 -0.317 17.125 1 97.44 31 PRO B O 1
ATOM 2493 N N . ALA B 1 32 ? 4.078 1.47 17.234 1 96.69 32 ALA B N 1
ATOM 2494 C CA . ALA B 1 32 ? 3.473 1.234 15.93 1 96.69 32 ALA B CA 1
ATOM 2495 C C . ALA B 1 32 ? 4.508 1.359 14.812 1 96.69 32 ALA B C 1
ATOM 2497 O O . ALA B 1 32 ? 4.52 0.556 13.875 1 96.69 32 ALA B O 1
ATOM 2498 N N . VAL B 1 33 ? 5.398 2.369 14.883 1 95.5 33 VAL B N 1
ATOM 2499 C CA . VAL B 1 33 ? 6.465 2.578 13.914 1 95.5 33 VAL B CA 1
ATOM 2500 C C . VAL B 1 33 ? 7.371 1.352 13.867 1 95.5 33 VAL B C 1
ATOM 2502 O O . VAL B 1 33 ? 7.75 0.891 12.789 1 95.5 33 VAL B O 1
ATOM 2505 N N . ASN B 1 34 ? 7.648 0.803 15.047 1 93.69 34 ASN B N 1
ATOM 2506 C CA . ASN B 1 34 ? 8.57 -0.323 15.156 1 93.69 34 ASN B CA 1
ATOM 2507 C C . ASN B 1 34 ? 8.031 -1.562 14.453 1 93.69 34 ASN B C 1
ATOM 2509 O O . ASN B 1 34 ? 8.797 -2.377 13.938 1 93.69 34 ASN B O 1
ATOM 2513 N N . VAL B 1 35 ? 6.734 -1.709 14.438 1 91.5 35 VAL B N 1
ATOM 2514 C CA . VAL B 1 35 ? 6.164 -2.898 13.82 1 91.5 35 VAL B CA 1
ATOM 2515 C C . VAL B 1 35 ? 5.539 -2.527 12.477 1 91.5 35 VAL B C 1
ATOM 2517 O O . VAL B 1 35 ? 4.82 -3.332 11.875 1 91.5 35 VAL B O 1
ATOM 2520 N N . CYS B 1 36 ? 5.707 -1.284 12.031 1 92 36 CYS B N 1
ATOM 2521 C CA . CYS B 1 36 ? 5.27 -0.779 10.734 1 92 36 CYS B CA 1
ATOM 2522 C C . CYS B 1 36 ? 3.77 -0.972 10.555 1 92 36 CYS B C 1
ATOM 2524 O O . CYS B 1 36 ? 3.332 -1.555 9.562 1 92 36 CYS B O 1
ATOM 2526 N N . ARG B 1 37 ? 3.041 -0.508 11.57 1 91.94 37 ARG B N 1
ATOM 2527 C CA . ARG B 1 37 ? 1.582 -0.529 11.539 1 91.94 37 ARG B CA 1
ATOM 2528 C C . ARG B 1 37 ? 1.008 0.829 11.93 1 91.94 37 ARG B C 1
ATOM 2530 O O . ARG B 1 37 ? 1.707 1.66 12.516 1 91.94 37 ARG B O 1
ATOM 2537 N N . ARG B 1 38 ? -0.209 1.013 11.555 1 93.44 38 ARG B N 1
ATOM 2538 C CA . ARG B 1 38 ? -0.898 2.258 11.875 1 93.44 38 ARG B CA 1
ATOM 2539 C C . ARG B 1 38 ? -1 2.455 13.383 1 93.44 38 ARG B C 1
ATOM 2541 O O . ARG B 1 38 ? -0.835 3.572 13.883 1 93.44 38 ARG B O 1
ATOM 2548 N N . TYR B 1 39 ? -1.327 1.453 14.109 1 96 39 TYR B N 1
ATOM 2549 C CA . TYR B 1 39 ? -1.407 1.418 15.562 1 96 39 TYR B CA 1
ATOM 2550 C C . TYR B 1 39 ? -1.245 -0.004 16.078 1 96 39 TYR B C 1
ATOM 2552 O O . TYR B 1 39 ? -1.268 -0.963 15.312 1 96 39 TYR B O 1
ATOM 2560 N N . THR B 1 40 ? -1.088 -0.133 17.391 1 95.69 40 THR B N 1
ATOM 2561 C CA . THR B 1 40 ? -0.906 -1.458 17.969 1 95.69 40 THR B CA 1
ATOM 2562 C C . THR B 1 40 ? -2.189 -1.933 18.641 1 95.69 40 THR B C 1
ATOM 2564 O O . THR B 1 40 ? -2.57 -3.098 18.516 1 95.69 40 THR B O 1
ATOM 2567 N N . GLN B 1 41 ? -2.852 -1.005 19.391 1 96.5 41 GLN B N 1
ATOM 2568 C CA . GLN B 1 41 ? -4.047 -1.4 20.125 1 96.5 41 GLN B CA 1
ATOM 2569 C C . GLN B 1 41 ? -5.262 -0.6 19.672 1 96.5 41 GLN B C 1
ATOM 2571 O O . GLN B 1 41 ? -6.34 -1.162 19.453 1 96.5 41 GLN B O 1
ATOM 2576 N N . THR B 1 42 ? -5.105 0.669 19.594 1 97.19 42 THR B N 1
ATOM 2577 C CA . THR B 1 42 ? -6.168 1.538 19.094 1 97.19 42 THR B CA 1
ATOM 2578 C C . THR B 1 42 ? -5.598 2.664 18.234 1 97.19 42 THR B C 1
ATOM 2580 O O . THR B 1 42 ? -4.391 2.922 18.266 1 97.19 42 THR B O 1
ATOM 2583 N N . ASP B 1 43 ? -6.406 3.205 17.406 1 97.06 43 ASP B N 1
ATOM 2584 C CA . ASP B 1 43 ? -5.965 4.254 16.5 1 97.06 43 ASP B CA 1
ATOM 2585 C C . ASP B 1 43 ? -5.633 5.539 17.25 1 97.06 43 ASP B C 1
ATOM 2587 O O . ASP B 1 43 ? -6.535 6.242 17.719 1 97.06 43 ASP B O 1
ATOM 2591 N N . LEU B 1 44 ? -4.355 5.895 17.312 1 98.12 44 LEU B N 1
ATOM 2592 C CA . LEU B 1 44 ? -3.916 7.094 18.016 1 98.12 44 LEU B CA 1
ATOM 2593 C C . LEU B 1 44 ? -4.586 8.336 17.453 1 98.12 44 LEU B C 1
ATOM 2595 O O . LEU B 1 44 ? -4.902 9.273 18.188 1 98.12 44 LEU B O 1
ATOM 2599 N N . ASN B 1 45 ? -4.84 8.297 16.172 1 95.69 45 ASN B N 1
ATOM 2600 C CA . ASN B 1 45 ? -5.418 9.43 15.461 1 95.69 45 ASN B CA 1
ATOM 2601 C C . ASN B 1 45 ? -6.887 9.625 15.828 1 95.69 45 ASN B C 1
ATOM 2603 O O . ASN B 1 45 ? -7.555 10.516 15.289 1 95.69 45 ASN B O 1
ATOM 2607 N N . ARG B 1 46 ? -7.391 8.922 16.812 1 97.44 46 ARG B N 1
ATOM 2608 C CA . ARG B 1 46 ? -8.766 9.062 17.297 1 97.44 46 ARG B CA 1
ATOM 2609 C C . ARG B 1 46 ? -8.789 9.289 18.812 1 97.44 46 ARG B C 1
ATOM 2611 O O . ARG B 1 46 ? -9.852 9.203 19.438 1 97.44 46 ARG B O 1
ATOM 2618 N N . CYS B 1 47 ? -7.727 9.648 19.406 1 98.62 47 CYS B N 1
ATOM 2619 C CA . CYS B 1 47 ? -7.609 9.594 20.859 1 98.62 47 CYS B CA 1
ATOM 2620 C C . CYS B 1 47 ? -7.512 10.992 21.453 1 98.62 47 CYS B C 1
ATOM 2622 O O . CYS B 1 47 ? -7.27 11.148 22.641 1 98.62 47 CYS B O 1
ATOM 2624 N N . PHE B 1 48 ? -7.797 12.055 20.719 1 98.69 48 PHE B N 1
ATOM 2625 C CA . PHE B 1 48 ? -7.41 13.375 21.203 1 98.69 48 PHE B CA 1
ATOM 2626 C C . PHE B 1 48 ? -8.641 14.234 21.469 1 98.69 48 PHE B C 1
ATOM 2628 O O . PHE B 1 48 ? -8.539 15.461 21.562 1 98.69 48 PHE B O 1
ATOM 2635 N N . THR B 1 49 ? -9.812 13.656 21.531 1 98.5 49 THR B N 1
ATOM 2636 C CA . THR B 1 49 ? -10.945 14.453 21.984 1 98.5 49 THR B CA 1
ATOM 2637 C C . THR B 1 49 ? -10.742 14.898 23.438 1 98.5 49 THR B C 1
ATOM 2639 O O . THR B 1 49 ? -9.992 14.266 24.188 1 98.5 49 THR B O 1
ATOM 2642 N N . ASN B 1 50 ? -11.445 16.016 23.781 1 98.25 50 ASN B N 1
ATOM 2643 C CA . ASN B 1 50 ? -11.305 16.469 25.156 1 98.25 50 ASN B CA 1
ATOM 2644 C C . ASN B 1 50 ? -11.711 15.391 26.141 1 98.25 50 ASN B C 1
ATOM 2646 O O . ASN B 1 50 ? -11.047 15.203 27.172 1 98.25 50 ASN B O 1
ATOM 2650 N N . ALA B 1 51 ? -12.781 14.68 25.875 1 98.12 51 ALA B N 1
ATOM 2651 C CA . ALA B 1 51 ? -13.273 13.625 26.766 1 98.12 51 ALA B CA 1
ATOM 2652 C C . ALA B 1 51 ? -12.219 12.539 26.953 1 98.12 51 ALA B C 1
ATOM 2654 O O . ALA B 1 51 ? -11.969 12.102 28.078 1 98.12 51 ALA B O 1
ATOM 2655 N N . LEU B 1 52 ? -11.586 12.148 25.938 1 98.25 52 LEU B N 1
ATOM 2656 C CA . LEU B 1 52 ? -10.594 11.078 26.016 1 98.25 52 LEU B CA 1
ATOM 2657 C C . LEU B 1 52 ? -9.32 11.562 26.703 1 98.25 52 LEU B C 1
ATOM 2659 O O . LEU B 1 52 ? -8.719 10.828 27.484 1 98.25 52 LEU B O 1
ATOM 2663 N N . LEU B 1 53 ? -8.898 12.766 26.406 1 98.38 53 LEU B N 1
ATOM 2664 C CA . LEU B 1 53 ? -7.68 13.328 26.984 1 98.38 53 LEU B CA 1
ATOM 2665 C C . LEU B 1 53 ? -7.832 13.516 28.484 1 98.38 53 LEU B C 1
ATOM 2667 O O . LEU B 1 53 ? -6.836 13.594 29.219 1 98.38 53 LEU B O 1
ATOM 2671 N N . SER B 1 54 ? -9.07 13.602 28.969 1 97.25 54 SER B N 1
ATOM 2672 C CA . SER B 1 54 ? -9.32 13.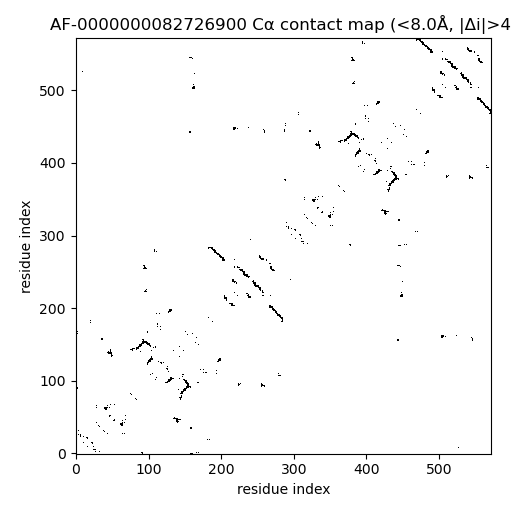836 30.375 1 97.25 54 SER B CA 1
ATOM 2673 C C . SER B 1 54 ? -9.75 12.547 31.078 1 97.25 54 SER B C 1
ATOM 2675 O O . SER B 1 54 ? -10.031 12.555 32.281 1 97.25 54 SER B O 1
ATOM 2677 N N . SER B 1 55 ? -9.82 11.508 30.391 1 97.31 55 SER B N 1
ATOM 2678 C CA . SER B 1 55 ? -10.281 10.25 30.969 1 97.31 55 SER B CA 1
ATOM 2679 C C . SER B 1 55 ? -9.211 9.641 31.875 1 97.31 55 SER B C 1
ATOM 2681 O O . SER B 1 55 ? -8.016 9.805 31.641 1 97.31 55 SER B O 1
ATOM 2683 N N . PRO B 1 56 ? -9.609 8.953 32.906 1 97.38 56 PRO B N 1
ATOM 2684 C CA . PRO B 1 56 ? -8.625 8.32 33.781 1 97.38 56 PRO B CA 1
ATOM 2685 C C . PRO B 1 56 ? -7.871 7.18 33.094 1 97.38 56 PRO B C 1
ATOM 2687 O O . PRO B 1 56 ? -8.445 6.441 32.312 1 97.38 56 PRO B O 1
ATOM 2690 N N . ILE B 1 57 ? -6.621 7.105 33.469 1 97 57 ILE B N 1
ATOM 2691 C CA . ILE B 1 57 ? -5.785 6.016 33 1 97 57 ILE B CA 1
ATOM 2692 C C . ILE B 1 57 ? -5.848 4.84 33.969 1 97 57 ILE B C 1
ATOM 2694 O O . ILE B 1 57 ? -5.664 5.008 35.156 1 97 57 ILE B O 1
ATOM 2698 N N . THR B 1 58 ? -6.137 3.713 33.438 1 96.75 58 THR B N 1
ATOM 2699 C CA . THR B 1 58 ? -6.148 2.477 34.188 1 96.75 58 THR B CA 1
ATOM 2700 C C . THR B 1 58 ? -5.18 1.457 33.594 1 96.75 58 THR B C 1
ATOM 2702 O O . THR B 1 58 ? -4.555 1.717 32.562 1 96.75 58 THR B O 1
ATOM 2705 N N . ASP B 1 59 ? -5.117 0.294 34.188 1 95.12 59 ASP B N 1
ATOM 2706 C CA . ASP B 1 59 ? -4.219 -0.761 33.75 1 95.12 59 ASP B CA 1
ATOM 2707 C C . ASP B 1 59 ? -4.691 -1.341 32.406 1 95.12 59 ASP B C 1
ATOM 2709 O O . ASP B 1 59 ? -3.904 -1.93 31.656 1 95.12 59 ASP B O 1
ATOM 2713 N N . THR B 1 60 ? -5.91 -1.093 32.062 1 96.25 60 THR B N 1
ATOM 2714 C CA . THR B 1 60 ? -6.469 -1.679 30.844 1 96.25 60 THR B CA 1
ATOM 2715 C C . THR B 1 60 ? -6.527 -0.645 29.719 1 96.25 60 THR B C 1
ATOM 2717 O O . THR B 1 60 ? -6.938 -0.958 28.609 1 96.25 60 THR B O 1
ATOM 2720 N N . THR B 1 61 ? -6.133 0.554 30.047 1 97.62 61 THR B N 1
ATOM 2721 C CA . THR B 1 61 ? -6.137 1.599 29.031 1 97.62 61 THR B CA 1
ATOM 2722 C C . THR B 1 61 ? -5.156 1.265 27.906 1 97.62 61 THR B C 1
ATOM 2724 O O . THR B 1 61 ? -3.99 0.957 28.156 1 97.62 61 THR B O 1
ATOM 2727 N N . PRO B 1 62 ? -5.652 1.298 26.656 1 97.94 62 PRO B N 1
ATOM 2728 C CA . PRO B 1 62 ? -4.758 1.027 25.531 1 97.94 62 PRO B CA 1
ATOM 2729 C C . PRO B 1 62 ? -3.559 1.971 25.484 1 97.94 62 PRO B C 1
ATOM 2731 O O . PRO B 1 62 ? -3.656 3.121 25.922 1 97.94 62 PRO B O 1
ATOM 2734 N N . TYR B 1 63 ? -2.467 1.503 24.969 1 98.31 63 TYR B N 1
ATOM 2735 C CA . TYR B 1 63 ? -1.229 2.27 24.906 1 98.31 63 TYR B CA 1
ATOM 2736 C C . TYR B 1 63 ? -1.455 3.621 24.234 1 98.31 63 TYR B C 1
ATOM 2738 O O . TYR B 1 63 ? -1.018 4.652 24.75 1 98.31 63 TYR B O 1
ATOM 2746 N N . GLU B 1 64 ? -2.154 3.645 23.094 1 98.62 64 GLU B N 1
ATOM 2747 C CA . GLU B 1 64 ? -2.303 4.859 22.297 1 98.62 64 GLU B CA 1
ATOM 2748 C C . GLU B 1 64 ? -3.1 5.918 23.062 1 98.62 64 GLU B C 1
ATOM 2750 O O . GLU B 1 64 ? -2.844 7.117 22.906 1 98.62 64 GLU B O 1
ATOM 2755 N N . MET B 1 65 ? -3.979 5.504 23.891 1 98.38 65 MET B N 1
ATOM 2756 C CA . MET B 1 65 ? -4.723 6.457 24.703 1 98.38 65 MET B CA 1
ATOM 2757 C C . MET B 1 65 ? -3.811 7.125 25.719 1 98.38 65 MET B C 1
ATOM 2759 O O . MET B 1 65 ? -3.887 8.336 25.938 1 98.38 65 MET B O 1
ATOM 2763 N N . ARG B 1 66 ? -2.994 6.332 26.359 1 98.38 66 ARG B N 1
ATOM 2764 C CA . ARG B 1 66 ? -2.004 6.891 27.281 1 98.38 66 ARG B CA 1
ATOM 2765 C C . ARG B 1 66 ? -1.046 7.824 26.547 1 98.38 66 ARG B C 1
ATOM 2767 O O . ARG B 1 66 ? -0.72 8.898 27.047 1 98.38 66 ARG B O 1
ATOM 2774 N N . ARG B 1 67 ? -0.642 7.352 25.391 1 98.69 67 ARG B N 1
ATOM 2775 C CA . ARG B 1 67 ? 0.283 8.133 24.578 1 98.69 67 ARG B CA 1
ATOM 2776 C C . ARG B 1 67 ? -0.329 9.477 24.188 1 98.69 67 ARG B C 1
ATOM 2778 O O . ARG B 1 67 ? 0.36 10.5 24.188 1 98.69 67 ARG B O 1
ATOM 2785 N N . ALA B 1 68 ? -1.587 9.469 23.844 1 98.81 68 ALA B N 1
ATOM 2786 C CA . ALA B 1 68 ? -2.273 10.711 23.5 1 98.81 68 ALA B CA 1
ATOM 2787 C C . ALA B 1 68 ? -2.217 11.703 24.672 1 98.81 68 ALA B C 1
ATOM 2789 O O . ALA B 1 68 ? -1.965 12.891 24.453 1 98.81 68 ALA B O 1
ATOM 2790 N N . GLN B 1 69 ? -2.445 11.242 25.859 1 98.62 69 GLN B N 1
ATOM 2791 C CA . GLN B 1 69 ? -2.398 12.117 27.016 1 98.62 69 GLN B CA 1
ATOM 2792 C C . GLN B 1 69 ? -0.98 12.617 27.281 1 98.62 69 GLN B C 1
ATOM 2794 O O . GLN B 1 69 ? -0.783 13.773 27.656 1 98.62 69 GLN B O 1
ATOM 2799 N N . GLU B 1 70 ? -0.047 11.758 27.078 1 98.5 70 GLU B N 1
ATOM 2800 C CA . GLU B 1 70 ? 1.349 12.172 27.203 1 98.5 70 GLU B CA 1
ATOM 2801 C C . GLU B 1 70 ? 1.682 13.281 26.203 1 98.5 70 GLU B C 1
ATOM 2803 O O . GLU B 1 70 ? 2.322 14.273 26.547 1 98.5 70 GLU B O 1
ATOM 2808 N N . LEU B 1 71 ? 1.269 13.094 24.969 1 98.62 71 LEU B N 1
ATOM 2809 C CA . LEU B 1 71 ? 1.529 14.07 23.922 1 98.62 71 LEU B CA 1
ATOM 2810 C C . LEU B 1 71 ? 0.801 15.383 24.203 1 98.62 71 LEU B C 1
ATOM 2812 O O . LEU B 1 71 ? 1.327 16.469 23.938 1 98.62 71 LEU B O 1
ATOM 2816 N N . ASN B 1 72 ? -0.374 15.25 24.719 1 98.62 72 ASN B N 1
ATOM 2817 C CA . ASN B 1 72 ? -1.119 16.438 25.109 1 98.62 72 ASN B CA 1
ATOM 2818 C C . ASN B 1 72 ? -0.396 17.219 26.203 1 98.62 72 ASN B C 1
ATOM 2820 O O . ASN B 1 72 ? -0.419 18.453 26.219 1 98.62 72 ASN B O 1
ATOM 2824 N N . ALA B 1 73 ? 0.17 16.484 27.141 1 97.75 73 ALA B N 1
ATOM 2825 C CA . ALA B 1 73 ? 0.939 17.141 28.203 1 97.75 73 ALA B CA 1
ATOM 2826 C C . ALA B 1 73 ? 2.215 17.766 27.641 1 97.75 73 ALA B C 1
ATOM 2828 O O . ALA B 1 73 ? 2.625 18.844 28.078 1 97.75 73 ALA B O 1
ATOM 2829 N N . GLN B 1 74 ? 2.811 17.125 26.734 1 97.69 74 GLN B N 1
ATOM 2830 C CA . GLN B 1 74 ? 4.094 17.547 26.172 1 97.69 74 GLN B CA 1
ATOM 2831 C C . GLN B 1 74 ? 3.922 18.734 25.219 1 97.69 74 GLN B C 1
ATOM 2833 O O . GLN B 1 74 ? 4.73 19.656 25.234 1 97.69 74 GLN B O 1
ATOM 2838 N N . LEU B 1 75 ? 2.938 18.656 24.375 1 97.75 75 LEU B N 1
ATOM 2839 C CA . LEU B 1 75 ? 2.795 19.609 23.266 1 97.75 75 LEU B CA 1
ATOM 2840 C C . LEU B 1 75 ? 1.65 20.578 23.531 1 97.75 75 LEU B C 1
ATOM 2842 O O . LEU B 1 75 ? 1.558 21.641 22.891 1 97.75 75 LEU B O 1
ATOM 2846 N N . GLY B 1 76 ? 0.709 20.25 24.375 1 94.88 76 GLY B N 1
ATOM 2847 C CA . GLY B 1 76 ? -0.447 21.031 24.766 1 94.88 76 GLY B CA 1
ATOM 2848 C C . GLY B 1 76 ? -0.289 21.703 26.125 1 94.88 76 GLY B C 1
ATOM 2849 O O . GLY B 1 76 ? 0.735 22.328 26.391 1 94.88 76 GLY B O 1
ATOM 2850 N N . PRO B 1 77 ? -1.41 21.562 26.875 1 97.19 77 PRO B N 1
ATOM 2851 C CA . PRO B 1 77 ? -2.717 20.922 26.719 1 97.19 77 PRO B CA 1
ATOM 2852 C C . PRO B 1 77 ? -3.588 21.594 25.656 1 97.19 77 PRO B C 1
ATOM 2854 O O . PRO B 1 77 ? -3.541 22.812 25.5 1 97.19 77 PRO B O 1
ATOM 2857 N N . LYS B 1 78 ? -4.297 20.781 25.047 1 97.81 78 LYS B N 1
ATOM 2858 C CA . LYS B 1 78 ? -5.25 21.25 24.031 1 97.81 78 LYS B CA 1
ATOM 2859 C C . LYS B 1 78 ? -6.098 22.391 24.562 1 97.81 78 LYS B C 1
ATOM 2861 O O . LYS B 1 78 ? -6.664 22.312 25.656 1 97.81 78 LYS B O 1
ATOM 2866 N N . GLY B 1 79 ? -6.113 23.531 23.812 1 95.69 79 GLY B N 1
ATOM 2867 C CA . GLY B 1 79 ? -6.941 24.688 24.156 1 95.69 79 GLY B CA 1
ATOM 2868 C C . GLY B 1 79 ? -6.285 25.609 25.156 1 95.69 79 GLY B C 1
ATOM 2869 O O . GLY B 1 79 ? -6.844 26.656 25.5 1 95.69 79 GLY B O 1
ATOM 2870 N N . SER B 1 80 ? -5.16 25.312 25.609 1 96.44 80 SER B N 1
ATOM 2871 C CA . SER B 1 80 ? -4.492 26.125 26.625 1 96.44 80 SER B CA 1
ATOM 2872 C C . SER B 1 80 ? -3.51 27.094 25.984 1 96.44 80 SER B C 1
ATOM 2874 O O . SER B 1 80 ? -3.084 26.906 24.844 1 96.44 80 SER B O 1
ATOM 2876 N N . GLU B 1 81 ? -3.076 28.125 26.734 1 95.94 81 GLU B N 1
ATOM 2877 C CA . GLU B 1 81 ? -2.096 29.109 26.281 1 95.94 81 GLU B CA 1
ATOM 2878 C C . GLU B 1 81 ? -0.694 28.516 26.234 1 95.94 81 GLU B C 1
ATOM 2880 O O . GLU B 1 81 ? 0.205 29.078 25.609 1 95.94 81 GLU B O 1
ATOM 2885 N N . LYS B 1 82 ? -0.55 27.422 26.891 1 95.75 82 LYS B N 1
ATOM 2886 C CA . LYS B 1 82 ? 0.765 26.797 26.969 1 95.75 82 LYS B CA 1
ATOM 2887 C C . LYS B 1 82 ? 0.998 25.859 25.781 1 95.75 82 LYS B C 1
ATOM 2889 O O . LYS B 1 82 ? 2.115 25.391 25.578 1 95.75 82 LYS B O 1
ATOM 2894 N N . ALA B 1 83 ? -0.008 25.609 25.047 1 97.25 83 ALA B N 1
ATOM 2895 C CA . ALA B 1 83 ? 0.097 24.688 23.922 1 97.25 83 ALA B CA 1
ATOM 2896 C C . ALA B 1 83 ? 1.073 25.203 22.875 1 97.25 83 ALA B C 1
ATOM 2898 O O . ALA B 1 83 ? 1.278 26.422 22.75 1 97.25 83 ALA B O 1
ATOM 2899 N N . MET B 1 84 ? 1.708 24.281 22.125 1 96 84 MET B N 1
ATOM 2900 C CA . MET B 1 84 ? 2.537 24.625 20.984 1 96 84 MET B CA 1
ATOM 2901 C C . MET B 1 84 ? 1.796 25.562 20.031 1 96 84 MET B C 1
ATOM 2903 O O . MET B 1 84 ? 0.592 25.406 19.812 1 96 84 MET B O 1
ATOM 2907 N N . ASP B 1 85 ? 2.514 26.547 19.484 1 95.44 85 ASP B N 1
ATOM 2908 C CA . ASP B 1 85 ? 1.887 27.547 18.641 1 95.44 85 ASP B CA 1
ATOM 2909 C C . ASP B 1 85 ? 1.303 26.922 17.375 1 95.44 85 ASP B C 1
ATOM 2911 O O . ASP B 1 85 ? 0.167 27.203 17 1 95.44 85 ASP B O 1
ATOM 2915 N N . LEU B 1 86 ? 2.104 26.062 16.719 1 96.25 86 LEU B N 1
ATOM 2916 C CA . LEU B 1 86 ? 1.682 25.375 15.5 1 96.25 86 LEU B CA 1
ATOM 2917 C C . LEU B 1 86 ? 2.102 23.906 15.539 1 96.25 86 LEU B C 1
ATOM 2919 O O . LEU B 1 86 ? 3.266 23.594 15.805 1 96.25 86 LEU B O 1
ATOM 2923 N N . LEU B 1 87 ? 1.168 23.016 15.359 1 97.38 87 LEU B N 1
ATOM 2924 C CA . LEU B 1 87 ? 1.449 21.594 15.289 1 97.38 87 LEU B CA 1
ATOM 2925 C C . LEU B 1 87 ? 1.096 21.031 13.906 1 97.38 87 LEU B C 1
ATOM 2927 O O . LEU B 1 87 ? -0.036 21.188 13.445 1 97.38 87 LEU B O 1
ATOM 2931 N N . ILE B 1 88 ? 2.066 20.453 13.203 1 97.69 88 ILE B N 1
ATOM 2932 C CA . ILE B 1 88 ? 1.859 19.812 11.898 1 97.69 88 ILE B CA 1
ATOM 2933 C C . ILE B 1 88 ? 2.01 18.312 12.039 1 97.69 88 ILE B C 1
ATOM 2935 O O . ILE B 1 88 ? 3.07 17.812 12.43 1 97.69 88 ILE B O 1
ATOM 2939 N N . ASP B 1 89 ? 0.976 17.594 11.812 1 98.06 89 ASP B N 1
ATOM 2940 C CA . ASP B 1 89 ? 0.961 16.125 11.859 1 98.06 89 ASP B CA 1
ATOM 2941 C C . ASP B 1 89 ? 1.113 15.531 10.461 1 98.06 89 ASP B C 1
ATOM 2943 O O . ASP B 1 89 ? 0.31 15.812 9.57 1 98.06 89 ASP B O 1
ATOM 2947 N N . ILE B 1 90 ? 2.098 14.742 10.172 1 98.12 90 ILE B N 1
ATOM 2948 C CA . ILE B 1 90 ? 2.398 14.219 8.844 1 98.12 90 ILE B CA 1
ATOM 2949 C C . ILE B 1 90 ? 1.79 12.828 8.688 1 98.12 90 ILE B C 1
ATOM 2951 O O . ILE B 1 90 ? 2.084 11.922 9.469 1 98.12 90 ILE B O 1
ATOM 2955 N N . HIS B 1 91 ? 0.946 12.656 7.73 1 97.44 91 HIS B N 1
ATOM 2956 C CA . HIS B 1 91 ? 0.286 11.391 7.418 1 97.44 91 HIS B CA 1
ATOM 2957 C C . HIS B 1 91 ? 0.549 10.977 5.973 1 97.44 91 HIS B C 1
ATOM 2959 O O . HIS B 1 91 ? 0.885 11.812 5.133 1 97.44 91 HIS B O 1
ATOM 2965 N N . ASN B 1 92 ? 0.456 9.672 5.766 1 97.19 92 ASN B N 1
ATOM 2966 C CA . ASN B 1 92 ? 0.38 9.109 4.422 1 97.19 92 ASN B CA 1
ATOM 2967 C C . ASN B 1 92 ? -0.968 8.438 4.172 1 97.19 92 ASN B C 1
ATOM 2969 O O . ASN B 1 92 ? -1.682 8.094 5.117 1 97.19 92 ASN B O 1
ATOM 2973 N N . THR B 1 93 ? -1.336 8.328 2.977 1 97.94 93 THR B N 1
ATOM 2974 C CA . THR B 1 93 ? -2.574 7.664 2.582 1 97.94 93 THR B CA 1
ATOM 2975 C C . THR B 1 93 ? -2.348 6.781 1.357 1 97.94 93 THR B C 1
ATOM 2977 O O . THR B 1 93 ? -1.491 7.078 0.521 1 97.94 93 THR B O 1
ATOM 2980 N N . THR B 1 94 ? -3.094 5.684 1.234 1 98.38 94 THR B N 1
ATOM 2981 C CA . THR B 1 94 ? -3.061 4.836 0.046 1 98.38 94 THR B CA 1
ATOM 2982 C C . THR B 1 94 ? -3.939 5.418 -1.057 1 98.38 94 THR B C 1
ATOM 2984 O O . THR B 1 94 ? -3.885 4.969 -2.203 1 98.38 94 THR B O 1
ATOM 2987 N N . ALA B 1 95 ? -4.75 6.418 -0.753 1 98.5 95 ALA B N 1
ATOM 2988 C CA . ALA B 1 95 ? -5.605 7.086 -1.73 1 98.5 95 ALA B CA 1
ATOM 2989 C C . ALA B 1 95 ? -4.812 8.102 -2.549 1 98.5 95 ALA B C 1
ATOM 2991 O O . ALA B 1 95 ? -3.795 8.625 -2.088 1 98.5 95 ALA B O 1
ATOM 2992 N N . ASN B 1 96 ? -5.312 8.305 -3.725 1 98.12 96 ASN B N 1
ATOM 2993 C CA . ASN B 1 96 ? -4.645 9.219 -4.645 1 98.12 96 ASN B CA 1
ATOM 2994 C C . ASN B 1 96 ? -5.031 10.672 -4.371 1 98.12 96 ASN B C 1
ATOM 2996 O O . ASN B 1 96 ? -5.555 11.359 -5.254 1 98.12 96 ASN B O 1
ATOM 3000 N N . MET B 1 97 ? -4.609 11.172 -3.25 1 97.62 97 MET B N 1
ATOM 3001 C CA . MET B 1 97 ? -5.078 12.477 -2.797 1 97.62 97 MET B CA 1
ATOM 3002 C C . MET B 1 97 ? -4.094 13.57 -3.193 1 97.62 97 MET B C 1
ATOM 3004 O O . MET B 1 97 ? -4.426 14.758 -3.141 1 97.62 97 MET B O 1
ATOM 3008 N N . GLY B 1 98 ? -2.867 13.211 -3.629 1 97.31 98 GLY B N 1
ATOM 3009 C CA . GLY B 1 98 ? -1.836 14.227 -3.734 1 97.31 98 GLY B CA 1
ATOM 3010 C C . GLY B 1 98 ? -1.43 14.805 -2.395 1 97.31 98 GLY B C 1
ATOM 3011 O O . GLY B 1 98 ? -1.381 14.094 -1.391 1 97.31 98 GLY B O 1
ATOM 3012 N N . LEU B 1 99 ? -0.961 16.031 -2.42 1 98.44 99 LEU B N 1
ATOM 3013 C CA . LEU B 1 99 ? -0.677 16.75 -1.188 1 98.44 99 LEU B CA 1
ATOM 3014 C C . LEU B 1 99 ? -1.931 17.453 -0.664 1 98.44 99 LEU B C 1
ATOM 3016 O O . LEU B 1 99 ? -2.5 18.312 -1.342 1 98.44 99 LEU B O 1
ATOM 3020 N N . CYS B 1 100 ? -2.373 17.062 0.514 1 98.69 100 CYS B N 1
ATOM 3021 C CA . CYS B 1 100 ? -3.609 17.594 1.066 1 98.69 100 CYS B CA 1
ATOM 3022 C C . CYS B 1 100 ? -3.412 18.047 2.51 1 98.69 100 CYS B C 1
ATOM 3024 O O . CYS B 1 100 ? -2.832 17.328 3.316 1 98.69 100 CYS B O 1
ATOM 3026 N N . LEU B 1 101 ? -3.791 19.25 2.789 1 98.38 101 LEU B N 1
ATOM 3027 C CA . LEU B 1 101 ? -3.828 19.734 4.168 1 98.38 101 LEU B CA 1
ATOM 3028 C C . LEU B 1 101 ? -5.215 19.547 4.773 1 98.38 101 LEU B C 1
ATOM 3030 O O . LEU B 1 101 ? -6.227 19.812 4.117 1 98.38 101 LEU B O 1
ATOM 3034 N N . ILE B 1 102 ? -5.281 19.047 5.98 1 97.62 102 ILE B N 1
ATOM 3035 C CA . ILE B 1 102 ? -6.555 18.797 6.648 1 97.62 102 ILE B CA 1
ATOM 3036 C C . ILE B 1 102 ? -6.652 19.672 7.902 1 97.62 102 ILE B C 1
ATOM 3038 O O . ILE B 1 102 ? -5.789 19.594 8.781 1 97.62 102 ILE B O 1
ATOM 3042 N N . PHE B 1 103 ? -7.723 20.422 7.977 1 94.38 103 PHE B N 1
ATOM 3043 C CA . PHE B 1 103 ? -7.996 21.359 9.055 1 94.38 103 PHE B CA 1
ATOM 3044 C C . PHE B 1 103 ? -9.266 20.984 9.805 1 94.38 103 PHE B C 1
ATOM 3046 O O . PHE B 1 103 ? -10.234 20.516 9.195 1 94.38 103 PHE B O 1
ATOM 3053 N N . TYR B 1 104 ? -9.258 21.188 11.102 1 93.5 104 TYR B N 1
ATOM 3054 C CA . TYR B 1 104 ? -10.516 21.016 11.82 1 93.5 104 TYR B CA 1
ATOM 3055 C C . TYR B 1 104 ? -11.414 22.234 11.633 1 93.5 104 TYR B C 1
ATOM 3057 O O . TYR B 1 104 ? -12.641 22.125 11.633 1 93.5 104 TYR B O 1
ATOM 3065 N N . SER B 1 105 ? -10.789 23.406 11.578 1 88.94 105 SER B N 1
ATOM 3066 C CA . SER B 1 105 ? -11.516 24.641 11.344 1 88.94 105 SER B CA 1
ATOM 3067 C C . SER B 1 105 ? -10.719 25.594 10.461 1 88.94 105 SER B C 1
ATOM 3069 O O . SER B 1 105 ? -9.508 25.422 10.281 1 88.94 105 SER B O 1
ATOM 3071 N N . SER B 1 106 ? -11.492 26.5 9.891 1 83.62 106 SER B N 1
ATOM 3072 C CA . SER B 1 106 ? -10.828 27.5 9.062 1 83.62 106 SER B CA 1
ATOM 3073 C C . SER B 1 106 ? -10.086 28.516 9.922 1 83.62 106 SER B C 1
ATOM 3075 O O . SER B 1 106 ? -10.703 29.375 10.562 1 83.62 106 SER B O 1
ATOM 3077 N N . ASP B 1 107 ? -8.914 28.266 10.141 1 88.75 107 ASP B N 1
ATOM 3078 C CA . ASP B 1 107 ? -7.98 29.141 10.852 1 88.75 107 ASP B CA 1
ATOM 3079 C C . ASP B 1 107 ? -7.203 30.031 9.883 1 88.75 107 ASP B C 1
ATOM 3081 O O . ASP B 1 107 ? -6.75 29.562 8.836 1 88.75 107 ASP B O 1
ATOM 3085 N N . LEU B 1 108 ? -7.129 31.375 10.18 1 93.12 108 LEU B N 1
ATOM 3086 C CA . LEU B 1 108 ? -6.531 32.344 9.281 1 93.12 108 LEU B CA 1
ATOM 3087 C C . LEU B 1 108 ? -5.094 31.969 8.945 1 93.12 108 LEU B C 1
ATOM 3089 O O . LEU B 1 108 ? -4.695 32 7.781 1 93.12 108 LEU B O 1
ATOM 3093 N N . MET B 1 109 ? -4.301 31.656 9.938 1 94.44 109 MET B N 1
ATOM 3094 C CA . MET B 1 109 ? -2.898 31.297 9.727 1 94.44 109 MET B CA 1
ATOM 3095 C C . MET B 1 109 ? -2.777 30.094 8.812 1 94.44 109 MET B C 1
ATOM 3097 O O . MET B 1 109 ? -1.95 30.078 7.898 1 94.44 109 MET B O 1
ATOM 3101 N N . MET B 1 110 ? -3.605 29.141 9.023 1 95.12 110 MET B N 1
ATOM 3102 C CA . MET B 1 110 ? -3.557 27.906 8.242 1 95.12 110 MET B CA 1
ATOM 3103 C C . MET B 1 110 ? -3.926 28.156 6.785 1 95.12 110 MET B C 1
ATOM 3105 O O . MET B 1 110 ? -3.326 27.578 5.875 1 95.12 110 MET B O 1
ATOM 3109 N N . LEU B 1 111 ? -4.875 29.016 6.562 1 96.94 111 LEU B N 1
ATOM 3110 C CA . LEU B 1 111 ? -5.281 29.359 5.203 1 96.94 111 LEU B CA 1
ATOM 3111 C C . LEU B 1 111 ? -4.156 30.062 4.457 1 96.94 111 LEU B C 1
ATOM 3113 O O . LEU B 1 111 ? -3.939 29.812 3.268 1 96.94 111 LEU B O 1
ATOM 3117 N N . HIS B 1 112 ? -3.453 30.922 5.172 1 97.94 112 HIS B N 1
ATOM 3118 C CA . HIS B 1 112 ? -2.328 31.625 4.551 1 97.94 112 HIS B CA 1
ATOM 3119 C C . HIS B 1 112 ? -1.197 30.656 4.223 1 97.94 112 HIS B C 1
ATOM 3121 O O . HIS B 1 112 ? -0.59 30.734 3.154 1 97.94 112 HIS B O 1
ATOM 3127 N N . ILE B 1 113 ? -0.931 29.797 5.172 1 98.06 113 ILE B N 1
ATOM 3128 C CA . ILE B 1 113 ? 0.11 28.797 4.938 1 98.06 113 ILE B CA 1
ATOM 3129 C C . ILE B 1 113 ? -0.273 27.922 3.746 1 98.06 113 ILE B C 1
ATOM 3131 O O . ILE B 1 113 ? 0.553 27.656 2.869 1 98.06 113 ILE B O 1
ATOM 3135 N N . TYR B 1 114 ? -1.52 27.5 3.678 1 98.25 114 TYR B N 1
ATOM 3136 C CA . TYR B 1 114 ? -2.037 26.688 2.576 1 98.25 114 TYR B CA 1
ATOM 3137 C C . TYR B 1 114 ? -1.858 27.406 1.245 1 98.25 114 TYR B C 1
ATOM 3139 O O . TYR B 1 114 ? -1.301 26.844 0.299 1 98.25 114 TYR B O 1
ATOM 3147 N N . LYS B 1 115 ? -2.281 28.594 1.167 1 98.06 115 LYS B N 1
ATOM 3148 C CA . LYS B 1 115 ? -2.158 29.375 -0.06 1 98.06 115 LYS B CA 1
ATOM 3149 C C . LYS B 1 115 ? -0.695 29.531 -0.465 1 98.06 115 LYS B C 1
ATOM 3151 O O . LYS B 1 115 ? -0.359 29.438 -1.647 1 98.06 115 LYS B O 1
ATOM 3156 N N . TYR B 1 116 ? 0.145 29.797 0.52 1 98.38 116 TYR B N 1
ATOM 3157 C CA . TYR B 1 116 ? 1.572 29.969 0.273 1 98.38 116 TYR B CA 1
ATOM 3158 C C . TYR B 1 116 ? 2.172 28.719 -0.344 1 98.38 116 TYR B C 1
ATOM 3160 O O . TYR B 1 116 ? 2.857 28.781 -1.367 1 98.38 116 TYR B O 1
ATOM 3168 N N . ILE B 1 117 ? 1.899 27.547 0.228 1 98.5 117 ILE B N 1
ATOM 3169 C CA . ILE B 1 117 ? 2.402 26.266 -0.271 1 98.5 117 ILE B CA 1
ATOM 3170 C C . ILE B 1 117 ? 1.883 26.016 -1.687 1 98.5 117 ILE B C 1
ATOM 3172 O O . ILE B 1 117 ? 2.65 25.672 -2.584 1 98.5 117 ILE B O 1
ATOM 3176 N N . GLN B 1 118 ? 0.613 26.203 -1.865 1 97.81 118 GLN B N 1
ATOM 3177 C CA . GLN B 1 118 ? -0.019 26.016 -3.166 1 97.81 118 GLN B CA 1
ATOM 3178 C C . GLN B 1 118 ? 0.642 26.891 -4.23 1 97.81 118 GLN B C 1
ATOM 3180 O O . GLN B 1 118 ? 0.905 26.422 -5.344 1 97.81 118 GLN B O 1
ATOM 3185 N N . SER B 1 119 ? 0.917 28.125 -3.912 1 97.44 119 SER B N 1
ATOM 3186 C CA . SER B 1 119 ? 1.479 29.078 -4.867 1 97.44 119 SER B CA 1
ATOM 3187 C C . SER B 1 119 ? 2.918 28.719 -5.223 1 97.44 119 SER B C 1
ATOM 3189 O O . SER B 1 119 ? 3.377 29 -6.332 1 97.44 119 SER B O 1
ATOM 3191 N N . LYS B 1 120 ? 3.611 28.125 -4.297 1 97.88 120 LYS B N 1
ATOM 3192 C CA . LYS B 1 120 ? 5.027 27.812 -4.496 1 97.88 120 LYS B CA 1
ATOM 3193 C C . LYS B 1 120 ? 5.211 26.438 -5.133 1 97.88 120 LYS B C 1
ATOM 3195 O O . LYS B 1 120 ? 6.32 26.078 -5.543 1 97.88 120 LYS B O 1
ATOM 3200 N N . MET B 1 121 ? 4.133 25.688 -5.234 1 97.31 121 MET B N 1
ATOM 3201 C CA . MET B 1 121 ? 4.188 24.359 -5.855 1 97.31 121 MET B CA 1
ATOM 3202 C C . MET B 1 121 ? 3.152 24.234 -6.969 1 97.31 121 MET B C 1
ATOM 3204 O O . MET B 1 121 ? 2.295 23.359 -6.934 1 97.31 121 MET B O 1
ATOM 3208 N N . PRO B 1 122 ? 3.32 24.969 -8.016 1 94.44 122 PRO B N 1
ATOM 3209 C CA . PRO B 1 122 ? 2.273 25.047 -9.039 1 94.44 122 PRO B CA 1
ATOM 3210 C C . PRO B 1 122 ? 2.131 23.75 -9.828 1 94.44 122 PRO B C 1
ATOM 3212 O O . PRO B 1 122 ? 1.088 23.5 -10.438 1 94.44 122 PRO B O 1
ATOM 3215 N N . SER B 1 123 ? 3.092 22.844 -9.812 1 93.88 123 SER B N 1
ATOM 3216 C CA . SER B 1 123 ? 3.066 21.641 -10.633 1 93.88 123 SER B CA 1
ATOM 3217 C C . SER B 1 123 ? 2.457 20.469 -9.867 1 93.88 123 SER B C 1
ATOM 3219 O O . SER B 1 123 ? 2.303 19.375 -10.414 1 93.88 123 SER B O 1
ATOM 3221 N N . VAL B 1 124 ? 2.158 20.656 -8.625 1 94.25 124 VAL B N 1
ATOM 3222 C CA . VAL B 1 124 ? 1.614 19.609 -7.766 1 94.25 124 VAL B CA 1
ATOM 3223 C C . VAL B 1 124 ? 0.234 20.016 -7.262 1 94.25 124 VAL B C 1
ATOM 3225 O O . VAL B 1 124 ? 0.047 21.156 -6.797 1 94.25 124 VAL B O 1
ATOM 3228 N N . PRO B 1 125 ? -0.686 19.125 -7.445 1 94.31 125 PRO B N 1
ATOM 3229 C CA . PRO B 1 125 ? -1.968 19.453 -6.82 1 94.31 125 PRO B CA 1
ATOM 3230 C C . PRO B 1 125 ? -1.872 19.578 -5.301 1 94.31 125 PRO B C 1
ATOM 3232 O O . PRO B 1 125 ? -1.476 18.625 -4.633 1 94.31 125 PRO B O 1
ATOM 3235 N N . VAL B 1 126 ? -2.141 20.75 -4.766 1 98 126 VAL B N 1
ATOM 3236 C CA . VAL B 1 126 ? -2.225 21 -3.332 1 98 126 VAL B CA 1
ATOM 3237 C C . VAL B 1 126 ? -3.662 21.344 -2.951 1 98 126 VAL B C 1
ATOM 3239 O O . VAL B 1 126 ? -4.23 22.312 -3.471 1 98 126 VAL B O 1
ATOM 3242 N N . ARG B 1 127 ? -4.277 20.547 -2.098 1 98.31 127 ARG B N 1
ATOM 3243 C CA . ARG B 1 127 ? -5.676 20.719 -1.727 1 98.31 127 ARG B CA 1
ATOM 3244 C C . ARG B 1 127 ? -5.832 20.828 -0.213 1 98.31 127 ARG B C 1
ATOM 3246 O O . ARG B 1 127 ? -4.879 20.594 0.532 1 98.31 127 ARG B O 1
ATOM 3253 N N . ALA B 1 128 ? -7.016 21.219 0.201 1 98 128 ALA B N 1
ATOM 3254 C CA . ALA B 1 128 ? -7.312 21.312 1.629 1 98 128 ALA B CA 1
ATOM 3255 C C . ALA B 1 128 ? -8.695 20.75 1.939 1 98 128 ALA B C 1
ATOM 3257 O O . ALA B 1 128 ? -9.641 20.938 1.17 1 98 128 ALA B O 1
ATOM 3258 N N . ILE B 1 129 ? -8.773 20.062 3.014 1 98 129 ILE B N 1
ATOM 3259 C CA . ILE B 1 129 ? -10.031 19.562 3.564 1 98 129 ILE B CA 1
ATOM 3260 C C . ILE B 1 129 ? -10.328 20.266 4.887 1 98 129 ILE B C 1
ATOM 3262 O O . ILE B 1 129 ? -9.438 20.422 5.73 1 98 129 ILE B O 1
ATOM 3266 N N . ILE B 1 130 ? -11.508 20.688 5.039 1 95.81 130 ILE B N 1
ATOM 3267 C CA . ILE B 1 130 ? -11.969 21.281 6.293 1 95.81 130 ILE B CA 1
ATOM 3268 C C . ILE B 1 130 ? -13.016 20.375 6.934 1 95.81 130 ILE B C 1
ATOM 3270 O O . ILE B 1 130 ? -14.047 20.078 6.332 1 95.81 130 ILE B O 1
ATOM 3274 N N . MET B 1 131 ? -12.82 19.906 8.125 1 93.31 131 MET B N 1
ATOM 3275 C CA . MET B 1 131 ? -13.703 18.984 8.82 1 93.31 131 MET B CA 1
ATOM 3276 C C . MET B 1 131 ? -14.82 19.719 9.547 1 93.31 131 MET B C 1
ATOM 3278 O O . MET B 1 131 ? -15.914 19.188 9.734 1 93.31 131 MET B O 1
ATOM 3282 N N . ASP B 1 132 ? -14.688 20.906 9.898 1 90.12 132 ASP B N 1
ATOM 3283 C CA . ASP B 1 132 ? -15.648 21.766 10.586 1 90.12 132 ASP B CA 1
ATOM 3284 C C . ASP B 1 132 ? -16.156 21.109 11.867 1 90.12 132 ASP B C 1
ATOM 3286 O O . ASP B 1 132 ? -17.359 20.953 12.047 1 90.12 132 ASP B O 1
ATOM 3290 N N . ILE B 1 133 ? -15.32 20.719 12.742 1 92.88 133 ILE B N 1
ATOM 3291 C CA . ILE B 1 133 ? -15.57 20.094 14.039 1 92.88 133 ILE B CA 1
ATOM 3292 C C . ILE B 1 133 ? -15.023 20.969 15.156 1 92.88 133 ILE B C 1
ATOM 3294 O O . ILE B 1 133 ? -13.93 21.547 15.031 1 92.88 133 ILE B O 1
ATOM 3298 N N . PRO B 1 134 ? -15.836 21.156 16.281 1 94.44 134 PRO B N 1
ATOM 3299 C CA . PRO B 1 134 ? -15.305 21.938 17.391 1 94.44 134 PRO B CA 1
ATOM 3300 C C . PRO B 1 134 ? -14.016 21.359 17.969 1 94.44 134 PRO B C 1
ATOM 3302 O O . PRO B 1 134 ? -13.805 20.141 17.922 1 94.44 134 PRO B O 1
ATOM 3305 N N . LEU B 1 135 ? -13.273 22.219 18.531 1 95.25 135 LEU B N 1
ATOM 3306 C CA . LEU B 1 135 ? -11.977 21.812 19.078 1 95.25 135 LEU B CA 1
ATOM 3307 C C . LEU B 1 135 ? -12.133 20.703 20.094 1 95.25 135 LEU B C 1
ATOM 3309 O O . LEU B 1 135 ? -11.312 19.781 20.141 1 95.25 135 LEU B O 1
ATOM 3313 N N . SER B 1 136 ? -13.172 20.703 20.906 1 96.31 136 SER B N 1
ATOM 3314 C CA . SER B 1 136 ? -13.383 19.703 21.953 1 96.31 136 SER B CA 1
ATOM 3315 C C . SER B 1 136 ? -13.586 18.312 21.359 1 96.31 136 SER B C 1
ATOM 3317 O O . SER B 1 136 ? -13.25 17.312 22 1 96.31 136 SER B O 1
ATOM 3319 N N . GLU B 1 137 ? -14.047 18.281 20.109 1 97.12 137 GLU B N 1
ATOM 3320 C CA . GLU B 1 137 ? -14.375 17 19.484 1 97.12 137 GLU B CA 1
ATOM 3321 C C . GLU B 1 137 ? -13.289 16.594 18.484 1 97.12 137 GLU B C 1
ATOM 3323 O O . GLU B 1 137 ? -13.305 15.477 17.969 1 97.12 137 GLU B O 1
ATOM 3328 N N . ALA B 1 138 ? -12.359 17.562 18.219 1 97.31 138 ALA B N 1
ATOM 3329 C CA . ALA B 1 138 ? -11.242 17.203 17.359 1 97.31 138 ALA B CA 1
ATOM 3330 C C . ALA B 1 138 ? -10.461 16.016 17.922 1 97.31 138 ALA B C 1
ATOM 3332 O O . ALA B 1 138 ? -10.195 15.969 19.125 1 97.31 138 ALA B O 1
ATOM 3333 N N . PHE B 1 139 ? -10.094 15.031 17.078 1 97.62 139 PHE B N 1
ATOM 3334 C CA . PHE B 1 139 ? -9.711 13.734 17.625 1 97.62 139 PHE B CA 1
ATOM 3335 C C . PHE B 1 139 ? -8.289 13.375 17.219 1 97.62 139 PHE B C 1
ATOM 3337 O O . PHE B 1 139 ? -7.82 12.266 17.5 1 97.62 139 PHE B O 1
ATOM 3344 N N . SER B 1 140 ? -7.582 14.258 16.484 1 97.56 140 SER B N 1
ATOM 3345 C CA . SER B 1 140 ? -6.238 13.93 16.031 1 97.56 140 SER B CA 1
ATOM 3346 C C . SER B 1 140 ? -5.203 14.883 16.609 1 97.56 140 SER B C 1
ATOM 3348 O O . SER B 1 140 ? -5.559 15.898 17.219 1 97.56 140 SER B O 1
ATOM 3350 N N . LEU B 1 141 ? -3.938 14.547 16.453 1 98.12 141 LEU B N 1
ATOM 3351 C CA . LEU B 1 141 ? -2.807 15.109 17.188 1 98.12 141 LEU B CA 1
ATOM 3352 C C . LEU B 1 141 ? -2.684 16.609 16.922 1 98.12 141 LEU B C 1
ATOM 3354 O O . LEU B 1 141 ? -2.369 17.375 17.844 1 98.12 141 LEU B O 1
ATOM 3358 N N . GLU B 1 142 ? -2.91 17.062 15.695 1 96.88 142 GLU B N 1
ATOM 3359 C CA . GLU B 1 142 ? -2.678 18.453 15.375 1 96.88 142 GLU B CA 1
ATOM 3360 C C . GLU B 1 142 ? -3.621 19.375 16.156 1 96.88 142 GLU B C 1
ATOM 3362 O O . GLU B 1 142 ? -3.367 20.562 16.281 1 96.88 142 GLU B O 1
ATOM 3367 N N . SER B 1 143 ? -4.668 18.828 16.734 1 97.38 143 SER B N 1
ATOM 3368 C CA . SER B 1 143 ? -5.652 19.609 17.484 1 97.38 143 SER B CA 1
ATOM 3369 C C . SER B 1 143 ? -5.105 20.047 18.828 1 97.38 143 SER B C 1
ATOM 3371 O O . SER B 1 143 ? -5.695 20.891 19.5 1 97.38 143 SER B O 1
ATOM 3373 N N . VAL B 1 144 ? -4.004 19.516 19.219 1 97.44 144 VAL B N 1
ATOM 3374 C CA . VAL B 1 144 ? -3.398 19.797 20.516 1 97.44 144 VAL B CA 1
ATOM 3375 C C . VAL B 1 144 ? -2.727 21.172 20.484 1 97.44 144 VAL B C 1
ATOM 3377 O O . VAL B 1 144 ? -2.547 21.797 21.531 1 97.44 144 VAL B O 1
ATOM 3380 N N . GLY B 1 145 ? -2.236 21.625 19.328 1 96.56 145 GLY B N 1
ATOM 3381 C CA . GLY B 1 145 ? -1.61 22.938 19.188 1 96.56 145 GLY B CA 1
ATOM 3382 C C . GLY B 1 145 ? -2.611 24.078 19.156 1 96.56 145 GLY B C 1
ATOM 3383 O O . GLY B 1 145 ? -3.805 23.859 18.938 1 96.56 145 GLY B O 1
ATOM 3384 N N . LYS B 1 146 ? -2.084 25.328 19.406 1 96.12 146 LYS B N 1
ATOM 3385 C CA . LYS B 1 146 ? -2.941 26.5 19.219 1 96.12 146 LYS B CA 1
ATOM 3386 C C . LYS B 1 146 ? -3.48 26.562 17.797 1 96.12 146 LYS B C 1
ATOM 3388 O O . LYS B 1 146 ? -4.648 26.891 17.578 1 96.12 146 LYS B O 1
ATOM 3393 N N . HIS B 1 147 ? -2.635 26.359 16.875 1 95.31 147 HIS B N 1
ATOM 3394 C CA . HIS B 1 147 ? -2.932 26.109 15.477 1 95.31 147 HIS B CA 1
ATOM 3395 C C . HIS B 1 147 ? -2.418 24.734 15.031 1 95.31 147 HIS B C 1
ATOM 3397 O O . HIS B 1 147 ? -1.502 24.188 15.648 1 95.31 147 HIS B O 1
ATOM 3403 N N . GLY B 1 148 ? -3.088 24.188 14.062 1 96 148 GLY B N 1
ATOM 3404 C CA . GLY B 1 148 ? -2.566 22.906 13.609 1 96 148 GLY B CA 1
ATOM 3405 C C . GLY B 1 148 ? -3.27 22.375 12.375 1 96 148 GLY B C 1
ATOM 3406 O O . GLY B 1 148 ? -4.441 22.688 12.141 1 96 148 GLY B O 1
ATOM 3407 N N . PHE B 1 149 ? -2.561 21.641 11.602 1 97.25 149 PHE B N 1
ATOM 3408 C CA . PHE B 1 149 ? -3.127 20.906 10.477 1 97.25 149 PHE B CA 1
ATOM 3409 C C . PHE B 1 149 ? -2.359 19.609 10.227 1 97.25 149 PHE B C 1
ATOM 3411 O O . PHE B 1 149 ? -1.261 19.422 10.758 1 97.25 149 PHE B O 1
ATOM 3418 N N . ALA B 1 150 ? -2.99 18.719 9.578 1 97.75 150 ALA B N 1
ATOM 3419 C CA . ALA B 1 150 ? -2.332 17.5 9.125 1 97.75 150 ALA B CA 1
ATOM 3420 C C . ALA B 1 150 ? -1.947 17.609 7.648 1 97.75 150 ALA B C 1
ATOM 3422 O O . ALA B 1 150 ? -2.645 18.25 6.863 1 97.75 150 ALA B O 1
ATOM 3423 N N . ILE B 1 151 ? -0.831 17.109 7.32 1 98.19 151 ILE B N 1
ATOM 3424 C CA . ILE B 1 151 ? -0.444 16.906 5.926 1 98.19 151 ILE B CA 1
ATOM 3425 C C . ILE B 1 151 ? -0.68 15.445 5.531 1 98.19 151 ILE B C 1
ATOM 3427 O O . ILE B 1 151 ? -0.139 14.531 6.156 1 98.19 151 ILE B O 1
ATOM 3431 N N . GLU B 1 152 ? -1.569 15.227 4.637 1 98 152 GLU B N 1
ATOM 3432 C CA . GLU B 1 152 ? -1.886 13.914 4.07 1 98 152 GLU B CA 1
ATOM 3433 C C . GLU B 1 152 ? -1.362 13.789 2.643 1 98 152 GLU B C 1
ATOM 3435 O O . GLU B 1 152 ? -1.777 14.539 1.756 1 98 152 GLU B O 1
ATOM 3440 N N . VAL B 1 153 ? -0.437 12.859 2.418 1 98.19 153 VAL B N 1
ATOM 3441 C CA . VAL B 1 153 ? 0.158 12.758 1.09 1 98.19 153 VAL B CA 1
ATOM 3442 C C . VAL B 1 153 ? 0.056 11.32 0.586 1 98.19 153 VAL B C 1
ATOM 3444 O O . VAL B 1 153 ? 0.267 10.375 1.346 1 98.19 153 VAL B O 1
ATOM 3447 N N . GLY B 1 154 ? -0.284 11.148 -0.692 1 97.69 154 GLY B N 1
ATOM 3448 C CA . GLY B 1 154 ? -0.363 9.852 -1.353 1 97.69 154 GLY B CA 1
ATOM 3449 C C . GLY B 1 154 ? -0.574 9.961 -2.852 1 97.69 154 GLY B C 1
ATOM 3450 O O . GLY B 1 154 ? -0.642 11.062 -3.396 1 97.69 154 GLY B O 1
ATOM 3451 N N . PRO B 1 155 ? -0.718 8.844 -3.465 1 98.06 155 PRO B N 1
ATOM 3452 C CA . PRO B 1 155 ? -0.844 7.5 -2.891 1 98.06 155 PRO B CA 1
ATOM 3453 C C . PRO B 1 155 ? 0.5 6.91 -2.467 1 98.06 155 PRO B C 1
ATOM 3455 O O . PRO B 1 155 ? 1.505 7.098 -3.156 1 98.06 155 PRO B O 1
ATOM 3458 N N . GLN B 1 156 ? 0.555 6.277 -1.342 1 98.25 156 GLN B N 1
ATOM 3459 C CA . GLN B 1 156 ? 1.706 5.547 -0.823 1 98.25 156 GLN B CA 1
ATOM 3460 C C . GLN B 1 156 ? 1.265 4.348 0.012 1 98.25 156 GLN B C 1
ATOM 3462 O O . GLN B 1 156 ? 0.588 4.512 1.03 1 98.25 156 GLN B O 1
ATOM 3467 N N . PRO B 1 157 ? 1.607 3.09 -0.462 1 97.88 157 PRO B N 1
ATOM 3468 C CA . PRO B 1 157 ? 1.264 1.932 0.365 1 97.88 157 PRO B CA 1
ATOM 3469 C C . PRO B 1 157 ? 1.888 1.994 1.757 1 97.88 157 PRO B C 1
ATOM 3471 O O . PRO B 1 157 ? 3.016 2.467 1.911 1 97.88 157 PRO B O 1
ATOM 3474 N N . ASN B 1 158 ? 1.109 1.477 2.719 1 95.81 158 ASN B N 1
ATOM 3475 C CA . ASN B 1 158 ? 1.685 1.344 4.055 1 95.81 158 ASN B CA 1
ATOM 3476 C C . ASN B 1 158 ? 2.961 0.508 4.031 1 95.81 158 ASN B C 1
ATOM 3478 O O . ASN B 1 158 ? 3.029 -0.514 3.348 1 95.81 158 ASN B O 1
ATOM 3482 N N . GLY B 1 159 ? 3.967 0.999 4.707 1 96.06 159 GLY B N 1
ATOM 3483 C CA . GLY B 1 159 ? 5.207 0.248 4.82 1 96.06 159 GLY B CA 1
ATOM 3484 C C . GLY B 1 159 ? 6.141 0.458 3.645 1 96.06 159 GLY B C 1
ATOM 3485 O O . GLY B 1 159 ? 7.203 -0.165 3.568 1 96.06 159 GLY B O 1
ATOM 3486 N N . VAL B 1 160 ? 5.754 1.273 2.705 1 97.94 160 VAL B N 1
ATOM 3487 C CA . VAL B 1 160 ? 6.59 1.574 1.548 1 97.94 160 VAL B CA 1
ATOM 3488 C C . VAL B 1 160 ? 7.062 3.023 1.615 1 97.94 160 VAL B C 1
ATOM 3490 O O . VAL B 1 160 ? 6.277 3.928 1.907 1 97.94 160 VAL B O 1
ATOM 3493 N N . LEU B 1 161 ? 8.328 3.232 1.435 1 98.12 161 LEU B N 1
ATOM 3494 C CA . LEU B 1 161 ? 8.898 4.57 1.353 1 98.12 161 LEU B CA 1
ATOM 3495 C C . LEU B 1 161 ? 9.156 4.965 -0.098 1 98.12 161 LEU B C 1
ATOM 3497 O O . LEU B 1 161 ? 9.93 4.309 -0.797 1 98.12 161 LEU B O 1
ATOM 3501 N N . ARG B 1 162 ? 8.5 5.961 -0.572 1 98.31 162 ARG B N 1
ATOM 3502 C CA . ARG B 1 162 ? 8.688 6.488 -1.921 1 98.31 162 ARG B CA 1
ATOM 3503 C C . ARG B 1 162 ? 9.406 7.832 -1.89 1 98.31 162 ARG B C 1
ATOM 3505 O O . ARG B 1 162 ? 9.016 8.734 -1.153 1 98.31 162 ARG B O 1
ATOM 3512 N N . ALA B 1 163 ? 10.352 7.984 -2.707 1 98.31 163 ALA B N 1
ATOM 3513 C CA . ALA B 1 163 ? 11.156 9.203 -2.736 1 98.31 163 ALA B CA 1
ATOM 3514 C C . ALA B 1 163 ? 10.312 10.406 -3.158 1 98.31 163 ALA B C 1
ATOM 3516 O O . ALA B 1 163 ? 10.469 11.5 -2.619 1 98.31 163 ALA B O 1
ATOM 3517 N N . ASP B 1 164 ? 9.445 10.227 -4.117 1 96.75 164 ASP B N 1
ATOM 3518 C CA . ASP B 1 164 ? 8.641 11.336 -4.609 1 96.75 164 ASP B CA 1
ATOM 3519 C C . ASP B 1 164 ? 7.715 11.867 -3.52 1 96.75 164 ASP B C 1
ATOM 3521 O O . ASP B 1 164 ? 7.562 13.086 -3.365 1 96.75 164 ASP B O 1
ATOM 3525 N N . ILE B 1 165 ? 7.141 10.984 -2.73 1 97.62 165 ILE B N 1
ATOM 3526 C CA . ILE B 1 165 ? 6.238 11.383 -1.655 1 97.62 165 ILE B CA 1
ATOM 3527 C C . ILE B 1 165 ? 7.035 12.008 -0.516 1 97.62 165 ILE B C 1
ATOM 3529 O O . ILE B 1 165 ? 6.664 13.062 0.005 1 97.62 165 ILE B O 1
ATOM 3533 N N . PHE B 1 166 ? 8.148 11.375 -0.161 1 97.94 166 PHE B N 1
ATOM 3534 C CA . PHE B 1 166 ? 9.039 11.883 0.873 1 97.94 166 PHE B CA 1
ATOM 3535 C C . PHE B 1 166 ? 9.453 13.32 0.57 1 97.94 166 PHE B C 1
ATOM 3537 O O . PHE B 1 166 ? 9.375 14.195 1.438 1 97.94 166 PHE B O 1
ATOM 3544 N N . ASN B 1 167 ? 9.812 13.562 -0.626 1 96.31 167 ASN B N 1
ATOM 3545 C CA . ASN B 1 167 ? 10.297 14.883 -1.022 1 96.31 167 ASN B CA 1
ATOM 3546 C C . ASN B 1 167 ? 9.164 15.898 -1.098 1 96.31 167 ASN B C 1
ATOM 3548 O O . ASN B 1 167 ? 9.359 17.078 -0.82 1 96.31 167 ASN B O 1
ATOM 3552 N N . LEU B 1 168 ? 8.039 15.406 -1.522 1 97 168 LEU B N 1
ATOM 3553 C CA . LEU B 1 168 ? 6.867 16.281 -1.537 1 97 168 LEU B CA 1
ATOM 3554 C C . LEU B 1 168 ? 6.531 16.766 -0.131 1 97 168 LEU B C 1
ATOM 3556 O O . LEU B 1 168 ? 6.258 17.938 0.072 1 97 168 LEU B O 1
ATOM 3560 N N . VAL B 1 169 ? 6.598 15.875 0.854 1 97.69 169 VAL B N 1
ATOM 3561 C CA . VAL B 1 169 ? 6.348 16.219 2.252 1 97.69 169 VAL B CA 1
ATOM 3562 C C . VAL B 1 169 ? 7.41 17.203 2.742 1 97.69 169 VAL B C 1
ATOM 3564 O O . VAL B 1 169 ? 7.082 18.234 3.328 1 97.69 169 VAL B O 1
ATOM 3567 N N . LYS B 1 170 ? 8.602 16.875 2.486 1 96.44 170 LYS B N 1
ATOM 3568 C CA . LYS B 1 170 ? 9.711 17.719 2.918 1 96.44 170 LYS B CA 1
ATOM 3569 C C . LYS B 1 170 ? 9.578 19.125 2.359 1 96.44 170 LYS B C 1
ATOM 3571 O O . LYS B 1 170 ? 9.727 20.109 3.094 1 96.44 170 LYS B O 1
ATOM 3576 N N . LYS B 1 171 ? 9.32 19.234 1.1 1 96.94 171 LYS B N 1
ATOM 3577 C CA . LYS B 1 171 ? 9.188 20.547 0.46 1 96.94 171 LYS B CA 1
ATOM 3578 C C . LYS B 1 171 ? 8.023 21.328 1.056 1 96.94 171 LYS B C 1
ATOM 3580 O O . LYS B 1 171 ? 8.141 22.531 1.287 1 96.94 171 LYS B O 1
ATOM 3585 N N . SER B 1 172 ? 6.922 20.688 1.249 1 98.06 172 SER B N 1
ATOM 3586 C CA . SER B 1 172 ? 5.762 21.359 1.82 1 98.06 172 SER B CA 1
ATOM 3587 C C . SER B 1 172 ? 6.07 21.906 3.213 1 98.06 172 SER B C 1
ATOM 3589 O O . SER B 1 172 ? 5.645 23.016 3.561 1 98.06 172 SER B O 1
ATOM 3591 N N . LEU B 1 173 ? 6.812 21.172 4.02 1 97.06 173 LEU B N 1
ATOM 3592 C CA . LEU B 1 173 ? 7.199 21.625 5.355 1 97.06 173 LEU B CA 1
ATOM 3593 C C . LEU B 1 173 ? 8.172 22.797 5.281 1 97.06 173 LEU B C 1
ATOM 3595 O O . LEU B 1 173 ? 8.047 23.766 6.031 1 97.06 173 LEU B O 1
ATOM 3599 N N . ASP B 1 174 ? 9.109 22.672 4.395 1 96 174 ASP B N 1
ATOM 3600 C CA . ASP B 1 174 ? 10.039 23.781 4.203 1 96 174 ASP B CA 1
ATOM 3601 C C . ASP B 1 174 ? 9.297 25.078 3.875 1 96 174 ASP B C 1
ATOM 3603 O O . ASP B 1 174 ? 9.648 26.141 4.387 1 96 174 ASP B O 1
ATOM 3607 N N . LEU B 1 175 ? 8.32 24.984 3.055 1 98.06 175 LEU B N 1
ATOM 3608 C CA . LEU B 1 175 ? 7.547 26.156 2.654 1 98.06 175 LEU B CA 1
ATOM 3609 C C . LEU B 1 175 ? 6.707 26.672 3.814 1 98.06 175 LEU B C 1
ATOM 3611 O O . LEU B 1 175 ? 6.562 27.891 3.986 1 98.06 175 LEU B O 1
ATOM 3615 N N . ALA B 1 176 ? 6.121 25.781 4.582 1 97.5 176 ALA B N 1
ATOM 3616 C CA . ALA B 1 176 ? 5.406 26.203 5.781 1 97.5 176 ALA B CA 1
ATOM 3617 C C . ALA B 1 176 ? 6.332 26.969 6.73 1 97.5 176 ALA B C 1
ATOM 3619 O O . ALA B 1 176 ? 5.965 28.031 7.25 1 97.5 176 ALA B O 1
ATOM 3620 N N . PHE B 1 177 ? 7.527 26.438 6.938 1 95.88 177 PHE B N 1
ATOM 3621 C CA . PHE B 1 177 ? 8.508 27.078 7.812 1 95.88 177 PHE B CA 1
ATOM 3622 C C . PHE B 1 177 ? 8.93 28.422 7.258 1 95.88 177 PHE B C 1
ATOM 3624 O O . PHE B 1 177 ? 9.086 29.391 8.016 1 95.88 177 PHE B O 1
ATOM 3631 N N . GLU B 1 178 ? 9.117 28.422 5.992 1 96.44 178 GLU B N 1
ATOM 3632 C CA . GLU B 1 178 ? 9.453 29.688 5.34 1 96.44 178 GLU B CA 1
ATOM 3633 C C . GLU B 1 178 ? 8.375 30.734 5.582 1 96.44 178 GLU B C 1
ATOM 3635 O O . GLU B 1 178 ? 8.68 31.875 5.926 1 96.44 178 GLU B O 1
ATOM 3640 N N . TRP B 1 179 ? 7.176 30.375 5.371 1 97.12 179 TRP B N 1
ATOM 3641 C CA . TRP B 1 179 ? 6.07 31.312 5.602 1 97.12 179 TRP B CA 1
ATOM 3642 C C . TRP B 1 179 ? 6.074 31.812 7.039 1 97.12 179 TRP B C 1
ATOM 3644 O O . TRP B 1 179 ? 5.922 33 7.281 1 97.12 179 TRP B O 1
ATOM 3654 N N . ILE B 1 180 ? 6.227 30.938 8.023 1 95.94 180 ILE B N 1
ATOM 3655 C CA . ILE B 1 180 ? 6.203 31.281 9.438 1 95.94 180 ILE B CA 1
ATOM 3656 C C . ILE B 1 180 ? 7.336 32.25 9.742 1 95.94 180 ILE B C 1
ATOM 3658 O O . ILE B 1 180 ? 7.145 33.25 10.477 1 95.94 180 ILE B O 1
ATOM 3662 N N . GLN B 1 181 ? 8.484 31.953 9.219 1 94.31 181 GLN B N 1
ATOM 3663 C CA . GLN B 1 181 ? 9.625 32.844 9.438 1 94.31 181 GLN B CA 1
ATOM 3664 C C . GLN B 1 181 ? 9.367 34.219 8.891 1 94.31 181 GLN B C 1
ATOM 3666 O O . GLN B 1 181 ? 9.672 35.219 9.547 1 94.31 181 GLN B O 1
ATOM 3671 N N . GLU B 1 182 ? 8.828 34.25 7.715 1 94.81 182 GLU B N 1
ATOM 3672 C CA . GLU B 1 182 ? 8.492 35.531 7.121 1 94.81 182 GLU B CA 1
ATOM 3673 C C . GLU B 1 182 ? 7.422 36.281 7.934 1 94.81 182 GLU B C 1
ATOM 3675 O O . GLU B 1 182 ? 7.516 37.469 8.156 1 94.81 182 GLU B O 1
ATOM 3680 N N . PHE B 1 183 ? 6.461 35.562 8.32 1 95.06 183 PHE B N 1
ATOM 3681 C CA . PHE B 1 183 ? 5.398 36.125 9.156 1 95.06 183 PHE B CA 1
ATOM 3682 C C . PHE B 1 183 ? 5.965 36.688 10.445 1 95.06 183 PHE B C 1
ATOM 3684 O O . PHE B 1 183 ? 5.66 37.812 10.82 1 95.06 183 PHE B O 1
ATOM 3691 N N . ASN B 1 184 ? 6.812 35.906 11.117 1 92.94 184 ASN B N 1
ATOM 3692 C CA . ASN B 1 184 ? 7.414 36.312 12.383 1 92.94 184 ASN B CA 1
ATOM 3693 C C . ASN B 1 184 ? 8.32 37.531 12.219 1 92.94 184 ASN B C 1
ATOM 3695 O O . ASN B 1 184 ? 8.531 38.281 13.164 1 92.94 184 ASN B O 1
ATOM 3699 N N . SER B 1 185 ? 8.828 37.719 11.062 1 92.75 185 SER B N 1
ATOM 3700 C CA . SER B 1 185 ? 9.742 38.812 10.797 1 92.75 185 SER B CA 1
ATOM 3701 C C . SER B 1 185 ? 8.984 40.094 10.5 1 92.75 185 SER B C 1
ATOM 3703 O O . SER B 1 185 ? 9.594 41.156 10.289 1 92.75 185 SER B O 1
ATOM 3705 N N . GLY B 1 186 ? 7.664 40 10.422 1 93 186 GLY B N 1
ATOM 3706 C CA . GLY B 1 186 ? 6.867 41.219 10.289 1 93 186 GLY B CA 1
ATOM 3707 C C . GLY B 1 186 ? 6.281 41.375 8.898 1 93 186 GLY B C 1
ATOM 3708 O O . GLY B 1 186 ? 5.645 42.406 8.609 1 93 186 GLY B O 1
ATOM 3709 N N . CYS B 1 187 ? 6.426 40.406 8.07 1 94.69 187 CYS B N 1
ATOM 3710 C CA . CYS B 1 187 ? 5.859 40.469 6.727 1 94.69 187 CYS B CA 1
ATOM 3711 C C . CYS B 1 187 ? 4.336 40.469 6.777 1 94.69 187 CYS B C 1
ATOM 3713 O O . CYS B 1 187 ? 3.74 39.75 7.582 1 94.69 187 CYS B O 1
ATOM 3715 N N . THR B 1 188 ? 3.736 41.281 5.938 1 96.5 188 THR B N 1
ATOM 3716 C CA . THR B 1 188 ? 2.289 41.25 5.754 1 96.5 188 THR B CA 1
ATOM 3717 C C . THR B 1 188 ? 1.903 40.375 4.578 1 96.5 188 THR B C 1
ATOM 3719 O O . THR B 1 188 ? 2.447 40.5 3.479 1 96.5 188 THR B O 1
ATOM 3722 N N . PHE B 1 189 ? 1.036 39.469 4.848 1 97.25 189 PHE B N 1
ATOM 3723 C CA . PHE B 1 189 ? 0.486 38.625 3.789 1 97.25 189 PHE B CA 1
ATOM 3724 C C . PHE B 1 189 ? -0.902 39.094 3.383 1 97.25 189 PHE B C 1
ATOM 3726 O O . PHE B 1 189 ? -1.782 39.25 4.23 1 97.25 189 PHE B O 1
ATOM 3733 N N . LYS B 1 190 ? -1.063 39.312 2.129 1 96.75 190 LYS B N 1
ATOM 3734 C CA . LYS B 1 190 ? -2.26 39.938 1.604 1 96.75 190 LYS B CA 1
ATOM 3735 C C . LYS B 1 190 ? -3.463 39 1.657 1 96.75 190 LYS B C 1
ATOM 3737 O O . LYS B 1 190 ? -3.303 37.781 1.69 1 96.75 190 LYS B O 1
ATOM 3742 N N . ALA B 1 191 ? -4.609 39.688 1.681 1 96.94 191 ALA B N 1
ATOM 3743 C CA . ALA B 1 191 ? -5.875 38.969 1.606 1 96.94 191 ALA B CA 1
ATOM 3744 C C . ALA B 1 191 ? -5.941 38.094 0.343 1 96.94 191 ALA B C 1
ATOM 3746 O O . ALA B 1 191 ? -5.234 38.375 -0.631 1 96.94 191 ALA B O 1
ATOM 3747 N N . GLY B 1 192 ? -6.715 37.031 0.447 1 96.38 192 GLY B N 1
ATOM 3748 C CA . GLY B 1 192 ? -6.848 36.156 -0.711 1 96.38 192 GLY B CA 1
ATOM 3749 C C . GLY B 1 192 ? -7.992 35.156 -0.59 1 96.38 192 GLY B C 1
ATOM 3750 O O . GLY B 1 192 ? -8.906 35.375 0.212 1 96.38 192 GLY B O 1
ATOM 3751 N N . GLU B 1 193 ? -8.016 34.312 -1.519 1 97.12 193 GLU B N 1
ATOM 3752 C CA . GLU B 1 193 ? -9.016 33.25 -1.534 1 97.12 193 GLU B CA 1
ATOM 3753 C C . GLU B 1 193 ? -8.391 31.906 -1.907 1 97.12 193 GLU B C 1
ATOM 3755 O O . GLU B 1 193 ? -7.406 31.859 -2.65 1 97.12 193 GLU B O 1
ATOM 3760 N N . VAL B 1 194 ? -8.891 30.891 -1.307 1 96.81 194 VAL B N 1
ATOM 3761 C CA . VAL B 1 194 ? -8.477 29.531 -1.642 1 96.81 194 VAL B CA 1
ATOM 3762 C C . VAL B 1 194 ? -9.711 28.625 -1.759 1 96.81 194 VAL B C 1
ATOM 3764 O O . VAL B 1 194 ? -10.766 28.938 -1.198 1 96.81 194 VAL B O 1
ATOM 3767 N N . GLU B 1 195 ? -9.586 27.594 -2.625 1 97.06 195 GLU B N 1
ATOM 3768 C CA . GLU B 1 195 ? -10.586 26.531 -2.645 1 97.06 195 GLU B CA 1
ATOM 3769 C C . GLU B 1 195 ? -10.266 25.453 -1.608 1 97.06 195 GLU B C 1
ATOM 3771 O O . GLU B 1 195 ? -9.102 25.125 -1.394 1 97.06 195 GLU B O 1
ATOM 3776 N N . ALA B 1 196 ? -11.281 24.984 -0.95 1 97.25 196 ALA B N 1
ATOM 3777 C CA . ALA B 1 196 ? -11.164 23.891 0.005 1 97.25 196 ALA B CA 1
ATOM 3778 C C . ALA B 1 196 ? -12.352 22.938 -0.104 1 97.25 196 ALA B C 1
ATOM 3780 O O . ALA B 1 196 ? -13.352 23.25 -0.76 1 97.25 196 ALA B O 1
ATOM 3781 N N . PHE B 1 197 ? -12.234 21.766 0.4 1 98.19 197 PHE B N 1
ATOM 3782 C CA . PHE B 1 197 ? -13.273 20.734 0.411 1 98.19 197 PHE B CA 1
ATOM 3783 C C . PHE B 1 197 ? -13.805 20.516 1.822 1 98.19 197 PHE B C 1
ATOM 3785 O O . PHE B 1 197 ? -13.031 20.312 2.76 1 98.19 197 PHE B O 1
ATOM 3792 N N . THR B 1 198 ? -15.086 20.641 1.939 1 96.81 198 THR B N 1
ATOM 3793 C CA . THR B 1 198 ? -15.719 20.453 3.24 1 96.81 198 THR B CA 1
ATOM 3794 C C . THR B 1 198 ? -16.438 19.109 3.307 1 96.81 198 THR B C 1
ATOM 3796 O O . THR B 1 198 ? -17.219 18.781 2.414 1 96.81 198 THR B O 1
ATOM 3799 N N . PHE B 1 199 ? -16.234 18.406 4.344 1 96.44 199 PHE B N 1
ATOM 3800 C CA . PHE B 1 199 ? -16.766 17.062 4.527 1 96.44 199 PHE B CA 1
ATOM 3801 C C . PHE B 1 199 ? -18.297 17.062 4.461 1 96.44 199 PHE B C 1
ATOM 3803 O O . PHE B 1 199 ? -18.938 17.938 5.051 1 96.44 199 PHE B O 1
ATOM 3810 N N . VAL B 1 200 ? -18.859 16.031 3.783 1 96.62 200 VAL B N 1
ATOM 3811 C CA . VAL B 1 200 ? -20.312 15.875 3.689 1 96.62 200 VAL B CA 1
ATOM 3812 C C . VAL B 1 200 ? -20.734 14.562 4.352 1 96.62 200 VAL B C 1
ATOM 3814 O O . VAL B 1 200 ? -21.438 14.57 5.363 1 96.62 200 VAL B O 1
ATOM 3817 N N . LYS B 1 201 ? -20.203 13.469 3.834 1 96.69 201 LYS B N 1
ATOM 3818 C CA . LYS B 1 201 ? -20.547 12.164 4.402 1 96.69 201 LYS B CA 1
ATOM 3819 C C . LYS B 1 201 ? -19.562 11.094 3.936 1 96.69 201 LYS B C 1
ATOM 3821 O O . LYS B 1 201 ? -18.75 11.344 3.039 1 96.69 201 LYS B O 1
ATOM 3826 N N . SER B 1 202 ? -19.641 9.953 4.598 1 97.81 202 SER B N 1
ATOM 3827 C CA . SER B 1 202 ? -18.891 8.773 4.195 1 97.81 202 SER B CA 1
ATOM 3828 C C . SER B 1 202 ? -19.781 7.793 3.422 1 97.81 202 SER B C 1
ATOM 3830 O O . SER B 1 202 ? -20.984 7.695 3.682 1 97.81 202 SER B O 1
ATOM 3832 N N . VAL B 1 203 ? -19.203 7.145 2.477 1 98.69 203 VAL B N 1
ATOM 3833 C CA . VAL B 1 203 ? -19.875 6.102 1.712 1 98.69 203 VAL B CA 1
ATOM 3834 C C . VAL B 1 203 ? -19.219 4.75 1.99 1 98.69 203 VAL B C 1
ATOM 3836 O O . VAL B 1 203 ? -17.984 4.621 1.916 1 98.69 203 VAL B O 1
ATOM 3839 N N . ASP B 1 204 ? -20.016 3.785 2.375 1 98.44 204 ASP B N 1
ATOM 3840 C CA . ASP B 1 204 ? -19.5 2.445 2.654 1 98.44 204 ASP B CA 1
ATOM 3841 C C . ASP B 1 204 ? -19.547 1.568 1.405 1 98.44 204 ASP B C 1
ATOM 3843 O O . ASP B 1 204 ? -20.188 1.924 0.414 1 98.44 204 ASP B O 1
ATOM 3847 N N . TYR B 1 205 ? -18.844 0.478 1.417 1 98.44 205 TYR B N 1
ATOM 3848 C CA . TYR B 1 205 ? -18.938 -0.551 0.388 1 98.44 205 TYR B CA 1
ATOM 3849 C C . TYR B 1 205 ? -20.281 -1.268 0.463 1 98.44 205 TYR B C 1
ATOM 3851 O O . TYR B 1 205 ? -20.875 -1.387 1.541 1 98.44 205 TYR B O 1
ATOM 3859 N N . PRO B 1 206 ? -20.734 -1.737 -0.787 1 97.81 206 PRO B N 1
ATOM 3860 C CA . PRO B 1 206 ? -21.781 -2.752 -0.684 1 97.81 206 PRO B CA 1
ATOM 3861 C C . PRO B 1 206 ? -21.344 -3.971 0.128 1 97.81 206 PRO B C 1
ATOM 3863 O O . PRO B 1 206 ? -20.203 -4.43 -0.002 1 97.81 206 PRO B O 1
ATOM 3866 N N . ARG B 1 207 ? -22.234 -4.465 0.989 1 96.62 207 ARG B N 1
ATOM 3867 C CA . ARG B 1 207 ? -21.891 -5.578 1.869 1 96.62 207 ARG B CA 1
ATOM 3868 C C . ARG B 1 207 ? -22.984 -6.641 1.867 1 96.62 207 ARG B C 1
ATOM 3870 O O . ARG B 1 207 ? -24.156 -6.332 1.653 1 96.62 207 ARG B O 1
ATOM 3877 N N . ASP B 1 208 ? -22.547 -7.855 2.062 1 93.62 208 ASP B N 1
ATOM 3878 C CA . ASP B 1 208 ? -23.484 -8.945 2.326 1 93.62 208 ASP B CA 1
ATOM 3879 C C . ASP B 1 208 ? -24.203 -8.75 3.656 1 93.62 208 ASP B C 1
ATOM 3881 O O . ASP B 1 208 ? -23.562 -8.633 4.703 1 93.62 208 ASP B O 1
ATOM 3885 N N . PRO B 1 209 ? -25.5 -8.695 3.648 1 94.06 209 PRO B N 1
ATOM 3886 C CA . PRO B 1 209 ? -26.219 -8.383 4.883 1 94.06 209 PRO B CA 1
ATOM 3887 C C . PRO B 1 209 ? -26.047 -9.453 5.961 1 94.06 209 PRO B C 1
ATOM 3889 O O . PRO B 1 209 ? -26.141 -9.148 7.152 1 94.06 209 PRO B O 1
ATOM 3892 N N . ALA B 1 210 ? -25.734 -10.672 5.535 1 91.88 210 ALA B N 1
ATOM 3893 C CA . ALA B 1 210 ? -25.609 -11.773 6.484 1 91.88 210 ALA B CA 1
ATOM 3894 C C . ALA B 1 210 ? -24.219 -11.812 7.098 1 91.88 210 ALA B C 1
ATOM 3896 O O . ALA B 1 210 ? -24.062 -12.023 8.305 1 91.88 210 ALA B O 1
ATOM 3897 N N . THR B 1 211 ? -23.219 -11.539 6.363 1 89.88 211 THR B N 1
ATOM 3898 C CA . THR B 1 211 ? -21.859 -11.75 6.828 1 89.88 211 THR B CA 1
ATOM 3899 C C . THR B 1 211 ? -21.172 -10.414 7.102 1 89.88 211 THR B C 1
ATOM 3901 O O . THR B 1 211 ? -20.156 -10.359 7.809 1 89.88 211 THR B O 1
ATOM 3904 N N . GLY B 1 212 ? -21.641 -9.289 6.496 1 93.44 212 GLY B N 1
ATOM 3905 C CA . GLY B 1 212 ? -21.016 -7.984 6.645 1 93.44 212 GLY B CA 1
ATOM 3906 C C . GLY B 1 212 ? -19.797 -7.801 5.75 1 93.44 212 GLY B C 1
ATOM 3907 O O . GLY B 1 212 ? -19.188 -6.73 5.738 1 93.44 212 GLY B O 1
ATOM 3908 N N . GLU B 1 213 ? -19.453 -8.781 4.969 1 92.12 213 GLU B N 1
ATOM 3909 C CA . GLU B 1 213 ? -18.312 -8.711 4.066 1 92.12 213 GLU B CA 1
ATOM 3910 C C . GLU B 1 213 ? -18.625 -7.844 2.85 1 92.12 213 GLU B C 1
ATOM 3912 O O . GLU B 1 213 ? -19.766 -7.824 2.367 1 92.12 213 GLU B O 1
ATOM 3917 N N . ILE B 1 214 ? -17.625 -7.137 2.43 1 96.5 214 ILE B N 1
ATOM 3918 C CA . ILE B 1 214 ? -17.844 -6.332 1.232 1 96.5 214 ILE B CA 1
ATOM 3919 C C . ILE B 1 214 ? -18.094 -7.25 0.037 1 96.5 214 ILE B C 1
ATOM 3921 O O . ILE B 1 214 ? -17.531 -8.344 -0.044 1 96.5 214 ILE B O 1
ATOM 3925 N N . THR B 1 215 ? -18.875 -6.832 -0.933 1 96.31 215 THR B N 1
ATOM 3926 C CA . THR B 1 215 ? -19.234 -7.633 -2.096 1 96.31 215 THR B CA 1
ATOM 3927 C C . THR B 1 215 ? -18.812 -6.938 -3.387 1 96.31 215 THR B C 1
ATOM 3929 O O . THR B 1 215 ? -19.125 -7.402 -4.48 1 96.31 215 THR B O 1
ATOM 3932 N N . ALA B 1 216 ? -18.109 -5.785 -3.23 1 97.94 216 ALA B N 1
ATOM 3933 C CA . ALA B 1 216 ? -17.656 -5.012 -4.383 1 97.94 216 ALA B CA 1
ATOM 3934 C C . ALA B 1 216 ? -16.375 -4.246 -4.059 1 97.94 216 ALA B C 1
ATOM 3936 O O . ALA B 1 216 ? -16.031 -4.066 -2.887 1 97.94 216 ALA B O 1
ATOM 3937 N N . ALA B 1 217 ? -15.672 -3.967 -5.066 1 98.56 217 ALA B N 1
ATOM 3938 C CA . ALA B 1 217 ? -14.539 -3.053 -4.988 1 98.56 217 ALA B CA 1
ATOM 3939 C C . ALA B 1 217 ? -14.883 -1.694 -5.59 1 98.56 217 ALA B C 1
ATOM 3941 O O . ALA B 1 217 ? -15.922 -1.544 -6.242 1 98.56 217 ALA B O 1
ATOM 3942 N N . ILE B 1 218 ? -14.094 -0.67 -5.277 1 98.94 218 ILE B N 1
ATOM 3943 C CA . ILE B 1 218 ? -14.242 0.62 -5.941 1 98.94 218 ILE B CA 1
ATOM 3944 C C . ILE B 1 218 ? -14.211 0.428 -7.457 1 98.94 218 ILE B C 1
ATOM 3946 O O . ILE B 1 218 ? -13.383 -0.323 -7.973 1 98.94 218 ILE B O 1
ATOM 3950 N N . HIS B 1 219 ? -15.172 0.996 -8.133 1 98.88 219 HIS B N 1
ATOM 3951 C CA . HIS B 1 219 ? -15.164 0.913 -9.594 1 98.88 219 HIS B CA 1
ATOM 3952 C C . HIS B 1 219 ? -13.891 1.509 -10.172 1 98.88 219 HIS B C 1
ATOM 3954 O O . HIS B 1 219 ? -13.406 2.541 -9.695 1 98.88 219 HIS B O 1
ATOM 3960 N N . PRO B 1 220 ? -13.359 0.908 -11.305 1 98.25 220 PRO B N 1
ATOM 3961 C CA . PRO B 1 220 ? -12.117 1.41 -11.906 1 98.25 220 PRO B CA 1
ATOM 3962 C C . PRO B 1 220 ? -12.211 2.881 -12.305 1 98.25 220 PRO B C 1
ATOM 3964 O O . PRO B 1 220 ? -11.211 3.6 -12.266 1 98.25 220 PRO B O 1
ATOM 3967 N N . GLN B 1 221 ? -13.336 3.377 -12.617 1 98.44 221 GLN B N 1
ATOM 3968 C CA . GLN B 1 221 ? -13.508 4.766 -13.031 1 98.44 221 GLN B CA 1
ATOM 3969 C C . GLN B 1 221 ? -13.391 5.711 -11.844 1 98.44 221 GLN B C 1
ATOM 3971 O O . GLN B 1 221 ? -13.031 6.879 -12 1 98.44 221 GLN B O 1
ATOM 3976 N N . LEU B 1 222 ? -13.734 5.211 -10.648 1 98.88 222 LEU B N 1
ATOM 3977 C CA . LEU B 1 222 ? -13.648 6.023 -9.438 1 98.88 222 LEU B CA 1
ATOM 3978 C C . LEU B 1 222 ? -12.305 5.836 -8.742 1 98.88 222 LEU B C 1
ATOM 3980 O O . LEU B 1 222 ? -11.812 6.746 -8.078 1 98.88 222 LEU B O 1
ATOM 3984 N N . GLN B 1 223 ? -11.688 4.66 -8.914 1 98.88 223 GLN B N 1
ATOM 3985 C CA . GLN B 1 223 ? -10.391 4.383 -8.312 1 98.88 223 GLN B CA 1
ATOM 3986 C C . GLN B 1 223 ? -9.383 5.477 -8.656 1 98.88 223 GLN B C 1
ATOM 3988 O O . GLN B 1 223 ? -9.188 5.801 -9.828 1 98.88 223 GLN B O 1
ATOM 3993 N N . ASP B 1 224 ? -8.75 6.074 -7.691 1 98.19 224 ASP B N 1
ATOM 3994 C CA . ASP B 1 224 ? -7.684 7.066 -7.816 1 98.19 224 ASP B CA 1
ATOM 3995 C C . ASP B 1 224 ? -8.227 8.398 -8.328 1 98.19 224 ASP B C 1
ATOM 3997 O O . ASP B 1 224 ? -7.469 9.234 -8.82 1 98.19 224 ASP B O 1
ATOM 4001 N N . ALA B 1 225 ? -9.547 8.602 -8.289 1 98.56 225 ALA B N 1
ATOM 4002 C CA . ALA B 1 225 ? -10.141 9.836 -8.797 1 98.56 225 ALA B CA 1
ATOM 4003 C C . ALA B 1 225 ? -10.5 10.781 -7.652 1 98.56 225 ALA B C 1
ATOM 4005 O O . ALA B 1 225 ? -11.523 11.461 -7.695 1 98.56 225 ALA B O 1
ATOM 4006 N N . ASP B 1 226 ? -9.711 10.82 -6.637 1 98.75 226 ASP B N 1
ATOM 4007 C CA . ASP B 1 226 ? -9.93 11.727 -5.516 1 98.75 226 ASP B CA 1
ATOM 4008 C C . ASP B 1 226 ? -10.039 13.172 -6 1 98.75 226 ASP B C 1
ATOM 4010 O O . ASP B 1 226 ? -9.258 13.609 -6.844 1 98.75 226 ASP B O 1
ATOM 4014 N N . PHE B 1 227 ? -11.008 13.914 -5.492 1 98.69 227 PHE B N 1
ATOM 4015 C CA . PHE B 1 227 ? -11.266 15.336 -5.66 1 98.69 227 PHE B CA 1
ATOM 4016 C C . PHE B 1 227 ? -11.75 15.641 -7.078 1 98.69 227 PHE B C 1
ATOM 4018 O O . PHE B 1 227 ? -11.758 16.797 -7.504 1 98.69 227 PHE B O 1
ATOM 4025 N N . LYS B 1 228 ? -12.055 14.609 -7.859 1 98.62 228 LYS B N 1
ATOM 4026 C CA . LYS B 1 228 ? -12.75 14.805 -9.125 1 98.62 228 LYS B CA 1
ATOM 4027 C C . LYS B 1 228 ? -14.266 14.719 -8.938 1 98.62 228 LYS B C 1
ATOM 4029 O O . LYS B 1 228 ? -14.75 13.891 -8.172 1 98.62 228 LYS B O 1
ATOM 4034 N N . LEU B 1 229 ? -14.93 15.57 -9.68 1 98.69 229 LEU B N 1
ATOM 4035 C CA . LEU B 1 229 ? -16.375 15.672 -9.523 1 98.69 229 LEU B CA 1
ATOM 4036 C C . LEU B 1 229 ? -17.047 14.32 -9.789 1 98.69 229 LEU B C 1
ATOM 4038 O O . LEU B 1 229 ? -16.781 13.688 -10.812 1 98.69 229 LEU B O 1
ATOM 4042 N N . LEU B 1 230 ? -17.797 13.875 -8.828 1 98.81 230 LEU B N 1
ATOM 4043 C CA . LEU B 1 230 ? -18.656 12.688 -8.898 1 98.81 230 LEU B CA 1
ATOM 4044 C C . LEU B 1 230 ? -20.109 13.078 -9.102 1 98.81 230 LEU B C 1
ATOM 4046 O O . LEU B 1 230 ? -20.672 13.828 -8.305 1 98.81 230 LEU B O 1
ATOM 4050 N N . ARG B 1 231 ? -20.703 12.633 -10.188 1 98.56 231 ARG B N 1
ATOM 4051 C CA . ARG B 1 231 ? -22.078 12.977 -10.523 1 98.56 231 ARG B CA 1
ATOM 4052 C C . ARG B 1 231 ? -23 11.773 -10.352 1 98.56 231 ARG B C 1
ATOM 4054 O O . ARG B 1 231 ? -22.547 10.625 -10.406 1 98.56 231 ARG B O 1
ATOM 4061 N N . ARG B 1 232 ? -24.266 12.172 -10.133 1 97.81 232 ARG B N 1
ATOM 4062 C CA . ARG B 1 232 ? -25.266 11.109 -10.133 1 97.81 232 ARG B CA 1
ATOM 4063 C C . ARG B 1 232 ? -25.172 10.273 -11.406 1 97.81 232 ARG B C 1
ATOM 4065 O O . ARG B 1 232 ? -25.062 10.82 -12.508 1 97.81 232 ARG B O 1
ATOM 4072 N N . GLY B 1 233 ? -25.156 8.914 -11.195 1 98.38 233 GLY B N 1
ATOM 4073 C CA . GLY B 1 233 ? -25.094 8.023 -12.352 1 98.38 233 GLY B CA 1
ATOM 4074 C C . GLY B 1 233 ? -23.688 7.508 -12.625 1 98.38 233 GLY B C 1
ATOM 4075 O O . GLY B 1 233 ? -23.516 6.523 -13.344 1 98.38 233 GLY B O 1
ATOM 4076 N N . ASP B 1 234 ? -22.672 8.195 -12.125 1 98.81 234 ASP B N 1
ATOM 4077 C CA . ASP B 1 234 ? -21.297 7.727 -12.305 1 98.81 234 ASP B CA 1
ATOM 4078 C C . ASP B 1 234 ? -21.078 6.375 -11.625 1 98.81 234 ASP B C 1
ATOM 4080 O O . ASP B 1 234 ? -21.641 6.125 -10.555 1 98.81 234 ASP B O 1
ATOM 4084 N N . PRO B 1 235 ? -20.344 5.438 -12.188 1 98.88 235 PRO B N 1
ATOM 4085 C CA . PRO B 1 235 ? -20.031 4.168 -11.523 1 98.88 235 PRO B CA 1
ATOM 4086 C C . PRO B 1 235 ? -19.141 4.348 -10.297 1 98.88 235 PRO B C 1
ATOM 4088 O O . PRO B 1 235 ? -18.125 5.039 -10.367 1 98.88 235 PRO B O 1
ATOM 4091 N N . ILE B 1 236 ? -19.5 3.711 -9.188 1 98.88 236 ILE B N 1
ATOM 4092 C CA . ILE B 1 236 ? -18.719 3.939 -7.98 1 98.88 236 ILE B CA 1
ATOM 4093 C C . ILE B 1 236 ? -18.234 2.604 -7.418 1 98.88 236 ILE B C 1
ATOM 4095 O O . ILE B 1 236 ? -17.188 2.539 -6.766 1 98.88 236 ILE B O 1
ATOM 4099 N N . PHE B 1 237 ? -18.969 1.489 -7.656 1 98.88 237 PHE B N 1
ATOM 4100 C CA . PHE B 1 237 ? -18.531 0.168 -7.23 1 98.88 237 PHE B CA 1
ATOM 4101 C C . PHE B 1 237 ? -18.672 -0.843 -8.359 1 98.88 237 PHE B C 1
ATOM 4103 O O . PHE B 1 237 ? -19.5 -0.68 -9.25 1 98.88 237 PHE B O 1
ATOM 4110 N N . LEU B 1 238 ? -17.812 -1.762 -8.422 1 98.62 238 LEU B N 1
ATOM 4111 C CA . LEU B 1 238 ? -17.906 -2.953 -9.258 1 98.62 238 LEU B CA 1
ATOM 4112 C C . LEU B 1 238 ? -18 -4.211 -8.406 1 98.62 238 LEU B C 1
ATOM 4114 O O . LEU B 1 238 ? -17.062 -4.551 -7.676 1 98.62 238 LEU B O 1
ATOM 4118 N N . SER B 1 239 ? -19.109 -4.891 -8.477 1 97.06 239 SER B N 1
ATOM 4119 C CA . SER B 1 239 ? -19.312 -6.098 -7.68 1 97.06 239 SER B CA 1
ATOM 4120 C C . SER B 1 239 ? -18.406 -7.227 -8.156 1 97.06 239 SER B C 1
ATOM 4122 O O . SER B 1 239 ? -17.938 -7.219 -9.297 1 97.06 239 SER B O 1
ATOM 4124 N N . PHE B 1 240 ? -18.156 -8.188 -7.281 1 94.06 240 PHE B N 1
ATOM 4125 C CA . PHE B 1 240 ? -17.328 -9.336 -7.637 1 94.06 240 PHE B CA 1
ATOM 4126 C C . PHE B 1 240 ? -18.016 -10.188 -8.703 1 94.06 240 PHE B C 1
ATOM 4128 O O . PHE B 1 240 ? -17.359 -10.93 -9.422 1 94.06 240 PHE B O 1
ATOM 4135 N N . SER B 1 241 ? -19.344 -10.039 -8.852 1 90.88 241 SER B N 1
ATOM 4136 C CA . SER B 1 241 ? -20.109 -10.742 -9.875 1 90.88 241 SER B CA 1
ATOM 4137 C C . SER B 1 241 ? -20.078 -9.992 -11.203 1 90.88 241 SER B C 1
ATOM 4139 O O . SER B 1 241 ? -20.578 -10.5 -12.211 1 90.88 241 SER B O 1
ATOM 4141 N N . GLY B 1 242 ? -19.578 -8.727 -11.172 1 93.62 242 GLY B N 1
ATOM 4142 C CA . GLY B 1 242 ? -19.391 -8.008 -12.43 1 93.62 242 GLY B CA 1
ATOM 4143 C C . GLY B 1 242 ? -20.422 -6.914 -12.648 1 93.62 242 GLY B C 1
ATOM 4144 O O . GLY B 1 242 ? -20.469 -6.301 -13.719 1 93.62 242 GLY B O 1
ATOM 4145 N N . GLU B 1 243 ? -21.156 -6.617 -11.625 1 96.5 243 GLU B N 1
ATOM 4146 C CA . GLU B 1 243 ? -22.188 -5.598 -11.758 1 96.5 243 GLU B CA 1
ATOM 4147 C C . GLU B 1 243 ? -21.672 -4.23 -11.328 1 96.5 243 GLU B C 1
ATOM 4149 O O . GLU B 1 243 ? -20.938 -4.113 -10.344 1 96.5 243 GLU B O 1
ATOM 4154 N N . THR B 1 244 ? -22.094 -3.23 -12.039 1 98.44 244 THR B N 1
ATOM 4155 C CA . THR B 1 244 ? -21.734 -1.854 -11.727 1 98.44 244 THR B CA 1
ATOM 4156 C C . THR B 1 244 ? -22.766 -1.212 -10.812 1 98.44 244 THR B C 1
ATOM 4158 O O . THR B 1 244 ? -23.969 -1.321 -11.055 1 98.44 244 THR B O 1
ATOM 4161 N N . VAL B 1 245 ? -22.328 -0.653 -9.734 1 98.25 245 VAL B N 1
ATOM 4162 C CA . VAL B 1 245 ? -23.172 0.17 -8.867 1 98.25 245 VAL B CA 1
ATOM 4163 C C . VAL B 1 245 ? -22.938 1.647 -9.172 1 98.25 245 VAL B C 1
ATOM 4165 O O . VAL B 1 245 ? -21.797 2.111 -9.195 1 98.25 245 VAL B O 1
ATOM 4168 N N . LYS B 1 246 ? -24 2.379 -9.336 1 98.5 246 LYS B N 1
ATOM 4169 C CA . LYS B 1 246 ? -23.906 3.783 -9.711 1 98.5 246 LYS B CA 1
ATOM 4170 C C . LYS B 1 246 ? -24.156 4.695 -8.516 1 98.5 246 LYS B C 1
ATOM 4172 O O . LYS B 1 246 ? -24.859 4.328 -7.586 1 98.5 246 LYS B O 1
ATOM 4177 N N . TYR B 1 247 ? -23.531 5.887 -8.594 1 98.56 247 TYR B N 1
ATOM 4178 C CA . TYR B 1 247 ? -23.719 6.914 -7.57 1 98.56 247 TYR B CA 1
ATOM 4179 C C . TYR B 1 247 ? -25.109 7.523 -7.66 1 98.56 247 TYR B C 1
ATOM 4181 O O . TYR B 1 247 ? -25.562 7.895 -8.742 1 98.56 247 TYR B O 1
ATOM 4189 N N . ASP B 1 248 ? -25.844 7.609 -6.574 1 97.44 248 ASP B N 1
ATOM 4190 C CA . ASP B 1 248 ? -27.203 8.117 -6.594 1 97.44 248 ASP B CA 1
ATOM 4191 C C . ASP B 1 248 ? -27.359 9.344 -5.695 1 97.44 248 ASP B C 1
ATOM 4193 O O . ASP B 1 248 ? -28.469 9.703 -5.297 1 97.44 248 ASP B O 1
ATOM 4197 N N . GLY B 1 249 ? -26.312 9.992 -5.344 1 96.88 249 GLY B N 1
ATOM 4198 C CA . GLY B 1 249 ? -26.359 11.188 -4.516 1 96.88 249 GLY B CA 1
ATOM 4199 C C . GLY B 1 249 ? -26.172 12.469 -5.305 1 96.88 249 GLY B C 1
ATOM 4200 O O . GLY B 1 249 ? -26.234 12.461 -6.535 1 96.88 249 GLY B O 1
ATOM 4201 N N . GLU B 1 250 ? -26.047 13.609 -4.664 1 97.38 250 GLU B N 1
ATOM 4202 C CA . GLU B 1 250 ? -25.781 14.914 -5.262 1 97.38 250 GLU B CA 1
ATOM 4203 C C . GLU B 1 250 ? -24.328 15.016 -5.719 1 97.38 250 GLU B C 1
ATOM 4205 O O . GLU B 1 250 ? -23.469 14.273 -5.234 1 97.38 250 GLU B O 1
ATOM 4210 N N . ASP B 1 251 ? -24.172 15.867 -6.672 1 98 251 ASP B N 1
ATOM 4211 C CA . ASP B 1 251 ? -22.812 16.109 -7.145 1 98 251 ASP B CA 1
ATOM 4212 C C . ASP B 1 251 ? -21.891 16.5 -5.988 1 98 251 ASP B C 1
ATOM 4214 O O . ASP B 1 251 ? -22.188 17.438 -5.238 1 98 251 ASP B O 1
ATOM 4218 N N . ASN B 1 252 ? -20.859 15.727 -5.773 1 98.38 252 ASN B N 1
ATOM 4219 C CA . ASN B 1 252 ? -19.875 15.945 -4.719 1 98.38 252 ASN B CA 1
ATOM 4220 C C . ASN B 1 252 ? -18.484 15.531 -5.168 1 98.38 252 ASN B C 1
ATOM 4222 O O . ASN B 1 252 ? -18.281 15.125 -6.312 1 98.38 252 ASN B O 1
ATOM 4226 N N . TYR B 1 253 ? -17.531 15.719 -4.344 1 98.81 253 TYR B N 1
ATOM 4227 C CA . TYR B 1 253 ? -16.141 15.375 -4.625 1 98.81 253 TYR B CA 1
ATOM 4228 C C . TYR B 1 253 ? -15.648 14.281 -3.686 1 98.81 253 TYR B C 1
ATOM 4230 O O . TYR B 1 253 ? -15.578 14.477 -2.471 1 98.81 253 TYR B O 1
ATOM 4238 N N . PRO B 1 254 ? -15.328 13.109 -4.238 1 98.88 254 PRO B N 1
ATOM 4239 C CA . PRO B 1 254 ? -14.844 12.023 -3.387 1 98.88 254 PRO B CA 1
ATOM 4240 C C . PRO B 1 254 ? -13.383 12.203 -2.975 1 98.88 254 PRO B C 1
ATOM 4242 O O . PRO B 1 254 ? -12.594 12.789 -3.719 1 98.88 254 PRO B O 1
ATOM 4245 N N . TYR B 1 255 ? -13.047 11.797 -1.832 1 98.75 255 TYR B N 1
ATOM 4246 C CA . TYR B 1 255 ? -11.672 11.742 -1.36 1 98.75 255 TYR B CA 1
ATOM 4247 C C . TYR B 1 255 ? -11.469 10.57 -0.401 1 98.75 255 TYR B C 1
ATOM 4249 O O . TYR B 1 255 ? -12.438 9.961 0.053 1 98.75 255 TYR B O 1
ATOM 4257 N N . PHE B 1 256 ? -10.164 10.195 -0.195 1 98.75 256 PHE B N 1
ATOM 4258 C CA . PHE B 1 256 ? -9.828 8.961 0.51 1 98.75 256 PHE B CA 1
ATOM 4259 C C . PHE B 1 256 ? -10.469 7.758 -0.17 1 98.75 256 PHE B C 1
ATOM 4261 O O . PHE B 1 256 ? -11.016 6.883 0.498 1 98.75 256 PHE B O 1
ATOM 4268 N N . VAL B 1 257 ? -10.492 7.816 -1.48 1 98.94 257 VAL B N 1
ATOM 4269 C CA . VAL B 1 257 ? -11.062 6.707 -2.242 1 98.94 257 VAL B CA 1
ATOM 4270 C C . VAL B 1 257 ? -10.211 5.453 -2.031 1 98.94 257 VAL B C 1
ATOM 4272 O O . VAL B 1 257 ? -9.023 5.434 -2.359 1 98.94 257 VAL B O 1
ATOM 4275 N N . ASN B 1 258 ? -10.883 4.41 -1.466 1 98.81 258 ASN B N 1
ATOM 4276 C CA . ASN B 1 258 ? -10.234 3.115 -1.282 1 98.81 258 ASN B CA 1
ATOM 4277 C C . ASN B 1 258 ? -9.047 3.209 -0.333 1 98.81 258 ASN B C 1
ATOM 4279 O O . ASN B 1 258 ? -8.016 2.572 -0.558 1 98.81 258 ASN B O 1
ATOM 4283 N N . GLU B 1 259 ? -9.141 4.059 0.672 1 98.56 259 GLU B N 1
ATOM 4284 C CA . GLU B 1 259 ? -8.102 4.172 1.694 1 98.56 259 GLU B CA 1
ATOM 4285 C C . GLU B 1 259 ? -8.023 2.906 2.543 1 98.56 259 GLU B C 1
ATOM 4287 O O . GLU B 1 259 ? -9.016 2.482 3.133 1 98.56 259 GLU B O 1
ATOM 4292 N N . CYS B 1 260 ? -6.867 2.369 2.641 1 97.56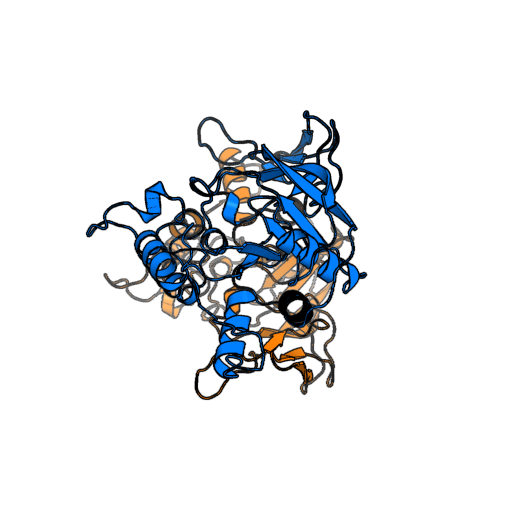 260 CYS B N 1
ATOM 4293 C CA . CYS B 1 260 ? -6.621 1.1 3.314 1 97.56 260 CYS B CA 1
ATOM 4294 C C . CYS B 1 260 ? -7.148 1.132 4.746 1 97.56 260 CYS B C 1
ATOM 4296 O O . CYS B 1 260 ? -7.836 0.207 5.18 1 97.56 260 CYS B O 1
ATOM 4298 N N . ALA B 1 261 ? -6.883 2.191 5.457 1 95.81 261 ALA B N 1
ATOM 4299 C CA . ALA B 1 261 ? -7.172 2.293 6.883 1 95.81 261 ALA B CA 1
ATOM 4300 C C . ALA B 1 261 ? -8.672 2.383 7.137 1 95.81 261 ALA B C 1
ATOM 4302 O O . ALA B 1 261 ? -9.125 2.246 8.273 1 95.81 261 ALA B O 1
ATOM 4303 N N . TYR B 1 262 ? -9.469 2.559 6.094 1 96.75 262 TYR B N 1
ATOM 4304 C CA . TYR B 1 262 ? -10.867 2.887 6.324 1 96.75 262 TYR B CA 1
ATOM 4305 C C . TYR B 1 262 ? -11.766 1.683 6.051 1 96.75 262 TYR B C 1
ATOM 4307 O O . TYR B 1 262 ? -12.969 1.729 6.297 1 96.75 262 TYR B O 1
ATOM 4315 N N . TYR B 1 263 ? -11.164 0.534 5.656 1 95.5 263 TYR B N 1
ATOM 4316 C CA . TYR B 1 263 ? -11.93 -0.699 5.543 1 95.5 263 TYR B CA 1
ATOM 4317 C C . TYR B 1 263 ? -12.562 -1.072 6.879 1 95.5 263 TYR B C 1
ATOM 4319 O O . TYR B 1 263 ? -13.727 -1.474 6.934 1 95.5 263 TYR B O 1
ATOM 4327 N N . GLU B 1 264 ? -11.812 -0.863 7.938 1 92.75 264 GLU B N 1
ATOM 4328 C CA . GLU B 1 264 ? -12.281 -1.259 9.266 1 92.75 264 GLU B CA 1
ATOM 4329 C C . GLU B 1 264 ? -13.391 -0.335 9.758 1 92.75 264 GLU B C 1
ATOM 4331 O O . GLU B 1 264 ? -14.227 -0.739 10.562 1 92.75 264 GLU B O 1
ATOM 4336 N N . SER B 1 265 ? -13.383 0.912 9.281 1 94.06 265 SER B N 1
ATOM 4337 C CA . SER B 1 265 ? -14.406 1.862 9.703 1 94.06 265 SER B CA 1
ATOM 4338 C C . SER B 1 265 ? -15.555 1.916 8.703 1 94.06 265 SER B C 1
ATOM 4340 O O . SER B 1 265 ? -16.375 2.846 8.727 1 94.06 265 SER B O 1
ATOM 4342 N N . LYS B 1 266 ? -15.617 0.959 7.785 1 96.62 266 LYS B N 1
ATOM 4343 C CA . LYS B 1 266 ? -16.688 0.816 6.812 1 96.62 266 LYS B CA 1
ATOM 4344 C C . LYS B 1 266 ? -16.828 2.072 5.957 1 96.62 266 LYS B C 1
ATOM 4346 O O . LYS B 1 266 ? -17.922 2.629 5.832 1 96.62 266 LYS B O 1
ATOM 4351 N N . THR B 1 267 ? -15.742 2.541 5.438 1 98.31 267 THR B N 1
ATOM 4352 C CA . THR B 1 267 ? -15.703 3.707 4.559 1 98.31 267 THR B CA 1
ATOM 4353 C C . THR B 1 267 ? -14.953 3.391 3.271 1 98.31 267 THR B C 1
ATOM 4355 O O . THR B 1 267 ? -13.75 3.123 3.301 1 98.31 267 THR B O 1
ATOM 4358 N N . ALA B 1 268 ? -15.703 3.365 2.178 1 98.81 268 ALA B N 1
ATOM 4359 C CA . ALA B 1 268 ? -15.086 3.199 0.866 1 98.81 268 ALA B CA 1
ATOM 4360 C C . ALA B 1 268 ? -14.461 4.508 0.384 1 98.81 268 ALA B C 1
ATOM 4362 O O . ALA B 1 268 ? -13.375 4.512 -0.196 1 98.81 268 ALA B O 1
ATOM 4363 N N . PHE B 1 269 ? -15.172 5.559 0.547 1 98.88 269 PHE B N 1
ATOM 4364 C CA . PHE B 1 269 ? -14.695 6.914 0.286 1 98.88 269 PHE B CA 1
ATOM 4365 C C . PHE B 1 269 ? -15.562 7.938 1.013 1 98.88 269 PHE B C 1
ATOM 4367 O O . PHE B 1 269 ? -16.625 7.594 1.55 1 98.88 269 PHE B O 1
ATOM 4374 N N . LYS B 1 270 ? -15.047 9.117 1.146 1 98.56 270 LYS B N 1
ATOM 4375 C CA . LYS B 1 270 ? -15.789 10.25 1.7 1 98.56 270 LYS B CA 1
ATOM 4376 C C . LYS B 1 270 ? -16.188 11.234 0.605 1 98.56 270 LYS B C 1
ATOM 4378 O O . LYS B 1 270 ? -15.609 11.227 -0.483 1 98.56 270 LYS B O 1
ATOM 4383 N N . LEU B 1 271 ? -17.203 11.992 0.867 1 98.69 271 LEU B N 1
ATOM 4384 C CA . LEU B 1 271 ? -17.672 13.016 -0.058 1 98.69 271 LEU B CA 1
ATOM 4385 C C . LEU B 1 271 ? -17.516 14.406 0.542 1 98.69 271 LEU B C 1
ATOM 4387 O O . LEU B 1 271 ? -17.734 14.602 1.739 1 98.69 271 LEU B O 1
ATOM 4391 N N . ALA B 1 272 ? -17.141 15.328 -0.27 1 98.38 272 ALA B N 1
ATOM 4392 C CA . ALA B 1 272 ? -16.984 16.719 0.158 1 98.38 272 ALA B CA 1
ATOM 4393 C C . ALA B 1 272 ? -17.625 17.672 -0.832 1 98.38 272 ALA B C 1
ATOM 4395 O O . ALA B 1 272 ? -17.812 17.344 -2.002 1 98.38 272 ALA B O 1
ATOM 4396 N N . GLU B 1 273 ? -17.953 18.828 -0.386 1 97.94 273 GLU B N 1
ATOM 4397 C CA . GLU B 1 273 ? -18.312 19.969 -1.217 1 97.94 273 GLU B CA 1
ATOM 4398 C C . GLU B 1 273 ? -17.141 20.906 -1.402 1 97.94 273 GLU B C 1
ATOM 4400 O O . GLU B 1 273 ? -16.375 21.156 -0.463 1 97.94 273 GLU B O 1
ATOM 4405 N N . LYS B 1 274 ? -16.969 21.438 -2.605 1 97.69 274 LYS B N 1
ATOM 4406 C CA . LYS B 1 274 ? -15.938 22.422 -2.885 1 97.69 274 LYS B CA 1
ATOM 4407 C C . LYS B 1 274 ? -16.406 23.828 -2.531 1 97.69 274 LYS B C 1
ATOM 4409 O O . LYS B 1 274 ? -17.453 24.281 -3 1 97.69 274 LYS B O 1
ATOM 4414 N N . THR B 1 275 ? -15.664 24.453 -1.696 1 95.62 275 THR B N 1
ATOM 4415 C CA . THR B 1 275 ? -16.031 25.797 -1.254 1 95.62 275 THR B CA 1
ATOM 4416 C C . THR B 1 275 ? -14.867 26.766 -1.464 1 95.62 275 THR B C 1
ATOM 4418 O O . THR B 1 275 ? -13.703 26.359 -1.443 1 95.62 275 THR B O 1
ATOM 4421 N N . THR B 1 276 ? -15.219 28 -1.667 1 96.88 276 THR B N 1
ATOM 4422 C CA . THR B 1 276 ? -14.227 29.078 -1.726 1 96.88 276 THR B CA 1
ATOM 4423 C C . THR B 1 276 ? -14.148 29.812 -0.389 1 96.88 276 THR B C 1
ATOM 4425 O O . THR B 1 276 ? -15.156 30.281 0.13 1 96.88 276 THR B O 1
ATOM 4428 N N . MET B 1 277 ? -12.93 29.906 0.121 1 95.06 277 MET B N 1
ATOM 4429 C CA . MET B 1 277 ? -12.719 30.609 1.38 1 95.06 277 MET B CA 1
ATOM 4430 C C . MET B 1 277 ? -11.961 31.922 1.148 1 95.06 277 MET B C 1
ATOM 4432 O O . MET B 1 277 ? -10.906 31.922 0.517 1 95.06 277 MET B O 1
ATOM 4436 N N . THR B 1 278 ? -12.539 32.938 1.663 1 96.38 278 THR B N 1
ATOM 4437 C CA . THR B 1 278 ? -11.867 34.219 1.633 1 96.38 278 THR B CA 1
ATOM 4438 C C . THR B 1 278 ? -11.297 34.562 3.004 1 96.38 278 THR B C 1
ATOM 4440 O O . THR B 1 278 ? -11.867 34.219 4.031 1 96.38 278 THR B O 1
ATOM 4443 N N . PHE B 1 279 ? -10.133 35.188 2.971 1 96.31 279 PHE B N 1
ATOM 4444 C CA . PHE B 1 279 ? -9.508 35.562 4.234 1 96.31 279 PHE B CA 1
ATOM 4445 C C . PHE B 1 279 ? -8.812 36.938 4.109 1 96.31 279 PHE B C 1
ATOM 4447 O O . PHE B 1 279 ? -8.352 37.281 3.027 1 96.31 279 PHE B O 1
ATOM 4454 N N . PRO B 1 280 ? -8.75 37.656 5.176 1 96.88 280 PRO B N 1
ATOM 4455 C CA . PRO B 1 280 ? -8.102 39 5.176 1 96.88 280 PRO B CA 1
ATOM 4456 C C . PRO B 1 280 ? -6.582 38.875 5.238 1 96.88 280 PRO B C 1
ATOM 4458 O O . PRO B 1 280 ? -6.031 37.781 5.379 1 96.88 280 PRO B O 1
ATOM 4461 N N . SER B 1 281 ? -5.984 40.062 5.07 1 97.31 281 SER B N 1
ATOM 4462 C CA . SER B 1 281 ? -4.539 40.125 5.262 1 97.31 281 SER B CA 1
ATOM 4463 C C . SER B 1 281 ? -4.156 39.812 6.707 1 97.31 281 SER B C 1
ATOM 4465 O O . SER B 1 281 ? -4.973 39.969 7.617 1 97.31 281 SER B O 1
ATOM 4467 N N . ILE B 1 282 ? -2.914 39.406 6.855 1 95.94 282 ILE B N 1
ATOM 4468 C CA . ILE B 1 282 ? -2.443 39.094 8.203 1 95.94 282 ILE B CA 1
ATOM 4469 C C . ILE B 1 282 ? -1.011 39.594 8.375 1 95.94 282 ILE B C 1
ATOM 4471 O O . ILE B 1 282 ? -0.216 39.562 7.434 1 95.94 282 ILE B O 1
ATOM 4475 N N . SER B 1 283 ? -0.697 40.156 9.531 1 94.88 283 SER B N 1
ATOM 4476 C CA . SER B 1 283 ? 0.637 40.562 9.953 1 94.88 283 SER B CA 1
ATOM 4477 C C . SER B 1 283 ? 0.799 40.438 11.461 1 94.88 283 SER B C 1
ATOM 4479 O O . SER B 1 283 ? -0.19 40.344 12.195 1 94.88 283 SER B O 1
ATOM 4481 N N . VAL B 1 284 ? 2.07 40.25 11.953 1 88 284 VAL B N 1
ATOM 4482 C CA . VAL B 1 284 ? 2.316 40.188 13.391 1 88 284 VAL B CA 1
ATOM 4483 C C . VAL B 1 284 ? 1.78 41.438 14.078 1 88 284 VAL B C 1
ATOM 4485 O O . VAL B 1 284 ? 1.367 41.375 15.234 1 88 284 VAL B O 1
ATOM 4488 N N . LYS B 1 285 ? 1.977 42.656 13.539 1 78 285 LYS B N 1
ATOM 4489 C CA . LYS B 1 285 ? 1.583 43.906 14.141 1 78 285 LYS B CA 1
ATOM 4490 C C . LYS B 1 285 ? 0.066 44.031 14.281 1 78 285 LYS B C 1
ATOM 4492 O O . LYS B 1 285 ? -0.439 44.75 15.125 1 78 285 LYS B O 1
ATOM 4497 N N . ASN B 1 286 ? -0.729 43.344 13.555 1 52.03 286 ASN B N 1
ATOM 4498 C CA . ASN B 1 286 ? -2.18 43.469 13.633 1 52.03 286 ASN B CA 1
ATOM 4499 C C . ASN B 1 286 ? -2.77 42.531 14.688 1 52.03 286 ASN B C 1
ATOM 4501 O O . ASN B 1 286 ? -2.346 41.375 14.805 1 52.03 286 ASN B O 1
#

Radius of gyration: 26.25 Å; Cα contacts (8 Å, |Δi|>4): 1223; chains: 2; bounding box: 54×83×65 Å

pLDDT: mean 95.29, std 6.99, range [49.53, 98.94]